Protein 5FHY (pdb70)

Solvent-accessible surface area: 24947 Å² total; per-residue (Å²): 124,142,40,10,51,56,62,86,128,101,39,103,61,29,92,36,80,0,52,2,63,42,59,5,53,32,1,78,1,0,1,66,11,3,74,86,48,93,99,4,91,0,15,33,6,37,1,57,3,17,5,37,117,66,171,12,70,63,12,90,2,65,103,101,27,6,41,8,40,12,0,82,78,22,0,39,118,14,0,126,126,29,24,3,61,10,68,55,87,100,53,160,33,12,6,9,2,7,0,34,5,110,104,33,3,94,52,48,21,0,73,3,90,35,61,51,91,58,71,46,39,98,36,41,0,56,43,2,46,9,54,25,87,49,16,14,126,58,50,131,19,14,19,18,0,53,53,53,80,6,32,41,1,50,0,16,15,84,63,135,153,94,64,0,57,44,42,70,14,62,79,38,19,111,3,2,35,2,66,5,119,30,78,10,67,98,49,138,46,45,80,16,99,15,82,76,86,127,100,38,74,69,110,59,59,53,130,55,62,53,46,62,63,55,116,54,51,153,84,93,75,109,69,137,124,125,174,131,126,114,137,41,8,47,59,59,86,134,107,44,109,71,29,90,41,74,0,64,1,68,45,60,5,51,31,2,80,2,1,2,61,9,2,75,87,48,91,104,5,85,1,14,40,6,40,1,48,2,17,8,44,142,57,152,10,76,66,12,88,1,64,98,102,28,8,49,9,37,12,0,80,72,26,1,52,134,13,0,128,94,22,22,4,60,13,64,51,84,107,48,162,34,11,8,10,1,6,0,33,5,106,110,29,0,81,51,51,27,0,73,4,87,33,73,49,94,55,72,53,38,99,25,42,0,58,42,1,48,9,58,22,88,54,17,15,124,57,45,128,17,13,17,22,0,46,50,55,85,6,31,39,2,50,0,12,16,84,62,137,148,94,63,0,42,37,39,70,14,64,80,44,21,121,7,3,32,3,71,6,119,29,76,8,57,96,62,134,53,45,81,19,96,19,89,85,86,90,67,53,85,69,70,78,53,67,52,167,62,54,53,169,54,60,128,59,50,76,45,94,70,114,78,133,126,120,98,151,128

B-factor: mean 92.05, std 31.65, range [38.58, 222.91]

Sequence (458 aa):
DILKASATQSAVAGTYQIQVNSLATSSKIALQAIADPANAKFNSGTLNISVGDTKLPAITVDSSNNTLAGMRDAINQAGKEAGVSATIITDNSGSRLVLSSTKTGDGKDIKVEVSDDGSGGNTSLSQLAFDPATAPKLSDGAAAGYVTKAANGEITVDGLKRSIASNSVSDVIDGVSFDVKAVTEAGKPITLTVSRDDAGVKDNVKKFVEAYNTLTKFINEQTVVTKVGDILKASATQSAVAGTYQIQVNSLATSSKIALQAIADPANAKFNSGTLNISVGDTKLPAITVDSSNNTLAGMRDAINQAGKEAGVSATIITDNSGSRLVLSSTKTGDGKDIKVEVSDDGSGGNTSLSQLAFDPATAPKLSDGAAAGYVTKAANGEITVDGLKRSIASNSVSDVIDGVSFDVKAVTEAGKPITLTVSRDDAGVKDNVKKFVEAYNTLTKFINEQTVVTKVG

Organism: Pseudomonas aeruginosa (strain ATCC 15692 / DSM 22644 / CIP 104116 / JCM 14847 / LMG 12228 / 1C / PRS 101 / PAO1) (NCBI:txid208964)

InterPro domains:
  IPR003481 Flagellar hook-associated protein 2, N-terminal [PF02465] (11-105)
  IPR010809 Flagellar hook-associated protein 2, C-terminal [PF07195] (229-453)
  IPR010810 Flagellin hook, IN motif [PF07196] (125-182)
  IPR040026 Flagellar hook-associated protein 2 [PTHR30288] (1-465)

Structure (mmCIF, N/CA/C/O backbone):
data_5FHY
#
_entry.id   5FHY
#
_cell.length_a   124.741
_cell.length_b   124.741
_cell.length_c   107.010
_cell.angle_alpha   90.00
_cell.angle_beta   90.00
_cell.angle_gamma   120.00
#
_symmetry.space_group_name_H-M   'P 6'
#
loop_
_entity.id
_entity.type
_entity.pdbx_description
1 polymer 'B-type flagellar hook-associated protein 2'
2 non-polymer 'SODIUM ION'
3 water water
#
loop_
_atom_site.group_PDB
_atom_site.id
_atom_site.type_symbol
_atom_site.label_atom_id
_atom_site.label_alt_id
_atom_site.label_comp_id
_atom_site.label_asym_id
_atom_site.label_entity_id
_atom_site.label_seq_id
_atom_site.pdbx_PDB_ins_code
_atom_site.Cartn_x
_atom_site.Cartn_y
_atom_site.Cartn_z
_atom_site.occupancy
_atom_site.B_iso_or_equiv
_atom_site.auth_seq_id
_atom_site.auth_comp_id
_atom_site.auth_asym_id
_atom_site.auth_atom_id
_atom_site.pdbx_PDB_model_num
ATOM 1 N N . ASP A 1 21 ? 42.940 125.629 80.141 1.00 138.04 80 ASP A N 1
ATOM 2 C CA . ASP A 1 21 ? 44.321 125.163 80.129 1.00 139.17 80 ASP A CA 1
ATOM 3 C C . ASP A 1 21 ? 45.252 126.160 79.429 1.00 132.27 80 ASP A C 1
ATOM 4 O O . ASP A 1 21 ? 45.523 127.234 79.963 1.00 141.31 80 ASP A O 1
ATOM 9 N N . ILE A 1 22 ? 45.743 125.807 78.244 1.00 116.17 81 ILE A N 1
ATOM 10 C CA . ILE A 1 22 ? 46.743 126.622 77.562 1.00 104.56 81 ILE A CA 1
ATOM 11 C C . ILE A 1 22 ? 46.115 127.497 76.484 1.00 90.97 81 ILE A C 1
ATOM 12 O O . ILE A 1 22 ? 46.736 128.440 75.992 1.00 93.65 81 ILE A O 1
ATOM 17 N N . LEU A 1 23 ? 44.873 127.193 76.125 1.00 80.07 82 LEU A N 1
ATOM 18 C CA . LEU A 1 23 ? 44.210 127.923 75.054 1.00 80.87 82 LEU A CA 1
ATOM 19 C C . LEU A 1 23 ? 43.077 128.802 75.576 1.00 71.22 82 LEU A C 1
ATOM 20 O O . LEU A 1 23 ? 42.804 129.866 75.018 1.00 65.74 82 LEU A O 1
ATOM 25 N N . LYS A 1 24 ? 42.423 128.355 76.644 1.00 71.50 83 LYS A N 1
ATOM 26 C CA . LYS A 1 24 ? 41.239 129.039 77.149 1.00 67.47 83 LYS A CA 1
ATOM 27 C C . LYS A 1 24 ? 40.871 128.600 78.563 1.00 71.38 83 LYS A C 1
ATOM 28 O O . LYS A 1 24 ? 40.808 127.405 78.850 1.00 78.36 83 LYS A O 1
ATOM 34 N N . ALA A 1 25 ? 40.625 129.567 79.441 1.00 68.68 84 ALA A N 1
ATOM 35 C CA . ALA A 1 25 ? 40.158 129.266 80.788 1.00 74.15 84 ALA A CA 1
ATOM 36 C C . ALA A 1 25 ? 38.771 129.873 80.943 1.00 84.34 84 ALA A C 1
ATOM 37 O O . ALA A 1 25 ? 38.551 131.022 80.571 1.00 92.92 84 ALA A O 1
ATOM 39 N N . SER A 1 26 ? 37.832 129.100 81.476 1.00 79.10 85 SER A N 1
ATOM 40 C CA . SER A 1 26 ? 36.439 129.524 81.480 1.00 71.07 85 SER A CA 1
ATOM 41 C C . SER A 1 26 ? 35.779 129.448 82.848 1.00 72.05 85 SER A C 1
ATOM 42 O O . SER A 1 26 ? 36.304 128.831 83.770 1.00 77.38 85 SER A O 1
ATOM 45 N N . ALA A 1 27 ? 34.622 130.094 82.963 1.00 79.06 86 ALA A N 1
ATOM 46 C CA . ALA A 1 27 ? 33.882 130.188 84.221 1.00 81.58 86 ALA A CA 1
ATOM 47 C C . ALA A 1 27 ? 32.380 130.280 83.942 1.00 88.70 86 ALA A C 1
ATOM 48 O O . ALA A 1 27 ? 31.976 130.516 82.806 1.00 85.48 86 ALA A O 1
ATOM 50 N N . THR A 1 28 ? 31.549 130.102 84.967 1.00 99.00 87 THR A N 1
ATOM 51 C CA . THR A 1 28 ? 30.100 130.100 84.753 1.00 109.90 87 THR A CA 1
ATOM 52 C C . THR A 1 28 ? 29.294 130.897 85.784 1.00 111.20 87 THR A C 1
ATOM 53 O O . THR A 1 28 ? 29.676 131.021 86.946 1.00 117.74 87 THR A O 1
ATOM 57 N N . GLN A 1 29 ? 28.170 131.436 85.318 1.00 110.58 88 GLN A N 1
ATOM 58 C CA . GLN A 1 29 ? 27.195 132.147 86.145 1.00 114.83 88 GLN A CA 1
ATOM 59 C C . GLN A 1 29 ? 26.053 131.230 86.561 1.00 122.00 88 GLN A C 1
ATOM 60 O O . GLN A 1 29 ? 26.175 130.417 87.478 1.00 130.80 88 GLN A O 1
ATOM 66 N N . SER A 1 30 ? 24.933 131.395 85.867 1.00 120.59 89 SER A N 1
ATOM 67 C CA . SER A 1 30 ? 23.843 130.438 85.909 1.00 126.62 89 SER A CA 1
ATOM 68 C C . SER A 1 30 ? 23.356 130.264 84.483 1.00 124.64 89 SER A C 1
ATOM 69 O O . SER A 1 30 ? 22.738 131.154 83.894 1.00 127.20 89 SER A O 1
ATOM 72 N N . ALA A 1 31 ? 23.662 129.091 83.947 1.00 113.52 90 ALA A N 1
ATOM 73 C CA . ALA A 1 31 ? 23.548 128.799 82.533 1.00 99.25 90 ALA A CA 1
ATOM 74 C C . ALA A 1 31 ? 22.891 127.439 82.392 1.00 103.70 90 ALA A C 1
ATOM 75 O O . ALA A 1 31 ? 22.053 127.065 83.209 1.00 121.16 90 ALA A O 1
ATOM 77 N N . VAL A 1 32 ? 23.266 126.690 81.364 1.00 94.60 91 VAL A N 1
ATOM 78 C CA . VAL A 1 32 ? 22.747 125.340 81.223 1.00 91.61 91 VAL A CA 1
ATOM 79 C C . VAL A 1 32 ? 23.898 124.384 80.991 1.00 88.19 91 VAL A C 1
ATOM 80 O O . VAL A 1 32 ? 24.995 124.797 80.620 1.00 88.30 91 VAL A O 1
ATOM 84 N N . ALA A 1 33 ? 23.644 123.098 81.197 1.00 86.67 92 ALA A N 1
ATOM 85 C CA . ALA A 1 33 ? 24.664 122.094 80.955 1.00 80.07 92 ALA A CA 1
ATOM 86 C C . ALA A 1 33 ? 24.828 121.953 79.452 1.00 78.34 92 ALA A C 1
ATOM 87 O O . ALA A 1 33 ? 23.921 122.287 78.698 1.00 78.49 92 ALA A O 1
ATOM 89 N N . GLY A 1 34 ? 25.982 121.475 79.009 1.00 75.49 93 GLY A N 1
ATOM 90 C CA . GLY A 1 34 ? 26.207 121.319 77.585 1.00 69.90 93 GLY A CA 1
ATOM 91 C C . GLY A 1 34 ? 27.659 121.165 77.185 1.00 68.51 93 GLY A C 1
ATOM 92 O O . GLY A 1 34 ? 28.574 121.400 77.974 1.00 74.21 93 GLY A O 1
ATOM 93 N N . THR A 1 35 ? 27.864 120.774 75.934 1.00 66.96 94 THR A N 1
ATOM 94 C CA . THR A 1 35 ? 29.196 120.591 75.387 1.00 67.45 94 THR A CA 1
ATOM 95 C C . THR A 1 35 ? 29.320 121.392 74.101 1.00 62.20 94 THR A C 1
ATOM 96 O O . THR A 1 35 ? 28.364 121.497 73.333 1.00 60.69 94 THR A O 1
ATOM 100 N N . TYR A 1 36 ? 30.494 121.966 73.869 1.00 53.55 95 TYR A N 1
ATOM 101 C CA . TYR A 1 36 ? 30.682 122.866 72.739 1.00 49.61 95 TYR A CA 1
ATOM 102 C C . TYR A 1 36 ? 32.028 122.645 72.078 1.00 51.98 95 TYR A C 1
ATOM 103 O O . TYR A 1 36 ? 33.038 122.466 72.752 1.00 58.66 95 TYR A O 1
ATOM 112 N N . GLN A 1 37 ? 32.037 122.649 70.752 1.00 47.19 96 GLN A N 1
ATOM 113 C CA . GLN A 1 37 ? 33.290 122.602 70.025 1.00 45.36 96 GLN A CA 1
ATOM 114 C C . GLN A 1 37 ? 33.720 124.025 69.724 1.00 53.65 96 GLN A C 1
ATOM 115 O O . GLN A 1 37 ? 32.998 124.784 69.076 1.00 57.36 96 GLN A O 1
ATOM 121 N N . ILE A 1 38 ? 34.909 124.380 70.189 1.00 50.34 97 ILE A N 1
ATOM 122 C CA . ILE A 1 38 ? 35.357 125.759 70.125 1.00 46.37 97 ILE A CA 1
ATOM 123 C C . ILE A 1 38 ? 36.694 125.885 69.409 1.00 56.59 97 ILE A C 1
ATOM 124 O O . ILE A 1 38 ? 37.637 125.149 69.694 1.00 59.94 97 ILE A O 1
ATOM 129 N N . GLN A 1 39 ? 36.773 126.824 68.476 1.00 52.98 98 GLN A N 1
ATOM 130 C CA . GLN A 1 39 ? 38.044 127.161 67.851 1.00 60.81 98 GLN A CA 1
ATOM 131 C C . GLN A 1 39 ? 38.430 128.592 68.190 1.00 60.87 98 GLN A C 1
ATOM 132 O O . GLN A 1 39 ? 37.571 129.444 68.389 1.00 59.80 98 GLN A O 1
ATOM 138 N N . VAL A 1 40 ? 39.730 128.846 68.259 1.00 59.58 99 VAL A N 1
ATOM 139 C CA . VAL A 1 40 ? 40.241 130.202 68.374 1.00 51.21 99 VAL A CA 1
ATOM 140 C C . VAL A 1 40 ? 41.062 130.484 67.124 1.00 53.28 99 VAL A C 1
ATOM 141 O O . VAL A 1 40 ? 42.140 129.925 66.946 1.00 65.23 99 VAL A O 1
ATOM 145 N N . ASN A 1 41 ? 40.541 131.330 66.246 1.00 53.43 100 ASN A N 1
ATOM 146 C CA . ASN A 1 41 ? 41.210 131.605 64.981 1.00 55.03 100 ASN A CA 1
ATOM 147 C C . ASN A 1 41 ? 42.199 132.757 65.097 1.00 57.72 100 ASN A C 1
ATOM 148 O O . ASN A 1 41 ? 43.192 132.797 64.378 1.00 64.02 100 ASN A O 1
ATOM 153 N N . SER A 1 42 ? 41.920 133.694 66.000 1.00 54.44 101 SER A N 1
ATOM 154 C CA . SER A 1 42 ? 42.836 134.797 66.263 1.00 60.16 101 SER A CA 1
ATOM 155 C C . SER A 1 42 ? 42.548 135.442 67.609 1.00 63.34 101 SER A C 1
ATOM 156 O O . SER A 1 42 ? 41.460 135.282 68.157 1.00 68.80 101 SER A O 1
ATOM 159 N N . LEU A 1 43 ? 43.517 136.197 68.117 1.00 56.14 102 LEU A N 1
ATOM 160 C CA . LEU A 1 43 ? 43.369 136.891 69.390 1.00 51.96 102 LEU A CA 1
ATOM 161 C C . LEU A 1 43 ? 43.069 138.362 69.150 1.00 55.41 102 LEU A C 1
ATOM 162 O O . LEU A 1 43 ? 43.463 138.918 68.126 1.00 59.33 102 LEU A O 1
ATOM 167 N N . ALA A 1 44 ? 42.394 139.006 70.096 1.00 54.59 103 ALA A N 1
ATOM 168 C CA . ALA A 1 44 ? 42.217 140.448 69.998 1.00 54.44 103 ALA A CA 1
ATOM 169 C C . ALA A 1 44 ? 43.550 141.102 70.312 1.00 56.04 103 ALA A C 1
ATOM 170 O O . ALA A 1 44 ? 44.249 140.679 71.227 1.00 53.08 103 ALA A O 1
ATOM 172 N N . THR A 1 45 ? 43.920 142.108 69.531 1.00 52.31 104 THR A N 1
ATOM 173 C CA . THR A 1 45 ? 45.193 142.781 69.736 1.00 51.42 104 THR A CA 1
ATOM 174 C C . THR A 1 45 ? 45.001 144.266 70.010 1.00 58.75 104 THR A C 1
ATOM 175 O O . THR A 1 45 ? 43.975 144.847 69.658 1.00 59.53 104 THR A O 1
ATOM 179 N N . SER A 1 46 ? 46.001 144.873 70.641 1.00 60.66 105 SER A N 1
ATOM 180 C CA . SER A 1 46 ? 45.977 146.301 70.938 1.00 59.94 105 SER A CA 1
ATOM 181 C C . SER A 1 46 ? 47.002 147.033 70.080 1.00 67.46 105 SER A C 1
ATOM 182 O O . SER A 1 46 ? 47.761 146.404 69.349 1.00 71.09 105 SER A O 1
ATOM 185 N N . SER A 1 47 ? 47.024 148.358 70.158 1.00 64.09 106 SER A N 1
ATOM 186 C CA . SER A 1 47 ? 47.910 149.128 69.297 1.00 53.05 106 SER A CA 1
ATOM 187 C C . SER A 1 47 ? 49.270 149.400 69.942 1.00 57.94 106 SER A C 1
ATOM 188 O O . SER A 1 47 ? 49.366 149.673 71.139 1.00 60.44 106 SER A O 1
ATOM 191 N N . LYS A 1 48 ? 50.314 149.350 69.121 1.00 51.61 107 LYS A N 1
ATOM 192 C CA . LYS A 1 48 ? 51.671 149.674 69.546 1.00 48.99 107 LYS A CA 1
ATOM 193 C C . LYS A 1 48 ? 52.433 150.215 68.346 1.00 54.10 107 LYS A C 1
ATOM 194 O O . LYS A 1 48 ? 52.620 149.512 67.355 1.00 67.95 107 LYS A O 1
ATOM 200 N N . ILE A 1 49 ? 52.866 151.467 68.425 1.00 60.09 108 ILE A N 1
ATOM 201 C CA . ILE A 1 49 ? 53.504 152.089 67.276 1.00 47.78 108 ILE A CA 1
ATOM 202 C C . ILE A 1 49 ? 54.882 152.645 67.592 1.00 58.07 108 ILE A C 1
ATOM 203 O O . ILE A 1 49 ? 55.248 152.831 68.752 1.00 65.63 108 ILE A O 1
ATOM 208 N N . ALA A 1 50 ? 55.630 152.936 66.535 1.00 59.08 109 ALA A N 1
ATOM 209 C CA . ALA A 1 50 ? 56.965 153.503 66.653 1.00 58.87 109 ALA A CA 1
ATOM 210 C C . ALA A 1 50 ? 57.089 154.695 65.718 1.00 64.25 109 ALA A C 1
ATOM 211 O O . ALA A 1 50 ? 56.814 154.590 64.524 1.00 62.97 109 ALA A O 1
ATOM 213 N N . LEU A 1 51 ? 57.495 155.835 66.263 1.00 59.31 110 LEU A N 1
ATOM 214 C CA . LEU A 1 51 ? 57.591 157.053 65.466 1.00 65.42 110 LEU A CA 1
ATOM 215 C C . LEU A 1 51 ? 58.924 157.111 64.721 1.00 64.68 110 LEU A C 1
ATOM 216 O O . LEU A 1 51 ? 59.753 156.214 64.861 1.00 62.05 110 LEU A O 1
ATOM 221 N N . GLN A 1 52 ? 59.122 158.156 63.921 1.00 65.06 111 GLN A N 1
ATOM 222 C CA . GLN A 1 52 ? 60.361 158.321 63.161 1.00 65.73 111 GLN A CA 1
ATOM 223 C C . GLN A 1 52 ? 61.557 158.434 64.104 1.00 58.21 111 GLN A C 1
ATOM 224 O O . GLN A 1 52 ? 61.433 158.959 65.210 1.00 57.49 111 GLN A O 1
ATOM 230 N N . ALA A 1 53 ? 62.712 157.939 63.671 1.00 53.94 112 ALA A N 1
ATOM 231 C CA . ALA A 1 53 ? 63.909 158.003 64.499 1.00 61.23 112 ALA A CA 1
ATOM 232 C C . ALA A 1 53 ? 64.540 159.386 64.451 1.00 63.74 112 ALA A C 1
ATOM 233 O O . ALA A 1 53 ? 64.624 160.017 63.399 1.00 60.76 112 ALA A O 1
ATOM 235 N N . ILE A 1 54 ? 64.975 159.854 65.611 1.00 67.95 113 ILE A N 1
ATOM 236 C CA . ILE A 1 54 ? 65.604 161.154 65.717 1.00 71.64 113 ILE A CA 1
ATOM 237 C C . ILE A 1 54 ? 67.120 160.994 65.784 1.00 76.30 113 ILE A C 1
ATOM 238 O O . ILE A 1 54 ? 67.640 160.359 66.700 1.00 71.47 113 ILE A O 1
ATOM 243 N N . ALA A 1 55 ? 67.823 161.540 64.797 1.00 79.16 114 ALA A N 1
ATOM 244 C CA . ALA A 1 55 ? 69.282 161.494 64.787 1.00 82.58 114 ALA A CA 1
ATOM 245 C C . ALA A 1 55 ? 69.849 162.427 65.854 1.00 90.22 114 ALA A C 1
ATOM 246 O O . ALA A 1 55 ? 69.349 163.535 66.045 1.00 90.58 114 ALA A O 1
ATOM 248 N N . ASP A 1 56 ? 70.894 161.963 66.540 1.00 92.75 115 ASP A N 1
ATOM 249 C CA . ASP A 1 56 ? 71.527 162.710 67.629 1.00 93.75 115 ASP A CA 1
ATOM 250 C C . ASP A 1 56 ? 70.511 163.185 68.671 1.00 86.48 115 ASP A C 1
ATOM 251 O O . ASP A 1 56 ? 70.303 164.388 68.829 1.00 93.51 115 ASP A O 1
ATOM 256 N N . PRO A 1 57 ? 69.884 162.249 69.390 1.00 77.40 116 PRO A N 1
ATOM 257 C CA . PRO A 1 57 ? 68.820 162.562 70.348 1.00 79.16 116 PRO A CA 1
ATOM 258 C C . PRO A 1 57 ? 69.298 163.353 71.559 1.00 83.07 116 PRO A C 1
ATOM 259 O O . PRO A 1 57 ? 68.477 163.896 72.293 1.00 90.83 116 PRO A O 1
ATOM 263 N N . ALA A 1 58 ? 70.607 163.387 71.785 1.00 82.96 117 ALA A N 1
ATOM 264 C CA . ALA A 1 58 ? 71.149 164.039 72.973 1.00 87.91 117 ALA A CA 1
ATOM 265 C C . ALA A 1 58 ? 71.210 165.547 72.790 1.00 90.75 117 ALA A C 1
ATOM 266 O O . ALA A 1 58 ? 71.356 166.296 73.756 1.00 96.52 117 ALA A O 1
ATOM 268 N N . ASN A 1 59 ? 71.118 165.984 71.539 1.00 91.00 118 ASN A N 1
ATOM 269 C CA . ASN A 1 59 ? 71.163 167.404 71.224 1.00 99.06 118 ASN A CA 1
ATOM 270 C C . ASN A 1 59 ? 70.001 167.857 70.358 1.00 93.16 118 ASN A C 1
ATOM 271 O O . ASN A 1 59 ? 69.987 168.987 69.869 1.00 96.54 118 ASN A O 1
ATOM 276 N N . ALA A 1 60 ? 69.022 166.979 70.173 1.00 83.80 119 ALA A N 1
ATOM 277 C CA . ALA A 1 60 ? 67.894 167.296 69.310 1.00 81.82 119 ALA A CA 1
ATOM 278 C C . ALA A 1 60 ? 66.826 168.035 70.102 1.00 77.53 119 ALA A C 1
ATOM 279 O O . ALA A 1 60 ? 66.473 167.634 71.209 1.00 73.70 119 ALA A O 1
ATOM 281 N N . LYS A 1 61 ? 66.311 169.117 69.535 1.00 80.68 120 LYS A N 1
ATOM 282 C CA . LYS A 1 61 ? 65.271 169.881 70.205 1.00 87.82 120 LYS A CA 1
ATOM 283 C C . LYS A 1 61 ? 64.117 170.086 69.235 1.00 82.27 120 LYS A C 1
ATOM 284 O O . LYS A 1 61 ? 64.316 170.530 68.105 1.00 85.64 120 LYS A O 1
ATOM 290 N N . PHE A 1 62 ? 62.905 169.791 69.687 1.00 75.92 121 PHE A N 1
ATOM 291 C CA . PHE A 1 62 ? 61.750 169.838 68.802 1.00 71.81 121 PHE A CA 1
ATOM 292 C C . PHE A 1 62 ? 61.251 171.264 68.704 1.00 72.16 121 PHE A C 1
ATOM 293 O O . PHE A 1 62 ? 61.335 172.014 69.674 1.00 78.07 121 PHE A O 1
ATOM 301 N N . ASN A 1 63 ? 60.753 171.648 67.533 1.00 75.58 122 ASN A N 1
ATOM 302 C CA . ASN A 1 63 ? 60.063 172.923 67.405 1.00 84.43 122 ASN A CA 1
ATOM 303 C C . ASN A 1 63 ? 58.899 172.976 68.383 1.00 86.77 122 ASN A C 1
ATOM 304 O O . ASN A 1 63 ? 58.400 171.939 68.825 1.00 86.35 122 ASN A O 1
ATOM 309 N N . SER A 1 64 ? 58.443 174.179 68.704 1.00 84.54 123 SER A N 1
ATOM 310 C CA . SER A 1 64 ? 57.295 174.316 69.588 1.00 85.98 123 SER A CA 1
ATOM 311 C C . SER A 1 64 ? 56.047 173.941 68.798 1.00 78.13 123 SER A C 1
ATOM 312 O O . SER A 1 64 ? 56.063 173.947 67.570 1.00 77.47 123 SER A O 1
ATOM 315 N N . GLY A 1 65 ? 54.981 173.567 69.496 1.00 78.61 124 GLY A N 1
ATOM 316 C CA . GLY A 1 65 ? 53.740 173.236 68.823 1.00 71.90 124 GLY A CA 1
ATOM 317 C C . GLY A 1 65 ? 52.791 172.435 69.684 1.00 69.42 124 GLY A C 1
ATOM 318 O O . GLY A 1 65 ? 52.770 172.586 70.903 1.00 69.13 124 GLY A O 1
ATOM 319 N N . THR A 1 66 ? 51.980 171.599 69.042 1.00 72.36 125 THR A N 1
ATOM 320 C CA . THR A 1 66 ? 50.998 170.797 69.756 1.00 66.56 125 THR A CA 1
ATOM 321 C C . THR A 1 66 ? 50.956 169.360 69.234 1.00 77.51 125 THR A C 1
ATOM 322 O O . THR A 1 66 ? 51.007 169.120 68.029 1.00 77.98 125 THR A O 1
ATOM 326 N N . LEU A 1 67 ? 50.862 168.407 70.154 1.00 70.86 126 LEU A N 1
ATOM 327 C CA . LEU A 1 67 ? 50.692 167.005 69.795 1.00 73.54 126 LEU A CA 1
ATOM 328 C C . LEU A 1 67 ? 49.289 166.548 70.160 1.00 70.65 126 LEU A C 1
ATOM 329 O O . LEU A 1 67 ? 48.892 166.606 71.323 1.00 62.48 126 LEU A O 1
ATOM 334 N N . ASN A 1 68 ? 48.537 166.101 69.164 1.00 67.19 127 ASN A N 1
ATOM 335 C CA . ASN A 1 68 ? 47.219 165.546 69.420 1.00 72.01 127 ASN A CA 1
ATOM 336 C C . ASN A 1 68 ? 47.215 164.061 69.119 1.00 75.79 127 ASN A C 1
ATOM 337 O O . ASN A 1 68 ? 47.274 163.639 67.964 1.00 79.15 127 ASN A O 1
ATOM 342 N N . ILE A 1 69 ? 47.141 163.276 70.186 1.00 77.85 128 ILE A N 1
ATOM 343 C CA . ILE A 1 69 ? 47.230 161.830 70.098 1.00 82.32 128 ILE A CA 1
ATOM 344 C C . ILE A 1 69 ? 45.868 161.227 70.420 1.00 90.73 128 ILE A C 1
ATOM 345 O O . ILE A 1 69 ? 45.223 161.618 71.392 1.00 98.10 128 ILE A O 1
ATOM 350 N N . SER A 1 70 ? 45.414 160.297 69.592 1.00 84.86 129 SER A N 1
ATOM 351 C CA . SER A 1 70 ? 44.130 159.658 69.832 1.00 88.01 129 SER A CA 1
ATOM 352 C C . SER A 1 70 ? 44.217 158.161 69.582 1.00 88.90 129 SER A C 1
ATOM 353 O O . SER A 1 70 ? 45.119 157.685 68.891 1.00 81.55 129 SER A O 1
ATOM 356 N N . VAL A 1 71 ? 43.288 157.422 70.178 1.00 90.14 130 VAL A N 1
ATOM 357 C CA . VAL A 1 71 ? 43.152 155.994 69.932 1.00 76.46 130 VAL A CA 1
ATOM 358 C C . VAL A 1 71 ? 41.683 155.720 69.611 1.00 88.89 130 VAL A C 1
ATOM 359 O O . VAL A 1 71 ? 40.838 155.581 70.498 1.00 90.06 130 VAL A O 1
ATOM 363 N N . GLY A 1 72 ? 41.386 155.689 68.316 1.00 97.45 131 GLY A N 1
ATOM 364 C CA . GLY A 1 72 ? 40.027 155.538 67.831 1.00 105.93 131 GLY A CA 1
ATOM 365 C C . GLY A 1 72 ? 39.201 156.778 68.113 1.00 108.08 131 GLY A C 1
ATOM 366 O O . GLY A 1 72 ? 39.630 157.894 67.833 1.00 103.88 131 GLY A O 1
ATOM 367 N N . ASP A 1 73 ? 38.006 156.575 68.660 1.00 122.74 132 ASP A N 1
ATOM 368 C CA . ASP A 1 73 ? 37.184 157.665 69.181 1.00 125.99 132 ASP A CA 1
ATOM 369 C C . ASP A 1 73 ? 37.948 158.524 70.186 1.00 108.12 132 ASP A C 1
ATOM 370 O O . ASP A 1 73 ? 38.054 159.738 70.028 1.00 111.12 132 ASP A O 1
ATOM 375 N N . THR A 1 74 ? 38.458 157.876 71.229 1.00 93.27 133 THR A N 1
ATOM 376 C CA . THR A 1 74 ? 39.004 158.560 72.392 1.00 84.84 133 THR A CA 1
ATOM 377 C C . THR A 1 74 ? 40.184 159.462 72.042 1.00 93.75 133 THR A C 1
ATOM 378 O O . THR A 1 74 ? 41.084 159.071 71.300 1.00 97.49 133 THR A O 1
ATOM 382 N N . LYS A 1 75 ? 40.174 160.670 72.594 1.00 93.26 134 LYS A N 1
ATOM 383 C CA . LYS A 1 75 ? 41.271 161.611 72.411 1.00 87.69 134 LYS A CA 1
ATOM 384 C C . LYS A 1 75 ? 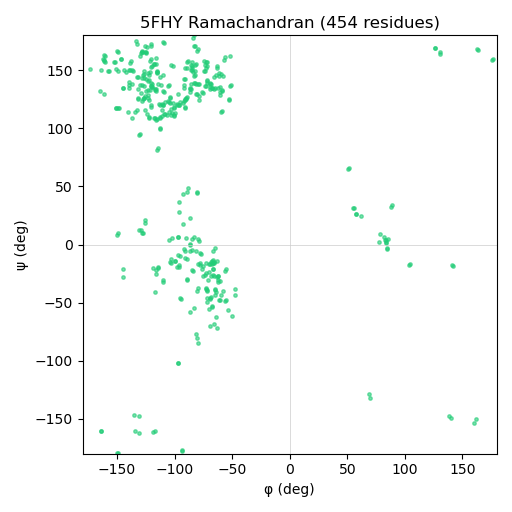42.046 161.802 73.706 1.00 92.17 134 LYS A C 1
ATOM 385 O O . LYS A 1 75 ? 41.476 161.769 74.797 1.00 93.65 134 LYS A O 1
ATOM 391 N N . LEU A 1 76 ? 43.349 162.012 73.578 1.00 83.17 135 LEU A N 1
ATOM 392 C CA . LEU A 1 76 ? 44.176 162.359 74.723 1.00 74.12 135 LEU A CA 1
ATOM 393 C C . LEU A 1 76 ? 44.146 163.871 74.869 1.00 75.15 135 LEU A C 1
ATOM 394 O O . LEU A 1 76 ? 43.808 164.567 73.911 1.00 71.22 135 LEU A O 1
ATOM 399 N N . PRO A 1 77 ? 44.440 164.389 76.070 1.00 80.93 136 PRO A N 1
ATOM 400 C CA . PRO A 1 77 ? 44.674 165.828 76.220 1.00 78.87 136 PRO A CA 1
ATOM 401 C C . PRO A 1 77 ? 45.713 166.315 75.212 1.00 77.40 136 PRO A C 1
ATOM 402 O O . PRO A 1 77 ? 46.712 165.626 75.001 1.00 74.38 136 PRO A O 1
ATOM 406 N N . ALA A 1 78 ? 45.472 167.458 74.582 1.00 78.23 137 ALA A N 1
ATOM 407 C CA . ALA A 1 78 ? 46.453 168.029 73.671 1.00 72.61 137 ALA A CA 1
ATOM 408 C C . ALA A 1 78 ? 47.744 168.330 74.422 1.00 77.81 137 ALA A C 1
ATOM 409 O O . ALA A 1 78 ? 47.722 168.953 75.483 1.00 84.10 137 ALA A O 1
ATOM 411 N N . ILE A 1 79 ? 48.867 167.891 73.868 1.00 74.95 138 ILE A N 1
ATOM 412 C CA . ILE A 1 79 ? 50.155 168.152 74.491 1.00 62.22 138 ILE A CA 1
ATOM 413 C C . ILE A 1 79 ? 50.776 169.386 73.849 1.00 63.44 138 ILE A C 1
ATOM 414 O O . ILE A 1 79 ? 51.014 169.418 72.645 1.00 63.27 138 ILE A O 1
ATOM 419 N N . THR A 1 80 ? 51.036 170.403 74.664 1.00 65.25 139 THR A N 1
ATOM 420 C CA . THR A 1 80 ? 51.676 171.619 74.182 1.00 67.10 139 THR A CA 1
ATOM 421 C C . THR A 1 80 ? 53.187 171.499 74.337 1.00 81.62 139 THR A C 1
ATOM 422 O O . THR A 1 80 ? 53.690 171.262 75.434 1.00 81.08 139 THR A O 1
ATOM 426 N N . VAL A 1 81 ? 53.907 171.663 73.233 1.00 82.68 140 VAL A N 1
ATOM 427 C CA . VAL A 1 81 ? 55.359 171.522 73.236 1.00 81.23 140 VAL A CA 1
ATOM 428 C C . VAL A 1 81 ? 56.079 172.869 73.331 1.00 84.79 140 VAL A C 1
ATOM 429 O O . VAL A 1 81 ? 55.918 173.735 72.476 1.00 82.16 140 VAL A O 1
ATOM 433 N N . ASP A 1 82 ? 56.865 173.038 74.386 1.00 82.35 141 ASP A N 1
ATOM 434 C CA . ASP A 1 82 ? 57.675 174.233 74.571 1.00 84.12 141 ASP A CA 1
ATOM 435 C C . ASP A 1 82 ? 59.089 173.837 74.988 1.00 86.12 141 ASP A C 1
ATOM 436 O O . ASP A 1 82 ? 59.497 172.693 74.795 1.00 80.62 141 ASP A O 1
ATOM 441 N N . SER A 1 83 ? 59.834 174.772 75.568 1.00 98.28 142 SER A N 1
ATOM 442 C CA . SER A 1 83 ? 61.223 174.501 75.931 1.00 98.89 142 SER A CA 1
ATOM 443 C C . SER A 1 83 ? 61.346 173.787 77.271 1.00 97.60 142 SER A C 1
ATOM 444 O O . SER A 1 83 ? 62.451 173.593 77.774 1.00 104.75 142 SER A O 1
ATOM 447 N N . SER A 1 84 ? 60.216 173.398 77.849 1.00 95.95 143 SER A N 1
ATOM 448 C CA . SER A 1 84 ? 60.243 172.603 79.068 1.00 90.53 143 SER A CA 1
ATOM 449 C C . SER A 1 84 ? 60.140 171.117 78.746 1.00 86.78 143 SER A C 1
ATOM 450 O O . SER A 1 84 ? 60.322 170.276 79.625 1.00 88.02 143 SER A O 1
ATOM 453 N N . ASN A 1 85 ? 59.842 170.790 77.491 1.00 72.70 144 ASN A N 1
ATOM 454 C CA . ASN A 1 85 ? 59.611 169.393 77.134 1.00 74.66 144 ASN A CA 1
ATOM 455 C C . ASN A 1 85 ? 59.972 169.003 75.697 1.00 71.83 144 ASN A C 1
ATOM 456 O O . ASN A 1 85 ? 59.685 167.886 75.275 1.00 64.41 144 ASN A O 1
ATOM 461 N N . ASN A 1 86 ? 60.608 169.893 74.945 1.00 75.29 145 ASN A N 1
ATOM 462 C CA . ASN A 1 86 ? 60.863 169.587 73.538 1.00 75.66 145 ASN A CA 1
ATOM 463 C C . ASN A 1 86 ? 62.087 168.687 73.321 1.00 81.45 145 ASN A C 1
ATOM 464 O O . ASN A 1 86 ? 62.912 168.936 72.442 1.00 68.75 145 ASN A O 1
ATOM 469 N N . THR A 1 87 ? 62.191 167.641 74.133 1.00 81.73 146 THR A N 1
ATOM 470 C CA . THR A 1 87 ? 63.139 166.556 73.906 1.00 74.45 146 THR A CA 1
ATOM 471 C C . THR A 1 87 ? 62.387 165.227 73.884 1.00 68.60 146 THR A C 1
ATOM 472 O O . THR A 1 87 ? 61.198 165.181 74.214 1.00 60.46 146 THR A O 1
ATOM 476 N N . LEU A 1 88 ? 63.074 164.152 73.495 1.00 60.75 147 LEU A N 1
ATOM 477 C CA . LEU A 1 88 ? 62.468 162.818 73.472 1.00 61.05 147 LEU A CA 1
ATOM 478 C C . LEU A 1 88 ? 62.017 162.385 74.863 1.00 57.78 147 LEU A C 1
ATOM 479 O O . LEU A 1 88 ? 60.905 161.895 75.033 1.00 66.39 147 LEU A O 1
ATOM 484 N N . ALA A 1 89 ? 62.888 162.548 75.853 1.00 60.29 148 ALA A N 1
ATOM 485 C CA . ALA A 1 89 ? 62.539 162.195 77.226 1.00 66.64 148 ALA A CA 1
ATOM 486 C C . ALA A 1 89 ? 61.435 163.108 77.743 1.00 81.03 148 ALA A C 1
ATOM 487 O O . ALA A 1 89 ? 60.658 162.725 78.617 1.00 93.33 148 ALA A O 1
ATOM 489 N N . GLY A 1 90 ? 61.374 164.315 77.184 1.00 72.01 149 GLY A N 1
ATOM 490 C CA . GLY A 1 90 ? 60.361 165.288 77.548 1.00 67.67 149 GLY A CA 1
ATOM 491 C C . GLY A 1 90 ? 58.993 164.904 77.013 1.00 69.67 149 GLY A C 1
ATOM 492 O O . GLY A 1 90 ? 57.975 165.067 77.687 1.00 76.50 149 GLY A O 1
ATOM 493 N N . MET A 1 91 ? 58.964 164.398 75.786 1.00 61.12 150 MET A N 1
ATOM 494 C CA . MET A 1 91 ? 57.718 163.924 75.206 1.00 65.57 150 MET A CA 1
ATOM 495 C C . MET A 1 91 ? 57.291 162.615 75.854 1.00 65.59 150 MET A C 1
ATOM 496 O O . MET A 1 91 ? 56.103 162.388 76.064 1.00 71.82 150 MET A O 1
ATOM 501 N N . ARG A 1 92 ? 58.264 161.755 76.152 1.00 63.86 151 ARG A N 1
ATOM 502 C CA . ARG A 1 92 ? 58.000 160.500 76.853 1.00 68.33 151 ARG A CA 1
ATOM 503 C C . ARG A 1 92 ? 57.275 160.792 78.163 1.00 72.75 151 ARG A C 1
ATOM 504 O O . ARG A 1 92 ? 56.270 160.159 78.483 1.00 73.91 151 ARG A O 1
ATOM 512 N N . ASP A 1 93 ? 57.792 161.764 78.913 1.00 72.48 152 ASP A N 1
ATOM 513 C CA . ASP A 1 93 ? 57.198 162.136 80.190 1.00 76.44 152 ASP A CA 1
ATOM 514 C C . ASP A 1 93 ? 55.806 162.715 79.969 1.00 78.21 152 ASP A C 1
ATOM 515 O O . ASP A 1 93 ? 54.884 162.458 80.744 1.00 70.29 152 ASP A O 1
ATOM 520 N N . ALA A 1 94 ? 55.663 163.497 78.902 1.00 74.29 153 ALA A N 1
ATOM 521 C CA . ALA A 1 94 ? 54.402 164.165 78.596 1.00 73.47 153 ALA A CA 1
ATOM 522 C C . ALA A 1 94 ? 53.331 163.150 78.208 1.00 73.37 153 ALA A C 1
ATOM 523 O O . ALA A 1 94 ? 52.227 163.151 78.754 1.00 78.62 153 AL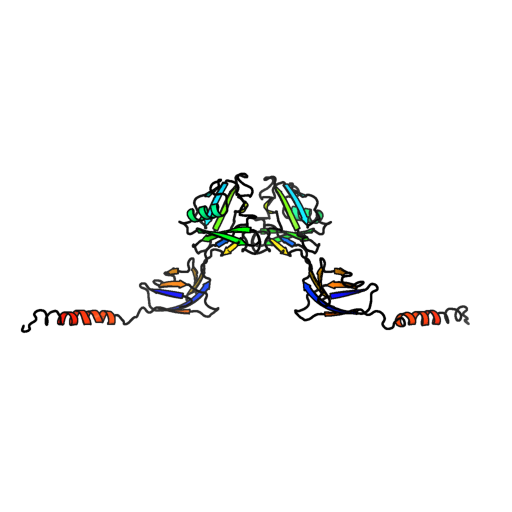A A O 1
ATOM 525 N N . ILE A 1 95 ? 53.664 162.311 77.231 1.00 69.48 154 ILE A N 1
ATOM 526 C CA . ILE A 1 95 ? 52.755 161.291 76.724 1.00 64.65 154 ILE A CA 1
ATOM 527 C C . ILE A 1 95 ? 52.316 160.307 77.813 1.00 62.20 154 ILE A C 1
ATOM 528 O O . ILE A 1 95 ? 51.139 159.957 77.905 1.00 65.53 154 ILE A O 1
ATOM 533 N N . ASN A 1 96 ? 53.256 159.871 78.647 1.00 58.28 155 ASN A N 1
ATOM 534 C CA . ASN A 1 96 ? 52.935 158.937 79.727 1.00 68.29 155 ASN A CA 1
ATOM 535 C C . ASN A 1 96 ? 51.948 159.506 80.737 1.00 81.84 155 ASN A C 1
ATOM 536 O O . ASN A 1 96 ? 51.204 158.761 81.369 1.00 88.54 155 ASN A O 1
ATOM 541 N N . GLN A 1 97 ? 51.937 160.827 80.881 1.00 85.77 156 GLN A N 1
ATOM 542 C CA . GLN A 1 97 ? 51.068 161.475 81.858 1.00 93.76 156 GLN A CA 1
ATOM 543 C C . GLN A 1 97 ? 49.784 161.989 81.214 1.00 85.05 156 GLN A C 1
ATOM 544 O O . GLN A 1 97 ? 48.786 162.229 81.897 1.00 86.00 156 GLN A O 1
ATOM 550 N N . ALA A 1 98 ? 49.812 162.145 79.895 1.00 74.06 157 ALA A N 1
ATOM 551 C CA . ALA A 1 98 ? 48.631 162.553 79.143 1.00 71.23 157 ALA A CA 1
ATOM 552 C C . ALA A 1 98 ? 47.758 161.366 78.754 1.00 79.46 157 ALA A C 1
ATOM 553 O O . ALA A 1 98 ? 46.671 161.539 78.203 1.00 87.65 157 ALA A O 1
ATOM 555 N N . GLY A 1 99 ? 48.230 160.161 79.043 1.00 75.55 158 GLY A N 1
ATOM 556 C CA . GLY A 1 99 ? 47.536 158.972 78.588 1.00 74.96 158 GLY A CA 1
ATOM 557 C C . GLY A 1 99 ? 47.258 157.940 79.661 1.00 81.87 158 GLY A C 1
ATOM 558 O O . GLY A 1 99 ? 46.908 156.804 79.349 1.00 88.92 158 GLY A O 1
ATOM 559 N N . LYS A 1 100 ? 47.431 158.318 80.924 1.00 83.76 159 LYS A N 1
ATOM 560 C CA . LYS A 1 100 ? 47.195 157.387 82.022 1.00 86.01 159 LYS A CA 1
ATOM 561 C C . LYS A 1 100 ? 45.732 156.963 82.069 1.00 82.76 159 LYS A C 1
ATOM 562 O O . LYS A 1 100 ? 45.411 155.870 82.531 1.00 84.16 159 LYS A O 1
ATOM 568 N N . GLU A 1 101 ? 44.849 157.839 81.598 1.00 83.30 160 GLU A N 1
ATOM 569 C CA . GLU A 1 101 ? 43.417 157.566 81.615 1.00 97.14 160 GLU A CA 1
ATOM 570 C C . GLU A 1 101 ? 43.065 156.506 80.572 1.00 97.59 160 GLU A C 1
ATOM 571 O O . GLU A 1 101 ? 42.327 155.561 80.854 1.00 92.39 160 GLU A O 1
ATOM 577 N N . ALA A 1 102 ? 43.599 156.668 79.364 1.00 99.54 161 ALA A N 1
ATOM 578 C CA . ALA A 1 102 ? 43.212 155.821 78.239 1.00 95.31 161 ALA A CA 1
ATOM 579 C C . ALA A 1 102 ? 44.064 154.558 78.131 1.00 90.58 161 ALA A C 1
ATOM 580 O O . ALA A 1 102 ? 43.727 153.635 77.392 1.00 94.75 161 ALA A O 1
ATOM 582 N N . GLY A 1 103 ? 45.166 154.513 78.869 1.00 82.43 162 GLY A N 1
ATOM 583 C CA . GLY A 1 103 ? 46.032 153.349 78.854 1.00 75.68 162 GLY A CA 1
ATOM 584 C C . GLY A 1 103 ? 47.065 153.437 77.752 1.00 71.19 162 GLY A C 1
ATOM 585 O O . GLY A 1 103 ? 47.464 152.425 77.174 1.00 71.66 162 GLY A O 1
ATOM 586 N N . VAL A 1 104 ? 47.492 154.659 77.455 1.00 64.26 163 VAL A N 1
ATOM 587 C CA . VAL A 1 104 ? 48.555 154.883 76.490 1.00 61.68 163 VAL A CA 1
ATOM 588 C C . VAL A 1 104 ? 49.841 155.219 77.217 1.00 62.29 163 VAL A C 1
ATOM 589 O O . VAL A 1 104 ? 49.898 156.186 77.974 1.00 62.81 163 VAL A O 1
ATOM 593 N N . SER A 1 105 ? 50.875 154.421 76.983 1.00 68.66 164 SER A N 1
ATOM 594 C CA . SER A 1 105 ? 52.164 154.653 77.613 1.00 64.43 164 SER A CA 1
ATOM 595 C C . SER A 1 105 ? 53.223 154.865 76.542 1.00 68.23 164 SER A C 1
ATOM 596 O O . SER A 1 105 ? 52.958 154.691 75.352 1.00 66.67 164 SER A O 1
ATOM 599 N N . ALA A 1 106 ? 54.423 155.247 76.964 1.00 54.79 165 ALA A N 1
ATOM 600 C CA . ALA A 1 106 ? 55.483 155.555 76.015 1.00 54.73 165 ALA A CA 1
ATOM 601 C C . ALA A 1 106 ? 56.861 155.243 76.580 1.00 62.53 165 ALA A C 1
ATOM 602 O O . ALA A 1 106 ? 57.095 155.344 77.780 1.00 63.12 165 ALA A O 1
ATOM 604 N N . THR A 1 107 ? 57.778 154.886 75.692 1.00 57.04 166 THR A N 1
ATOM 605 C CA . THR A 1 107 ? 59.160 154.657 76.074 1.00 55.99 166 THR A CA 1
ATOM 606 C C . THR A 1 107 ? 60.064 155.010 74.906 1.00 60.79 166 THR A C 1
ATOM 607 O O . THR A 1 107 ? 59.588 155.422 73.846 1.00 62.72 166 THR A O 1
ATOM 611 N N . ILE A 1 108 ? 61.367 154.847 75.097 1.00 63.20 167 ILE A N 1
ATOM 612 C CA . ILE A 1 108 ? 62.321 155.203 74.061 1.00 66.97 167 ILE A CA 1
ATOM 613 C C . ILE A 1 108 ? 63.116 153.976 73.648 1.00 63.03 167 ILE A C 1
ATOM 614 O O . ILE A 1 108 ? 63.518 153.169 74.485 1.00 54.95 167 ILE A O 1
ATOM 619 N N . ILE A 1 109 ? 63.326 153.836 72.346 1.00 59.29 168 ILE A N 1
ATOM 620 C CA . ILE A 1 109 ? 64.113 152.738 71.823 1.00 57.88 168 ILE A CA 1
ATOM 621 C C . ILE A 1 109 ? 65.192 153.336 70.931 1.00 59.87 168 ILE A C 1
ATOM 622 O O . ILE A 1 109 ? 64.902 154.111 70.018 1.00 58.47 168 ILE A O 1
ATOM 627 N N . THR A 1 110 ? 66.440 152.979 71.213 1.00 57.49 169 THR A N 1
ATOM 628 C CA . THR A 1 110 ? 67.584 153.531 70.504 1.00 62.27 169 THR A CA 1
ATOM 629 C C . THR A 1 110 ? 68.189 152.483 69.582 1.00 58.11 169 THR A C 1
ATOM 630 O O . THR A 1 110 ? 68.761 151.502 70.040 1.00 55.77 169 THR A O 1
ATOM 634 N N . ASP A 1 111 ? 68.076 152.709 68.279 1.00 56.27 170 ASP A N 1
ATOM 635 C CA . ASP A 1 111 ? 68.589 151.773 67.287 1.00 56.51 170 ASP A CA 1
ATOM 636 C C . ASP A 1 111 ? 69.686 152.441 66.453 1.00 54.40 170 ASP A C 1
ATOM 637 O O . ASP A 1 111 ? 70.270 153.432 66.880 1.00 56.12 170 ASP A O 1
ATOM 642 N N . ASN A 1 112 ? 69.974 151.900 65.273 1.00 54.68 171 ASN A N 1
ATOM 643 C CA . ASN A 1 112 ? 71.052 152.435 64.438 1.00 57.66 171 ASN A CA 1
ATOM 644 C C . ASN A 1 112 ? 70.681 153.711 63.693 1.00 66.19 171 ASN A C 1
ATOM 645 O O . ASN A 1 112 ? 71.540 154.357 63.087 1.00 78.89 171 ASN A O 1
ATOM 650 N N . SER A 1 113 ? 69.405 154.077 63.754 1.00 61.47 172 SER A N 1
ATOM 651 C CA . SER A 1 113 ? 68.915 155.279 63.085 1.00 66.64 172 SER A CA 1
ATOM 652 C C . SER A 1 113 ? 68.858 156.461 64.047 1.00 68.87 172 SER A C 1
ATOM 653 O O . SER A 1 113 ? 68.751 157.617 63.631 1.00 67.95 172 SER A O 1
ATOM 656 N N . GLY A 1 114 ? 68.896 156.151 65.337 1.00 66.33 173 GLY A N 1
ATOM 657 C CA . GLY A 1 114 ? 68.798 157.155 66.377 1.00 67.28 173 GLY A CA 1
ATOM 658 C C . GLY A 1 114 ? 67.933 156.659 67.517 1.00 61.53 173 GLY A C 1
ATOM 659 O O . GLY A 1 114 ? 67.883 155.460 67.798 1.00 62.13 173 GLY A O 1
ATOM 660 N N . SER A 1 115 ? 67.244 157.582 68.178 1.00 60.44 174 SER A N 1
ATOM 661 C CA . SER A 1 115 ? 66.323 157.215 69.244 1.00 53.56 174 SER A CA 1
ATOM 662 C C . SER A 1 115 ? 64.907 157.588 68.832 1.00 61.68 174 SER A C 1
ATOM 663 O O . SER A 1 115 ? 64.704 158.560 68.112 1.00 67.84 174 SER A O 1
ATOM 666 N N . ARG A 1 116 ? 63.922 156.823 69.286 1.00 61.31 175 ARG A N 1
ATOM 667 C CA . ARG A 1 116 ? 62.542 157.094 68.906 1.00 58.40 175 ARG A CA 1
ATOM 668 C C . ARG A 1 116 ? 61.567 156.756 70.018 1.00 59.32 175 ARG A C 1
ATOM 669 O O . ARG A 1 116 ? 61.874 155.987 70.931 1.00 63.09 175 ARG A O 1
ATOM 677 N N . LEU A 1 117 ? 60.384 157.349 69.927 1.00 62.16 176 LEU A N 1
ATOM 678 C CA . LEU A 1 117 ? 59.324 157.115 70.891 1.00 60.34 176 LEU A CA 1
ATOM 679 C C . LEU A 1 117 ? 58.502 155.901 70.488 1.00 52.86 176 LEU A C 1
ATOM 680 O O . LEU A 1 117 ? 58.144 155.752 69.322 1.00 64.40 176 LEU A O 1
ATOM 685 N N . VAL A 1 118 ? 58.207 155.035 71.453 1.00 60.41 177 VAL A N 1
ATOM 686 C CA . VAL A 1 118 ? 57.383 153.855 71.205 1.00 51.72 177 VAL A CA 1
ATOM 687 C C . VAL A 1 118 ? 56.158 153.935 72.093 1.00 53.13 177 VAL A C 1
ATOM 688 O O . VAL A 1 118 ? 56.272 153.995 73.319 1.00 62.85 177 VAL A O 1
ATOM 692 N N . LEU A 1 119 ? 54.987 153.947 71.469 1.00 49.41 178 LEU A N 1
ATOM 693 C CA . LEU A 1 119 ? 53.745 154.133 72.199 1.00 50.78 178 LEU A CA 1
ATOM 694 C C . LEU A 1 119 ? 52.940 152.853 72.156 1.00 57.66 178 LEU A C 1
ATOM 695 O O . LEU A 1 119 ? 52.857 152.195 71.120 1.00 57.75 178 LEU A O 1
ATOM 700 N N . SER A 1 120 ? 52.362 152.494 73.294 1.00 53.74 179 SER A N 1
ATOM 701 C CA . SER A 1 120 ? 51.573 151.280 73.390 1.00 58.81 179 SER A CA 1
ATOM 702 C C . SER A 1 120 ? 50.214 151.617 73.964 1.00 64.93 179 SER A C 1
ATOM 703 O O . SER A 1 120 ? 50.091 152.513 74.796 1.00 66.20 179 SER A O 1
ATOM 706 N N . SER A 1 121 ? 49.191 150.907 73.514 1.00 60.27 180 SER A N 1
ATOM 707 C CA . SER A 1 121 ? 47.869 151.067 74.091 1.00 63.22 180 SER A CA 1
ATOM 708 C C . SER A 1 121 ? 47.423 149.724 74.649 1.00 66.34 180 SER A C 1
ATOM 709 O O . SER A 1 121 ? 47.822 148.676 74.153 1.00 74.27 180 SER A O 1
ATOM 712 N N . THR A 1 122 ? 46.564 149.749 75.657 1.00 50.89 181 THR A N 1
ATOM 713 C CA . THR A 1 122 ? 46.097 148.510 76.255 1.00 56.60 181 THR A CA 1
ATOM 714 C C . THR A 1 122 ? 44.699 148.183 75.756 1.00 68.57 181 THR A C 1
ATOM 715 O O . THR A 1 122 ? 44.073 147.229 76.217 1.00 70.81 181 THR A O 1
ATOM 719 N N . LYS A 1 123 ? 44.215 148.978 74.807 1.00 62.23 182 LYS A N 1
ATOM 720 C CA . LYS A 1 123 ? 42.874 148.790 74.288 1.00 63.32 182 LYS A CA 1
ATOM 721 C C . LYS A 1 123 ? 42.896 147.853 73.085 1.00 57.94 182 LYS A C 1
ATOM 722 O O . LYS A 1 123 ? 43.504 148.154 72.060 1.00 58.21 182 LYS A O 1
ATOM 728 N N . THR A 1 124 ? 42.229 146.714 73.219 1.00 57.22 183 THR A N 1
ATOM 729 C CA . THR A 1 124 ? 42.108 145.762 72.125 1.00 53.03 183 THR A CA 1
ATOM 730 C C . THR A 1 124 ? 40.855 146.056 71.309 1.00 58.37 183 THR A C 1
ATOM 731 O O . THR A 1 124 ? 39.886 146.607 71.834 1.00 62.15 183 THR A O 1
ATOM 735 N N . GLY A 1 125 ? 40.880 145.702 70.028 1.00 60.26 184 GLY A N 1
ATOM 736 C CA . GLY A 1 125 ? 39.702 145.829 69.187 1.00 62.25 184 GLY A CA 1
ATOM 737 C C . GLY A 1 125 ? 39.940 146.522 67.862 1.00 62.35 184 GLY A C 1
ATOM 738 O O . GLY A 1 125 ? 40.954 147.184 67.678 1.00 66.25 184 GLY A O 1
ATOM 739 N N . ASP A 1 126 ? 38.996 146.373 66.939 1.00 67.43 185 ASP A N 1
ATOM 740 C CA . ASP A 1 126 ? 39.088 147.032 65.644 1.00 70.68 185 ASP A CA 1
ATOM 741 C C . ASP A 1 126 ? 39.017 148.548 65.802 1.00 77.31 185 ASP A C 1
ATOM 742 O O . ASP A 1 126 ? 38.185 149.062 66.543 1.00 80.33 185 ASP A O 1
ATOM 747 N N . GLY A 1 127 ? 39.899 149.256 65.104 1.00 76.48 186 GLY A N 1
ATOM 748 C CA . GLY A 1 127 ? 39.855 150.706 65.050 1.00 76.70 186 GLY A CA 1
ATOM 749 C C . GLY A 1 127 ? 40.533 151.439 66.194 1.00 81.92 186 GLY A C 1
ATOM 750 O O . GLY A 1 127 ? 40.599 152.669 66.190 1.00 93.72 186 GLY A O 1
ATOM 751 N N . LYS A 1 128 ? 41.039 150.699 67.176 1.00 69.37 187 LYS A N 1
ATOM 752 C CA . LYS A 1 128 ? 41.686 151.330 68.322 1.00 62.22 187 LYS A CA 1
ATOM 753 C C . LYS A 1 128 ? 43.181 151.543 68.086 1.00 59.11 187 LYS A C 1
ATOM 754 O O . LYS A 1 128 ? 44.004 151.277 68.961 1.00 51.19 187 LYS A O 1
ATOM 760 N N . ASP A 1 129 ? 43.530 152.041 66.907 1.00 58.07 188 ASP A N 1
ATOM 761 C CA . ASP A 1 129 ? 44.923 152.332 66.598 1.00 60.20 188 ASP A CA 1
ATOM 762 C C . ASP A 1 129 ? 45.323 153.707 67.124 1.00 60.72 188 ASP A C 1
ATOM 763 O O . ASP A 1 129 ? 44.506 154.628 67.167 1.00 61.64 188 ASP A O 1
ATOM 768 N N . ILE A 1 130 ? 46.591 153.844 67.495 1.00 66.46 189 ILE A N 1
ATOM 769 C CA . ILE A 1 130 ? 47.111 155.115 67.976 1.00 66.79 189 ILE A CA 1
ATOM 770 C C . ILE A 1 130 ? 47.444 156.036 66.808 1.00 71.64 189 ILE A C 1
ATOM 771 O O . ILE A 1 130 ? 48.147 155.643 65.877 1.00 76.74 189 ILE A O 1
ATOM 776 N N . LYS A 1 131 ? 46.944 157.266 66.869 1.00 70.77 190 LYS A N 1
ATOM 777 C CA . LYS A 1 131 ? 47.187 158.258 65.826 1.00 65.11 190 LYS A CA 1
ATOM 778 C C . LYS A 1 131 ? 47.854 159.491 66.427 1.00 65.70 190 LYS A C 1
ATOM 779 O O . LYS A 1 131 ? 47.528 159.902 67.541 1.00 61.77 190 LYS A O 1
ATOM 785 N N . VAL A 1 132 ? 48.798 160.070 65.693 1.00 58.18 191 VAL A N 1
ATOM 786 C CA . VAL A 1 132 ? 49.476 161.266 66.158 1.00 62.85 191 VAL A CA 1
ATOM 787 C C . VAL A 1 132 ? 49.337 162.381 65.131 1.00 76.15 191 VAL A C 1
ATOM 788 O O . VAL A 1 132 ? 49.891 162.309 64.034 1.00 81.96 191 VAL A O 1
ATOM 792 N N . GLU A 1 133 ? 48.597 163.418 65.508 1.00 72.44 192 GLU A N 1
ATOM 793 C CA . GLU A 1 133 ? 48.436 164.603 64.679 1.00 72.16 192 GLU A CA 1
ATOM 794 C C . GLU A 1 133 ? 49.291 165.712 65.283 1.00 75.33 192 GLU A C 1
ATOM 795 O O . GLU A 1 133 ? 49.333 165.879 66.502 1.00 78.51 192 GLU A O 1
ATOM 801 N N . VAL A 1 134 ? 49.985 166.459 64.432 1.00 82.95 193 VAL A N 1
ATOM 802 C CA . VAL A 1 134 ? 50.986 167.406 64.907 1.00 78.02 193 VAL A CA 1
ATOM 803 C C . VAL A 1 134 ? 50.784 168.814 64.372 1.00 84.93 193 VAL A C 1
ATOM 804 O O . VAL A 1 134 ? 50.690 169.020 63.165 1.00 91.64 193 VAL A O 1
ATOM 808 N N . SER A 1 135 ? 50.720 169.780 65.281 1.00 96.28 194 SER A N 1
ATOM 809 C CA . SER A 1 135 ? 50.759 171.185 64.898 1.00 95.84 194 SER A CA 1
ATOM 810 C C . SER A 1 135 ? 52.155 171.727 65.167 1.00 93.73 194 SER A C 1
ATOM 811 O O . SER A 1 135 ? 52.590 171.800 66.311 1.00 94.14 194 SER A O 1
ATOM 814 N N . ASP A 1 136 ? 52.865 172.078 64.101 1.00 96.87 195 ASP A N 1
ATOM 815 C CA . ASP A 1 136 ? 54.260 172.492 64.208 1.00 98.89 195 ASP A CA 1
ATOM 816 C C . ASP A 1 136 ? 54.402 173.993 63.970 1.00 101.19 195 ASP A C 1
ATOM 817 O O . ASP A 1 136 ? 54.009 174.501 62.922 1.00 106.55 195 ASP A O 1
ATOM 822 N N . ASP A 1 137 ? 54.965 174.699 64.945 1.00 97.94 196 ASP A N 1
ATOM 823 C CA . ASP A 1 137 ? 55.111 176.148 64.846 1.00 108.91 196 ASP A CA 1
ATOM 824 C C . ASP A 1 137 ? 56.140 176.570 63.801 1.00 113.42 196 ASP A C 1
ATOM 825 O O . ASP A 1 137 ? 56.161 177.723 63.374 1.00 120.55 196 ASP A O 1
ATOM 830 N N . GLY A 1 138 ? 56.993 175.635 63.392 1.00 111.50 197 GLY A N 1
ATOM 831 C CA . GLY A 1 138 ? 58.004 175.910 62.385 1.00 114.87 197 GLY A CA 1
ATOM 832 C C . GLY A 1 138 ? 59.240 176.549 62.988 1.00 114.08 197 GLY A C 1
ATOM 833 O O . GLY A 1 138 ? 60.176 176.923 62.283 1.00 118.38 197 GLY A O 1
ATOM 834 N N . SER A 1 139 ? 59.231 176.676 64.310 1.00 110.57 198 SER A N 1
ATOM 835 C CA . SER A 1 139 ? 60.341 177.264 65.047 1.00 120.12 198 SER A CA 1
ATOM 836 C C . SER A 1 139 ? 60.291 176.794 66.494 1.00 121.39 198 SER A C 1
ATOM 837 O O . SER A 1 139 ? 59.215 176.522 67.025 1.00 124.01 198 SER A O 1
ATOM 840 N N . GLY A 1 140 ? 61.456 176.683 67.124 1.00 99.06 199 GLY A N 1
ATOM 841 C CA . GLY A 1 140 ? 61.527 176.262 68.510 1.00 95.77 199 GLY A CA 1
ATOM 842 C C . GLY A 1 140 ? 62.700 175.344 68.790 1.00 96.27 199 GLY A C 1
ATOM 843 O O . GLY A 1 140 ? 63.083 175.154 69.943 1.00 90.24 199 GLY A O 1
ATOM 844 N N . GLY A 1 141 ? 63.269 174.770 67.734 1.00 100.05 200 GLY A N 1
ATOM 845 C CA . GLY A 1 141 ? 64.374 173.838 67.878 1.00 103.29 200 GLY A CA 1
ATOM 846 C C . GLY A 1 141 ? 65.131 173.576 66.589 1.00 104.93 200 GLY A C 1
ATOM 847 O O . GLY A 1 141 ? 65.060 174.357 65.642 1.00 106.50 200 GLY A O 1
ATOM 848 N N . ASN A 1 142 ? 65.865 172.468 66.555 1.00 105.15 201 ASN A N 1
ATOM 849 C CA . ASN A 1 142 ? 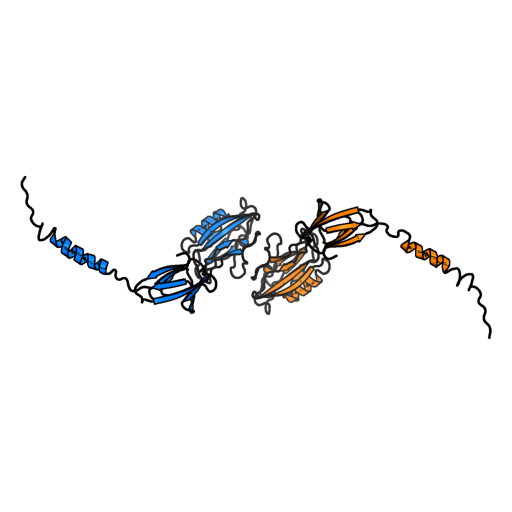66.691 172.136 65.400 1.00 104.55 201 ASN A CA 1
ATOM 850 C C . ASN A 1 142 ? 66.079 171.054 64.517 1.00 101.05 201 ASN A C 1
ATOM 851 O O . ASN A 1 142 ? 66.495 170.864 63.375 1.00 103.60 201 ASN A O 1
ATOM 856 N N . THR A 1 143 ? 65.089 170.347 65.049 1.00 81.13 202 THR A N 1
ATOM 857 C CA . THR A 1 143 ? 64.385 169.330 64.278 1.00 87.95 202 THR A CA 1
ATOM 858 C C . THR A 1 143 ? 62.878 169.560 64.297 1.00 85.90 202 THR A C 1
ATOM 859 O O . THR A 1 143 ? 62.333 170.073 65.270 1.00 77.73 202 THR A O 1
ATOM 863 N N . SER A 1 144 ? 62.214 169.165 63.218 1.00 86.71 203 SER A N 1
ATOM 864 C CA . SER A 1 144 ? 60.777 169.360 63.063 1.00 90.88 203 SER A CA 1
ATOM 865 C C . SER A 1 144 ? 59.942 168.589 64.083 1.00 90.20 203 SER A C 1
ATOM 866 O O . SER A 1 144 ? 60.323 167.500 64.502 1.00 88.03 203 SER A O 1
ATOM 869 N N . LEU A 1 145 ? 58.817 169.165 64.498 1.00 88.87 204 LEU A N 1
ATOM 870 C CA . LEU A 1 145 ? 57.880 168.460 65.372 1.00 82.57 204 LEU A CA 1
ATOM 871 C C . LEU A 1 145 ? 56.965 167.601 64.517 1.00 79.33 204 LEU A C 1
ATOM 872 O O . LEU A 1 145 ? 56.390 166.620 64.991 1.00 72.67 204 LEU A O 1
ATOM 877 N N . SER A 1 146 ? 56.846 167.979 63.247 1.00 79.75 205 SER A N 1
ATOM 878 C CA . SER A 1 146 ? 55.942 167.307 62.320 1.00 79.63 205 SER A CA 1
ATOM 879 C C . SER A 1 146 ? 56.368 165.867 62.026 1.00 78.33 205 SER A C 1
ATOM 880 O O . SER A 1 146 ? 55.550 165.055 61.600 1.00 77.97 205 SER A O 1
ATOM 883 N N . GLN A 1 147 ? 57.640 165.547 62.260 1.00 76.78 206 GLN A N 1
ATOM 884 C CA . GLN A 1 147 ? 58.150 164.214 61.944 1.00 73.69 206 GLN A CA 1
ATOM 885 C C . GLN A 1 147 ? 57.744 163.214 63.017 1.00 70.71 206 GLN A C 1
ATOM 886 O O . GLN A 1 147 ? 58.108 162.043 62.954 1.00 76.09 206 GLN A O 1
ATOM 892 N N . LEU A 1 148 ? 56.970 163.685 63.989 1.00 71.39 207 LEU A N 1
ATOM 893 C CA . LEU A 1 148 ? 56.402 162.820 65.013 1.00 63.52 207 LEU A CA 1
ATOM 894 C C . LEU A 1 148 ? 54.975 162.439 64.642 1.00 70.27 207 LEU A C 1
ATOM 895 O O . LEU A 1 148 ? 54.271 161.800 65.424 1.00 69.17 207 LEU A O 1
ATOM 900 N N . ALA A 1 149 ? 54.553 162.817 63.441 1.00 71.37 208 ALA A N 1
ATOM 901 C CA . ALA A 1 149 ? 53.190 162.532 63.023 1.00 72.57 208 ALA A CA 1
ATOM 902 C C . ALA A 1 149 ? 53.069 161.053 62.707 1.00 72.86 208 ALA A C 1
ATOM 903 O O . ALA A 1 149 ? 54.039 160.410 62.306 1.00 73.08 208 ALA A O 1
ATOM 905 N N . PHE A 1 150 ? 51.878 160.511 62.923 1.00 66.27 209 PHE A N 1
ATOM 906 C CA . PHE A 1 150 ? 51.632 159.099 62.680 1.00 61.49 209 PHE A CA 1
ATOM 907 C C . PHE A 1 150 ? 50.185 158.902 62.257 1.00 62.68 209 PHE A C 1
ATOM 908 O O . PHE A 1 150 ? 49.253 159.178 63.016 1.00 61.64 209 PHE A O 1
ATOM 916 N N . ASP A 1 151 ? 50.005 158.408 61.040 1.00 70.16 210 ASP A N 1
ATOM 917 C CA . ASP A 1 151 ? 48.673 158.135 60.520 1.00 71.80 210 ASP A CA 1
ATOM 918 C C . ASP A 1 151 ? 48.473 156.643 60.270 1.00 74.12 210 ASP A C 1
ATOM 919 O O . ASP A 1 151 ? 49.050 156.083 59.340 1.00 69.83 210 ASP A O 1
ATOM 924 N N . PRO A 1 152 ? 47.651 155.996 61.116 1.00 79.49 211 PRO A N 1
ATOM 925 C CA . PRO A 1 152 ? 47.341 154.561 61.060 1.00 73.59 211 PRO A CA 1
ATOM 926 C C . PRO A 1 152 ? 46.777 154.108 59.711 1.00 72.31 211 PRO A C 1
ATOM 927 O O . PRO A 1 152 ? 46.854 152.925 59.384 1.00 73.97 211 PRO A O 1
ATOM 931 N N . ALA A 1 153 ? 46.210 155.033 58.945 1.00 81.27 212 ALA A N 1
ATOM 932 C CA . ALA A 1 153 ? 45.650 154.691 57.639 1.00 87.87 212 ALA A CA 1
ATOM 933 C C . ALA A 1 153 ? 46.732 154.481 56.582 1.00 97.63 212 ALA A C 1
ATOM 934 O O . ALA A 1 153 ? 46.533 153.735 55.623 1.00 100.01 212 ALA A O 1
ATOM 936 N N . THR A 1 154 ? 47.875 155.134 56.759 1.00 91.31 213 THR A N 1
ATOM 937 C CA . THR A 1 154 ? 48.944 155.055 55.771 1.00 88.93 213 THR A CA 1
ATOM 938 C C . THR A 1 154 ? 50.191 154.355 56.298 1.00 83.38 213 THR A C 1
ATOM 939 O O . THR A 1 154 ? 51.016 153.889 55.517 1.00 84.99 213 THR A O 1
ATOM 943 N N . ALA A 1 155 ? 50.321 154.269 57.618 1.00 76.92 214 ALA A N 1
ATOM 944 C CA . ALA A 1 155 ? 51.557 153.784 58.217 1.00 72.37 214 ALA A CA 1
ATOM 945 C C . ALA A 1 155 ? 51.775 152.310 57.908 1.00 78.51 214 ALA A C 1
ATOM 946 O O . ALA A 1 155 ? 50.856 151.500 58.023 1.00 87.82 214 ALA A O 1
ATOM 948 N N . PRO A 1 156 ? 53.001 151.957 57.519 1.00 73.01 215 PRO A N 1
ATOM 949 C CA . PRO A 1 156 ? 53.356 150.581 57.181 1.00 68.63 215 PRO A CA 1
ATOM 950 C C . PRO A 1 156 ? 53.670 149.799 58.439 1.00 70.70 215 PRO A C 1
ATOM 951 O O . PRO A 1 156 ? 53.757 150.405 59.501 1.00 71.58 215 PRO A O 1
ATOM 955 N N . LYS A 1 157 ? 53.836 148.486 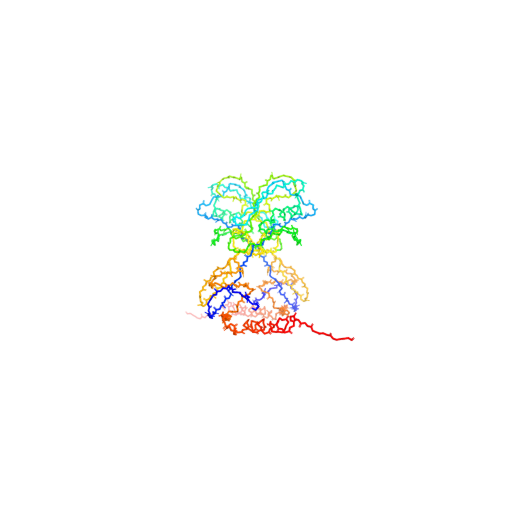58.337 1.00 71.26 216 LYS A N 1
ATOM 956 C CA . LYS A 1 157 ? 54.366 147.748 59.469 1.00 61.20 216 LYS A CA 1
ATOM 957 C C . LYS A 1 157 ? 55.817 148.152 59.653 1.00 59.83 216 LYS A C 1
ATOM 958 O O . LYS A 1 157 ? 56.553 148.295 58.677 1.00 64.46 216 LYS A O 1
ATOM 964 N N . LEU A 1 158 ? 56.220 148.350 60.903 1.00 62.92 217 LEU A N 1
ATOM 965 C CA . LEU A 1 158 ? 57.568 148.806 61.211 1.00 58.97 217 LEU A CA 1
ATOM 966 C C . LEU A 1 158 ? 58.608 147.830 60.679 1.00 62.33 217 LEU A C 1
ATOM 967 O O . LEU A 1 158 ? 58.492 146.621 60.861 1.00 63.47 217 LEU A O 1
ATOM 972 N N . SER A 1 159 ? 59.610 148.371 60.000 1.00 53.70 218 SER A N 1
ATOM 973 C CA . SER A 1 159 ? 60.777 147.614 59.577 1.00 60.62 218 SER A CA 1
ATOM 974 C C . SER A 1 159 ? 62.015 148.432 59.913 1.00 62.62 218 SER A C 1
ATOM 975 O O . SER A 1 159 ? 61.899 149.570 60.372 1.00 70.23 218 SER A O 1
ATOM 978 N N . ASP A 1 160 ? 63.195 147.858 59.698 1.00 60.49 219 ASP A N 1
ATOM 979 C CA . ASP A 1 160 ? 64.442 148.546 60.027 1.00 63.71 219 ASP A CA 1
ATOM 980 C C . ASP A 1 160 ? 64.534 149.870 59.270 1.00 69.41 219 ASP A C 1
ATOM 981 O O . ASP A 1 160 ? 64.057 149.974 58.146 1.00 68.86 219 ASP A O 1
ATOM 986 N N . GLY A 1 161 ? 65.122 150.883 59.898 1.00 74.71 220 GLY A N 1
ATOM 987 C CA . GLY A 1 161 ? 65.196 152.206 59.301 1.00 69.09 220 GLY A CA 1
ATOM 988 C C . GLY A 1 161 ? 64.632 153.280 60.212 1.00 64.88 220 GLY A C 1
ATOM 989 O O . GLY A 1 161 ? 63.986 152.986 61.219 1.00 65.54 220 GLY A O 1
ATOM 990 N N . ALA A 1 162 ? 64.865 154.535 59.850 1.00 68.35 221 ALA A N 1
ATOM 991 C CA . ALA A 1 162 ? 64.442 155.651 60.685 1.00 70.17 221 ALA A CA 1
ATOM 992 C C . ALA A 1 162 ? 62.943 155.899 60.586 1.00 72.70 221 ALA A C 1
ATOM 993 O O . ALA A 1 162 ? 62.353 156.496 61.485 1.00 71.20 221 ALA A O 1
ATOM 995 N N . ALA A 1 163 ? 62.333 155.412 59.510 1.00 75.11 222 ALA A N 1
ATOM 996 C CA . ALA A 1 163 ? 60.914 155.640 59.255 1.00 71.41 222 ALA A CA 1
ATOM 997 C C . ALA A 1 163 ? 60.013 155.028 60.323 1.00 72.43 222 ALA A C 1
ATOM 998 O O . ALA A 1 163 ? 60.371 154.054 60.990 1.00 57.81 222 ALA A O 1
ATOM 1000 N N . ALA A 1 164 ? 58.836 155.622 60.475 1.00 71.58 223 ALA A N 1
ATOM 1001 C CA . ALA A 1 164 ? 57.859 155.168 61.453 1.00 67.84 223 ALA A CA 1
ATOM 1002 C C . ALA A 1 164 ? 57.096 153.959 60.940 1.00 60.69 223 ALA A C 1
ATOM 1003 O O . ALA A 1 164 ? 57.196 153.597 59.769 1.00 59.51 223 ALA A O 1
ATOM 1005 N N . GLY A 1 165 ? 56.357 153.319 61.839 1.00 53.70 224 GLY A N 1
ATOM 1006 C CA . GLY A 1 165 ? 55.583 152.144 61.496 1.00 72.91 224 GLY A CA 1
ATOM 1007 C C . GLY A 1 165 ? 54.907 151.555 62.714 1.00 71.67 224 GLY A C 1
ATOM 1008 O O . GLY A 1 165 ? 55.318 151.824 63.839 1.00 63.74 224 GLY A O 1
ATOM 1009 N N . TYR A 1 166 ? 53.863 150.763 62.502 1.00 73.51 225 TYR A N 1
ATOM 1010 C CA . TYR A 1 166 ? 53.171 150.146 63.624 1.00 67.90 225 TYR A CA 1
ATOM 1011 C C . TYR A 1 166 ? 53.871 148.846 64.011 1.00 56.50 225 TYR A C 1
ATOM 1012 O O . TYR A 1 166 ? 54.479 148.184 63.174 1.00 55.27 225 TYR A O 1
ATOM 1021 N N . VAL A 1 167 ? 53.795 148.485 65.285 1.00 56.43 226 VAL A N 1
ATOM 1022 C CA . VAL A 1 167 ? 54.320 147.203 65.727 1.00 51.68 226 VAL A CA 1
ATOM 1023 C C . VAL A 1 167 ? 53.175 146.195 65.734 1.00 55.17 226 VAL A C 1
ATOM 1024 O O . VAL A 1 167 ? 53.304 145.087 65.223 1.00 62.07 226 VAL A O 1
ATOM 1028 N N . THR A 1 168 ? 52.048 146.592 66.307 1.00 55.46 227 THR A N 1
ATOM 1029 C CA . THR A 1 168 ? 50.839 145.786 66.241 1.00 53.41 227 THR A CA 1
ATOM 1030 C C . THR A 1 168 ? 49.651 146.652 65.853 1.00 54.98 227 THR A C 1
ATOM 1031 O O . THR A 1 168 ? 49.571 147.814 66.247 1.00 59.25 227 THR A O 1
ATOM 1035 N N . LYS A 1 169 ? 48.733 146.089 65.075 1.00 58.37 228 LYS A N 1
ATOM 1036 C CA . LYS A 1 169 ? 47.480 146.770 64.769 1.00 60.10 228 LYS A CA 1
ATOM 1037 C C . LYS A 1 169 ? 46.430 146.366 65.773 1.00 59.54 228 LYS A C 1
ATOM 1038 O O . LYS A 1 169 ? 46.324 145.196 66.125 1.00 58.29 228 LYS A O 1
ATOM 1044 N N . ALA A 1 170 ? 45.652 147.332 66.237 1.00 56.03 229 ALA A N 1
ATOM 1045 C CA . ALA A 1 170 ? 44.518 146.997 67.074 1.00 53.75 229 ALA A CA 1
ATOM 1046 C C . ALA A 1 170 ? 43.509 146.258 66.214 1.00 54.96 229 ALA A C 1
ATOM 1047 O O . ALA A 1 170 ? 43.219 146.670 65.093 1.00 62.65 229 ALA A O 1
ATOM 1049 N N . ALA A 1 171 ? 42.976 145.162 66.735 1.00 53.24 230 ALA A N 1
ATOM 1050 C CA . ALA A 1 171 ? 42.074 144.338 65.945 1.00 66.68 230 ALA A CA 1
ATOM 1051 C C . ALA A 1 171 ? 41.245 143.418 66.819 1.00 62.11 230 ALA A C 1
ATOM 1052 O O . ALA A 1 171 ? 41.612 143.114 67.953 1.00 61.52 230 ALA A O 1
ATOM 1054 N N . ASN A 1 172 ? 40.126 142.961 66.275 1.00 55.44 231 ASN A N 1
ATOM 1055 C CA . ASN A 1 172 ? 39.318 141.978 66.970 1.00 51.43 231 ASN A CA 1
ATOM 1056 C C . ASN A 1 172 ? 39.883 140.596 66.733 1.00 50.96 231 ASN A C 1
ATOM 1057 O O . ASN A 1 172 ? 40.527 140.346 65.717 1.00 59.25 231 ASN A O 1
ATOM 1062 N N . GLY A 1 173 ? 39.613 139.689 67.658 1.00 54.68 232 GLY A N 1
ATOM 1063 C CA . GLY A 1 173 ? 39.969 138.302 67.462 1.00 56.77 232 GLY A CA 1
ATOM 1064 C C . GLY A 1 173 ? 38.767 137.603 66.868 1.00 56.16 232 GLY A C 1
ATOM 1065 O O . GLY A 1 173 ? 37.749 138.238 66.577 1.00 55.31 232 GLY A O 1
ATOM 1066 N N . GLU A 1 174 ? 38.881 136.298 66.671 1.00 54.02 233 GLU A N 1
ATOM 1067 C CA . GLU A 1 174 ? 37.764 135.526 66.155 1.00 55.71 233 GLU A CA 1
ATOM 1068 C C . GLU A 1 174 ? 37.754 134.148 66.793 1.00 57.29 233 GLU A C 1
ATOM 1069 O O . GLU A 1 174 ? 38.787 133.493 66.903 1.00 57.36 233 GLU A O 1
ATOM 1075 N N . ILE A 1 175 ? 36.578 133.718 67.224 1.00 59.95 234 ILE A N 1
ATOM 1076 C CA . ILE A 1 175 ? 36.399 132.360 67.703 1.00 54.95 234 ILE A CA 1
ATOM 1077 C C . ILE A 1 175 ? 35.218 131.745 66.978 1.00 59.25 234 ILE A C 1
ATOM 1078 O O . ILE A 1 175 ? 34.444 132.445 66.326 1.00 59.77 234 ILE A O 1
ATOM 1083 N N . THR A 1 176 ? 35.084 130.430 67.084 1.00 61.23 235 THR A N 1
ATOM 1084 C CA . THR A 1 176 ? 33.904 129.753 66.576 1.00 52.68 235 THR A CA 1
ATOM 1085 C C . THR A 1 176 ? 33.336 128.864 67.675 1.00 51.77 235 THR A C 1
ATOM 1086 O O . THR A 1 176 ? 34.080 128.211 68.404 1.00 52.03 235 THR A O 1
ATOM 1090 N N . VAL A 1 177 ? 32.014 128.871 67.814 1.00 48.81 236 VAL A N 1
ATOM 1091 C CA . VAL A 1 177 ? 31.344 128.016 68.781 1.00 50.11 236 VAL A CA 1
ATOM 1092 C C . VAL A 1 177 ? 30.347 127.137 68.040 1.00 54.22 236 VAL A C 1
ATOM 1093 O O . VAL A 1 177 ? 29.321 127.617 67.566 1.00 56.14 236 VAL A O 1
ATOM 1097 N N . ASP A 1 178 ? 30.662 125.849 67.945 1.00 51.56 237 ASP A N 1
ATOM 1098 C CA . ASP A 1 178 ? 29.856 124.882 67.202 1.00 49.11 237 ASP A CA 1
ATOM 1099 C C . ASP A 1 178 ? 29.632 125.317 65.757 1.00 48.52 237 ASP A C 1
ATOM 1100 O O . ASP A 1 178 ? 28.597 125.024 65.165 1.00 58.48 237 ASP A O 1
ATOM 1105 N N . GLY A 1 179 ? 30.606 126.021 65.196 1.00 56.77 238 GLY A N 1
ATOM 1106 C CA . GLY A 1 179 ? 30.529 126.453 63.812 1.00 58.00 238 GLY A CA 1
ATOM 1107 C C . GLY A 1 179 ? 30.213 127.926 63.631 1.00 55.62 238 GLY A C 1
ATOM 1108 O O . GLY A 1 179 ? 30.416 128.475 62.550 1.00 59.90 238 GLY A O 1
ATOM 1109 N N . LEU A 1 180 ? 29.713 128.569 64.684 1.00 51.58 239 LEU A N 1
ATOM 1110 C CA . LEU A 1 180 ? 29.288 129.965 64.599 1.00 55.04 239 LEU A CA 1
ATOM 1111 C C . LEU A 1 180 ? 30.435 130.914 64.915 1.00 61.79 239 LEU A C 1
ATOM 1112 O O . LEU A 1 180 ? 31.068 130.803 65.959 1.00 60.29 239 LEU A O 1
ATOM 1117 N N . LYS A 1 181 ? 30.684 131.860 64.014 1.00 60.79 240 LYS A N 1
ATOM 1118 C CA . LYS A 1 181 ? 31.775 132.813 64.183 1.00 49.23 240 LYS A CA 1
ATOM 1119 C C . LYS A 1 181 ? 31.398 133.963 65.103 1.00 50.51 240 LYS A C 1
ATOM 1120 O O . LYS A 1 181 ? 30.301 134.514 65.020 1.00 57.02 240 LYS A O 1
ATOM 1126 N N . ARG A 1 182 ? 32.331 134.330 65.972 1.00 49.40 241 ARG A N 1
ATOM 1127 C CA . ARG A 1 182 ? 32.166 135.482 66.840 1.00 46.45 241 ARG A CA 1
ATOM 1128 C C . ARG A 1 182 ? 33.439 136.316 66.841 1.00 52.70 241 ARG A C 1
ATOM 1129 O O . ARG A 1 182 ? 34.488 135.870 67.305 1.00 46.51 241 ARG A O 1
ATOM 1137 N N . SER A 1 183 ? 33.339 137.530 66.316 1.00 53.48 242 SER A N 1
ATOM 1138 C CA . SER A 1 183 ? 34.443 138.474 66.376 1.00 58.86 242 SER A CA 1
ATOM 1139 C C . SER A 1 183 ? 34.491 139.028 67.793 1.00 57.37 242 SER A C 1
ATOM 1140 O O . SER A 1 183 ? 33.457 139.416 68.333 1.00 59.97 242 SER A O 1
ATOM 1143 N N . ILE A 1 184 ? 35.670 139.042 68.409 1.00 51.42 243 ILE A N 1
ATOM 1144 C CA . ILE A 1 184 ? 35.769 139.477 69.798 1.00 51.20 243 ILE A CA 1
ATOM 1145 C C . ILE A 1 184 ? 36.683 140.690 69.951 1.00 52.87 243 ILE A C 1
ATOM 1146 O O . ILE A 1 184 ? 37.783 140.733 69.407 1.00 55.59 243 ILE A O 1
ATOM 1151 N N . ALA A 1 185 ? 36.230 141.665 70.730 1.00 54.66 244 ALA A N 1
ATOM 1152 C CA . ALA A 1 185 ? 36.952 142.925 70.864 1.00 55.10 244 ALA A CA 1
ATOM 1153 C C . ALA A 1 185 ? 37.930 142.873 72.029 1.00 51.40 244 ALA A C 1
ATOM 1154 O O . ALA A 1 185 ? 38.703 143.802 72.256 1.00 57.81 244 ALA A O 1
ATOM 1156 N N . SER A 1 186 ? 37.877 141.772 72.764 1.00 54.68 245 SER A N 1
ATOM 1157 C CA . SER A 1 186 ? 38.754 141.535 73.896 1.00 52.55 245 SER A CA 1
ATOM 1158 C C . SER A 1 186 ? 38.935 140.033 74.083 1.00 53.94 245 SER A C 1
ATOM 1159 O O . SER A 1 186 ? 38.094 139.246 73.657 1.00 62.16 245 SER A O 1
ATOM 1162 N N . ASN A 1 187 ? 40.021 139.630 74.729 1.00 50.95 246 ASN A N 1
ATOM 1163 C CA . ASN A 1 187 ? 40.285 138.211 74.923 1.00 52.02 246 ASN A CA 1
ATOM 1164 C C . ASN A 1 187 ? 39.602 137.694 76.175 1.00 55.23 246 ASN A C 1
ATOM 1165 O O . ASN A 1 187 ? 39.685 136.511 76.500 1.00 53.96 246 ASN A O 1
ATOM 1170 N N . SER A 1 188 ? 38.910 138.595 76.863 1.00 55.88 247 SER A N 1
ATOM 1171 C CA . SER A 1 188 ? 38.040 138.222 77.968 1.00 58.42 247 SER A CA 1
ATOM 1172 C C . SER A 1 188 ? 36.605 138.487 77.564 1.00 67.23 247 SER A C 1
ATOM 1173 O O . SER A 1 188 ? 36.152 139.627 77.608 1.00 80.18 247 SER A O 1
ATOM 1176 N N . VAL A 1 189 ? 35.886 137.443 77.168 1.00 65.50 248 VAL A N 1
ATOM 1177 C CA . VAL A 1 189 ? 34.527 137.630 76.684 1.00 73.91 248 VAL A CA 1
ATOM 1178 C C . VAL A 1 189 ? 33.523 136.914 77.570 1.00 74.59 248 VAL A C 1
ATOM 1179 O O . VAL A 1 189 ? 33.851 135.935 78.238 1.00 78.10 248 VAL A O 1
ATOM 1183 N N . SER A 1 190 ? 32.291 137.404 77.553 1.00 72.22 249 SER A N 1
ATOM 1184 C CA . SER A 1 190 ? 31.232 136.851 78.378 1.00 69.07 249 SER A CA 1
ATOM 1185 C C . S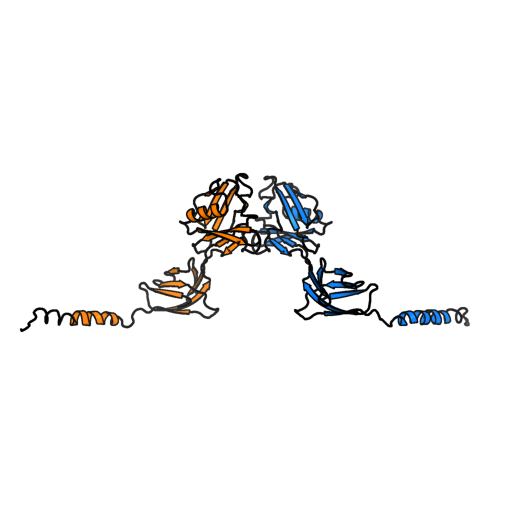ER A 1 190 ? 29.953 136.791 77.568 1.00 68.71 249 SER A C 1
ATOM 1186 O O . SER A 1 190 ? 29.747 137.596 76.662 1.00 61.72 249 SER A O 1
ATOM 1189 N N . ASP A 1 191 ? 29.109 135.820 77.894 1.00 83.44 250 ASP A N 1
ATOM 1190 C CA . ASP A 1 191 ? 27.817 135.633 77.240 1.00 96.19 250 ASP A CA 1
ATOM 1191 C C . ASP A 1 191 ? 27.886 135.433 75.716 1.00 98.97 250 ASP A C 1
ATOM 1192 O O . ASP A 1 191 ? 26.930 135.752 75.009 1.00 123.89 250 ASP A O 1
ATOM 1197 N N . VAL A 1 192 ? 29.007 134.928 75.204 1.00 77.82 251 VAL A N 1
ATOM 1198 C CA . VAL A 1 192 ? 29.023 134.419 73.836 1.00 63.31 251 VAL A CA 1
ATOM 1199 C C . VAL A 1 192 ? 28.177 133.163 73.893 1.00 58.26 251 VAL A C 1
ATOM 1200 O O . VAL A 1 192 ? 27.310 132.923 73.050 1.00 55.89 251 VAL A O 1
ATOM 1204 N N . ILE A 1 193 ? 28.453 132.369 74.920 1.00 54.70 252 ILE A N 1
ATOM 1205 C CA . ILE A 1 193 ? 27.518 131.375 75.412 1.00 62.47 252 ILE A CA 1
ATOM 1206 C C . ILE A 1 193 ? 26.928 131.964 76.691 1.00 61.73 252 ILE A C 1
ATOM 1207 O O . ILE A 1 193 ? 27.675 132.352 77.586 1.00 61.79 252 ILE A O 1
ATOM 1212 N N . ASP A 1 194 ? 25.601 132.035 76.773 1.00 64.08 253 ASP A N 1
ATOM 1213 C CA . ASP A 1 194 ? 24.919 132.676 77.904 1.00 67.75 253 ASP A CA 1
ATOM 1214 C C . ASP A 1 194 ? 25.375 132.131 79.259 1.00 69.56 253 ASP A C 1
ATOM 1215 O O . ASP A 1 194 ? 25.337 130.930 79.493 1.00 66.58 253 ASP A O 1
ATOM 1220 N N . GLY A 1 195 ? 25.824 133.024 80.137 1.00 72.51 254 GLY A N 1
ATOM 1221 C CA . GLY A 1 195 ? 26.224 132.654 81.485 1.00 73.96 254 GLY A CA 1
ATOM 1222 C C . GLY A 1 195 ? 27.648 132.143 81.594 1.00 70.02 254 GLY A C 1
ATOM 1223 O O . GLY A 1 195 ? 28.100 131.754 82.674 1.00 69.97 254 GLY A O 1
ATOM 1224 N N . VAL A 1 196 ? 28.359 132.143 80.472 1.00 62.69 255 VAL A N 1
ATOM 1225 C CA . VAL A 1 196 ? 29.718 131.623 80.435 1.00 58.81 255 VAL A CA 1
ATOM 1226 C C . VAL A 1 196 ? 30.713 132.723 80.085 1.00 62.92 255 VAL A C 1
ATOM 1227 O O . VAL A 1 196 ? 30.496 133.509 79.161 1.00 61.67 255 VAL A O 1
ATOM 1231 N N . SER A 1 197 ? 31.805 132.769 80.836 1.00 58.74 256 SER A N 1
ATOM 1232 C CA . SER A 1 197 ? 32.895 133.683 80.549 1.00 64.87 256 SER A CA 1
ATOM 1233 C C . SER A 1 197 ? 34.151 132.872 80.305 1.00 63.98 256 SER A C 1
ATOM 1234 O O . SER A 1 197 ? 34.426 131.926 81.033 1.00 71.68 256 SER A O 1
ATOM 1237 N N . PHE A 1 198 ? 34.922 133.230 79.289 1.00 62.61 257 PHE A N 1
ATOM 1238 C CA . PHE A 1 198 ? 36.239 132.628 79.165 1.00 78.01 257 PHE A CA 1
ATOM 1239 C C . PHE A 1 198 ? 37.294 133.583 78.634 1.00 75.23 257 PHE A C 1
ATOM 1240 O O . PHE A 1 198 ? 37.003 134.498 77.869 1.00 77.81 257 PHE A O 1
ATOM 1248 N N . ASP A 1 199 ? 38.532 133.346 79.052 1.00 76.98 258 ASP A N 1
ATOM 1249 C CA . ASP A 1 199 ? 39.661 134.141 78.604 1.00 77.26 258 ASP A CA 1
ATOM 1250 C C . ASP A 1 199 ? 40.391 133.387 77.508 1.00 68.71 258 ASP A C 1
ATOM 1251 O O . ASP A 1 199 ? 40.980 132.335 77.745 1.00 69.43 258 ASP A O 1
ATOM 1256 N N . VAL A 1 200 ? 40.340 133.928 76.299 1.00 59.65 259 VAL A N 1
ATOM 1257 C CA . VAL A 1 200 ? 40.999 133.300 75.172 1.00 57.29 259 VAL A CA 1
ATOM 1258 C C . VAL A 1 200 ? 42.480 133.640 75.255 1.00 62.16 259 VAL A C 1
ATOM 1259 O O . VAL A 1 200 ? 42.849 134.811 75.314 1.00 70.35 259 VA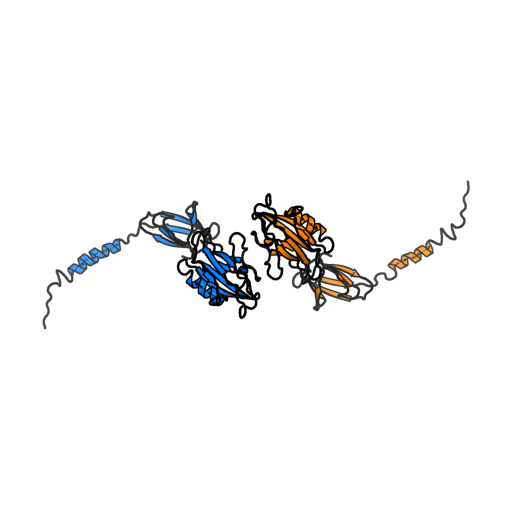L A O 1
ATOM 1263 N N . LYS A 1 201 ? 43.333 132.620 75.261 1.00 56.22 260 LYS A N 1
ATOM 1264 C CA . LYS A 1 201 ? 44.751 132.852 75.511 1.00 64.19 260 LYS A CA 1
ATOM 1265 C C . LYS A 1 201 ? 45.663 132.442 74.363 1.00 61.88 260 LYS A C 1
ATOM 1266 O O . LYS A 1 201 ? 46.802 132.896 74.292 1.00 68.30 260 LYS A O 1
ATOM 1272 N N . ALA A 1 202 ? 45.176 131.582 73.475 1.00 62.30 261 ALA A N 1
ATOM 1273 C CA . ALA A 1 202 ? 45.981 131.141 72.344 1.00 60.26 261 ALA A CA 1
ATOM 1274 C C . ALA A 1 202 ? 45.133 130.556 71.215 1.00 62.28 261 ALA A C 1
ATOM 1275 O O . ALA A 1 202 ? 44.018 130.090 71.431 1.00 64.20 261 ALA A O 1
ATOM 1277 N N . VAL A 1 203 ? 45.691 130.577 70.011 1.00 58.62 262 VAL A N 1
ATOM 1278 C CA . VAL A 1 203 ? 45.026 130.078 68.816 1.00 57.57 262 VAL A CA 1
ATOM 1279 C C . VAL A 1 203 ? 44.967 128.550 68.849 1.00 68.49 262 VAL A C 1
ATOM 1280 O O . VAL A 1 203 ? 45.914 127.907 69.292 1.00 78.47 262 VAL A O 1
ATOM 1284 N N . THR A 1 204 ? 43.861 127.962 68.404 1.00 64.90 263 THR A N 1
ATOM 1285 C CA . THR A 1 204 ? 43.798 126.510 68.277 1.00 61.55 263 THR A CA 1
ATOM 1286 C C . THR A 1 204 ? 44.377 126.078 66.930 1.00 68.30 263 THR A C 1
ATOM 1287 O O . THR A 1 204 ? 44.367 126.841 65.967 1.00 71.50 263 THR A O 1
ATOM 1291 N N . GLU A 1 205 ? 44.885 124.854 66.858 1.00 74.20 264 GLU A N 1
ATOM 1292 C CA . GLU A 1 205 ? 45.482 124.375 65.619 1.00 89.47 264 GLU A CA 1
ATOM 1293 C C . GLU A 1 205 ? 44.374 124.126 64.606 1.00 92.36 264 GLU A C 1
ATOM 1294 O O . GLU A 1 205 ? 43.231 123.869 64.985 1.00 92.63 264 GLU A O 1
ATOM 1296 N N . ALA A 1 206 ? 44.707 124.219 63.321 1.00 93.95 265 ALA A N 1
ATOM 1297 C CA . ALA A 1 206 ? 43.695 124.186 62.271 1.00 93.17 265 ALA A CA 1
ATOM 1298 C C . ALA A 1 206 ? 42.867 122.909 62.298 1.00 96.84 265 ALA A C 1
ATOM 1299 O O . ALA A 1 206 ? 43.377 121.816 62.063 1.00 95.21 265 ALA A O 1
ATOM 1301 N N . GLY A 1 207 ? 41.580 123.060 62.590 1.00 99.67 266 GLY A N 1
ATOM 1302 C CA . GLY A 1 207 ? 40.668 121.934 62.567 1.00 104.37 266 GLY A CA 1
ATOM 1303 C C . GLY A 1 207 ? 40.697 121.102 63.832 1.00 104.01 266 GLY A C 1
ATOM 1304 O O . GLY A 1 207 ? 40.085 120.035 63.894 1.00 110.64 266 GLY A O 1
ATOM 1305 N N . LYS A 1 208 ? 41.442 121.569 64.830 1.00 95.61 267 LYS A N 1
ATOM 1306 C CA . LYS A 1 208 ? 41.582 120.834 66.080 1.00 83.90 267 LYS A CA 1
ATOM 1307 C C . LYS A 1 208 ? 40.953 121.641 67.216 1.00 75.74 267 LYS A C 1
ATOM 1308 O O . LYS A 1 208 ? 41.656 122.319 67.962 1.00 77.04 267 LYS A O 1
ATOM 1314 N N . PRO A 1 209 ? 39.623 121.565 67.361 1.00 65.37 268 PRO A N 1
ATOM 1315 C CA . PRO A 1 209 ? 38.930 122.457 68.290 1.00 57.93 268 PRO A CA 1
ATOM 1316 C C . PRO A 1 209 ? 38.918 121.936 69.718 1.00 67.19 268 PRO A C 1
ATOM 1317 O O . PRO A 1 209 ? 39.056 120.737 69.943 1.00 79.32 268 PRO A O 1
ATOM 1321 N N . ILE A 1 210 ? 38.756 122.843 70.672 1.00 72.13 269 ILE A N 1
ATOM 1322 C CA . ILE A 1 210 ? 38.666 122.470 72.074 1.00 66.02 269 ILE A CA 1
ATOM 1323 C C . ILE A 1 210 ? 37.239 122.052 72.388 1.00 61.28 269 ILE A C 1
ATOM 1324 O O . ILE A 1 210 ? 36.286 122.668 71.917 1.00 61.18 269 ILE A O 1
ATOM 1329 N N . THR A 1 211 ? 37.093 120.995 73.174 1.00 65.22 270 THR A N 1
ATOM 1330 C CA . THR A 1 211 ? 35.787 120.638 73.691 1.00 69.15 270 THR A CA 1
ATOM 1331 C C . THR A 1 211 ? 35.600 121.360 75.014 1.00 67.60 270 THR A C 1
ATOM 1332 O O . THR A 1 211 ? 36.431 121.251 75.914 1.00 71.98 270 THR A O 1
ATOM 1336 N N . LEU A 1 212 ? 34.506 122.102 75.128 1.00 63.77 271 LEU A N 1
ATOM 1337 C CA . LEU A 1 212 ? 34.207 122.819 76.357 1.00 61.05 271 LEU A CA 1
ATOM 1338 C C . LEU A 1 212 ? 33.005 122.188 77.024 1.00 71.00 271 LEU A C 1
ATOM 1339 O O . LEU A 1 212 ? 31.919 122.123 76.448 1.00 85.18 271 LEU A O 1
ATOM 1344 N N . THR A 1 213 ? 33.200 121.733 78.252 1.00 71.91 272 THR A N 1
ATOM 1345 C CA . THR A 1 213 ? 32.158 121.004 78.939 1.00 77.34 272 THR A CA 1
ATOM 1346 C C . THR A 1 213 ? 31.634 121.848 80.085 1.00 80.90 272 THR A C 1
ATOM 1347 O O . THR A 1 213 ? 32.352 122.145 81.035 1.00 87.03 272 THR A O 1
ATOM 1351 N N . VAL A 1 214 ? 30.368 122.230 79.984 1.00 80.81 273 VAL A N 1
ATOM 1352 C CA . VAL A 1 214 ? 29.713 122.989 81.031 1.00 78.56 273 VAL A CA 1
ATOM 1353 C C . VAL A 1 214 ? 28.820 122.045 81.809 1.00 90.28 273 VAL A C 1
ATOM 1354 O O . VAL A 1 214 ? 27.824 121.547 81.281 1.00 94.01 273 VAL A O 1
ATOM 1358 N N . SER A 1 215 ? 29.176 121.772 83.055 1.00 93.11 274 SER A N 1
ATOM 1359 C CA . SER A 1 215 ? 28.348 120.883 83.843 1.00 96.11 274 SER A CA 1
ATOM 1360 C C . SER A 1 215 ? 27.531 121.716 84.807 1.00 101.54 274 SER A C 1
ATOM 1361 O O . SER A 1 215 ? 28.073 122.388 85.682 1.00 98.91 274 SER A O 1
ATOM 1364 N N . ARG A 1 216 ? 26.215 121.659 84.643 1.00 111.74 275 ARG A N 1
ATOM 1365 C CA . ARG A 1 216 ? 25.304 122.331 85.554 1.00 122.48 275 ARG A CA 1
ATOM 1366 C C . ARG A 1 216 ? 25.147 121.424 86.750 1.00 145.58 275 ARG A C 1
ATOM 1367 O O . ARG A 1 216 ? 24.509 121.766 87.746 1.00 138.01 275 ARG A O 1
ATOM 1369 N N . ASP A 1 217 ? 25.745 120.246 86.624 1.00 181.30 276 ASP A N 1
ATOM 1370 C CA . ASP A 1 217 ? 25.604 119.212 87.618 1.00 188.47 276 ASP A CA 1
ATOM 1371 C C . ASP A 1 217 ? 26.909 118.983 88.357 1.00 184.80 276 ASP A C 1
ATOM 1372 O O . ASP A 1 217 ? 27.892 118.492 87.799 1.00 188.86 276 ASP A O 1
ATOM 1374 N N . ASP A 1 218 ? 26.904 119.366 89.622 1.00 170.11 277 ASP A N 1
ATOM 1375 C CA . ASP A 1 218 ? 27.882 118.879 90.563 1.00 153.15 277 ASP A CA 1
ATOM 1376 C C . ASP A 1 218 ? 27.003 118.262 91.629 1.00 148.42 277 ASP A C 1
ATOM 1377 O O . ASP A 1 218 ? 26.091 118.918 92.131 1.00 150.90 277 ASP A O 1
ATOM 1382 N N . ALA A 1 219 ? 27.269 117.013 91.992 1.00 147.82 278 ALA A N 1
ATOM 1383 C CA . ALA A 1 219 ? 26.430 116.343 92.976 1.00 136.76 278 ALA A CA 1
ATOM 1384 C C . ALA A 1 219 ? 26.971 116.702 94.343 1.00 141.16 278 ALA A C 1
ATOM 1385 O O . ALA A 1 219 ? 26.751 116.003 95.331 1.00 143.62 278 ALA A O 1
ATOM 1387 N N . GLY A 1 220 ? 27.675 117.828 94.371 1.00 153.23 279 GLY A N 1
ATOM 1388 C CA . GLY A 1 220 ? 28.356 118.307 95.549 1.00 154.05 279 GLY A CA 1
ATOM 1389 C C . GLY A 1 220 ? 27.484 119.309 96.266 1.00 155.31 279 GLY A C 1
ATOM 1390 O O . GLY A 1 220 ? 27.971 120.302 96.804 1.00 154.59 279 GLY A O 1
ATOM 1391 N N . VAL A 1 221 ? 26.178 119.057 96.258 1.00 151.25 280 VAL A N 1
ATOM 1392 C CA . VAL A 1 221 ? 25.316 119.694 97.233 1.00 151.71 280 VAL A CA 1
ATOM 1393 C C . VAL A 1 221 ? 25.298 118.731 98.411 1.00 162.27 280 VAL A C 1
ATOM 1394 O O . VAL A 1 221 ? 24.568 118.915 99.387 1.00 161.44 280 VAL A O 1
ATOM 1396 N N . LYS A 1 222 ? 26.120 117.687 98.284 1.00 168.83 281 LYS A N 1
ATOM 1397 C CA . LYS A 1 222 ? 26.367 116.727 99.348 1.00 174.82 281 LYS A CA 1
ATOM 1398 C C . LYS A 1 222 ? 27.340 117.424 100.290 1.00 175.99 281 LYS A C 1
ATOM 1399 O O . LYS A 1 222 ? 27.563 117.005 101.425 1.00 183.08 281 LYS A O 1
ATOM 1401 N N . ASP A 1 223 ? 27.943 118.484 99.759 1.00 179.90 282 ASP A N 1
ATOM 1402 C CA . ASP A 1 223 ? 28.749 119.426 100.518 1.00 179.34 282 ASP A CA 1
ATOM 1403 C C . ASP A 1 223 ? 27.800 120.195 101.414 1.00 187.63 282 ASP A C 1
ATOM 1404 O O . ASP A 1 223 ? 28.063 120.397 102.594 1.00 189.85 282 ASP A O 1
ATOM 1409 N N . ASN A 1 224 ? 26.706 120.661 100.819 1.00 193.15 283 ASN A N 1
ATOM 1410 C CA . ASN A 1 224 ? 25.653 121.318 101.577 1.00 190.46 283 ASN A CA 1
ATOM 1411 C C . ASN A 1 224 ? 24.954 120.336 102.508 1.00 184.80 283 ASN A C 1
ATOM 1412 O O . ASN A 1 224 ? 24.249 120.740 103.433 1.00 189.42 283 ASN A O 1
ATOM 1414 N N . VAL A 1 225 ? 25.140 119.043 102.256 1.00 172.74 284 VAL A N 1
ATOM 1415 C CA . VAL A 1 225 ? 24.630 118.019 103.158 1.00 161.71 284 VAL A CA 1
ATOM 1416 C C . VAL A 1 225 ? 25.482 118.016 104.421 1.00 154.32 284 VAL A C 1
ATOM 1417 O O . VAL A 1 225 ? 25.040 117.570 105.480 1.00 152.88 284 VAL A O 1
ATOM 1419 N N . LYS A 1 226 ? 26.722 118.485 104.290 1.00 144.19 285 LYS A N 1
ATOM 1420 C CA . LYS A 1 226 ? 27.630 118.588 105.431 1.00 143.24 285 LYS A CA 1
ATOM 1421 C C . LYS A 1 226 ? 27.147 119.653 106.412 1.00 139.49 285 LYS A C 1
ATOM 1422 O O . LYS A 1 226 ? 27.634 119.728 107.541 1.00 141.72 285 LYS A O 1
ATOM 1424 N N . LYS A 1 227 ? 26.207 120.487 105.970 1.00 137.14 286 LYS A N 1
ATOM 1425 C CA . LYS A 1 227 ? 25.604 121.475 106.853 1.00 134.42 286 LYS A CA 1
ATOM 1426 C C . LYS A 1 227 ? 24.879 120.707 107.939 1.00 139.21 286 LYS A C 1
ATOM 1427 O O . LYS A 1 227 ? 25.337 120.654 109.074 1.00 142.01 286 LYS A O 1
ATOM 1433 N N . PHE A 1 228 ? 23.766 120.077 107.571 1.00 141.33 287 PHE A N 1
ATOM 1434 C CA . PHE A 1 228 ? 22.963 119.314 108.522 1.00 145.27 287 PHE A CA 1
ATOM 1435 C C . PHE A 1 228 ? 23.715 118.082 109.025 1.00 154.87 287 PHE A C 1
ATOM 1436 O O . PHE A 1 228 ? 23.229 117.365 109.895 1.00 161.27 287 PHE A O 1
ATOM 1438 N N . VAL A 1 229 ? 24.894 117.826 108.466 1.00 159.13 288 VAL A N 1
ATOM 1439 C CA . VAL A 1 229 ? 25.794 116.836 109.040 1.00 164.36 288 VAL A CA 1
ATOM 1440 C C . VAL A 1 229 ? 26.506 117.504 110.200 1.00 164.15 288 VAL A C 1
ATOM 1441 O O . VAL A 1 229 ? 26.746 116.890 111.234 1.00 169.19 288 VAL A O 1
ATOM 1443 N N . GLU A 1 230 ? 26.877 118.765 110.003 1.00 156.10 289 GLU A N 1
ATOM 1444 C CA . GLU A 1 230 ? 27.484 119.536 111.073 1.00 153.23 289 GLU A CA 1
ATOM 1445 C C . GLU A 1 230 ? 26.386 120.185 111.912 1.00 150.60 289 GLU A C 1
ATOM 1446 O O . GLU A 1 230 ? 26.276 119.920 113.102 1.00 158.80 289 GLU A O 1
ATOM 1448 N N . ALA A 1 231 ? 25.545 120.990 111.262 1.00 145.58 290 ALA A N 1
ATOM 1449 C CA . ALA A 1 231 ? 24.491 121.756 111.935 1.00 140.18 290 ALA A CA 1
ATOM 1450 C C . ALA A 1 231 ? 23.670 120.928 112.916 1.00 140.48 290 ALA A C 1
ATOM 1451 O O . ALA A 1 231 ? 23.351 121.392 114.009 1.00 145.61 290 ALA A O 1
ATOM 1453 N N . TYR A 1 232 ? 23.302 119.715 112.520 1.00 136.55 291 TYR A N 1
ATOM 1454 C CA . TYR A 1 232 ? 22.702 118.776 113.461 1.00 138.21 291 TYR A CA 1
ATOM 1455 C C . TYR A 1 232 ? 23.726 118.294 114.486 1.00 156.45 291 TYR A C 1
ATOM 1456 O O . TYR A 1 232 ? 23.645 118.627 115.668 1.00 154.38 291 TYR A O 1
ATOM 1458 N N . ASN A 1 233 ? 24.682 117.493 114.018 1.00 170.17 292 ASN A N 1
ATOM 1459 C CA . ASN A 1 233 ? 25.638 116.824 114.899 1.00 185.59 292 ASN A CA 1
ATOM 1460 C C . ASN A 1 233 ? 26.539 117.759 115.705 1.00 185.52 292 ASN A C 1
ATOM 1461 O O . ASN A 1 233 ? 26.931 117.419 116.820 1.00 196.17 292 ASN A O 1
ATOM 1463 N N . THR A 1 234 ? 26.893 118.917 115.152 1.00 172.23 293 THR A N 1
ATOM 1464 C CA . THR A 1 234 ? 27.684 119.874 115.925 1.00 167.03 293 THR A CA 1
ATOM 1465 C C . THR A 1 234 ? 26.824 120.480 117.026 1.00 165.57 293 THR A C 1
ATOM 1466 O O . THR A 1 234 ? 27.331 120.864 118.080 1.00 172.68 293 THR A O 1
ATOM 1468 N N . LEU A 1 235 ? 25.524 120.587 116.767 1.00 165.45 294 LEU A N 1
ATOM 1469 C CA . LEU A 1 235 ? 24.591 121.092 117.768 1.00 164.15 294 LEU A CA 1
ATOM 1470 C C . LEU A 1 235 ? 23.923 119.948 118.529 1.00 171.62 294 LEU A C 1
ATOM 1471 O O . LEU A 1 235 ? 22.793 120.077 119.002 1.00 168.21 294 LEU A O 1
ATOM 1476 N N . THR A 1 236 ? 24.625 118.825 118.630 1.00 182.06 295 THR A N 1
ATOM 1477 C CA . THR A 1 236 ? 24.185 117.712 119.461 1.00 193.15 295 THR A CA 1
ATOM 1478 C C . THR A 1 236 ? 25.215 117.542 120.560 1.00 200.94 295 THR A C 1
ATOM 1479 O O . THR A 1 236 ? 24.926 117.020 121.636 1.00 204.96 295 THR A O 1
ATOM 1481 N N . LYS A 1 237 ? 26.429 117.985 120.260 1.00 202.89 296 LYS A N 1
ATOM 1482 C CA . LYS A 1 237 ? 27.528 117.932 121.207 1.00 208.78 296 LYS A CA 1
ATOM 1483 C C . LYS A 1 237 ? 27.431 119.103 122.177 1.00 203.96 296 LYS A C 1
ATOM 1484 O O . LYS A 1 237 ? 26.973 118.950 123.308 1.00 212.70 296 LYS A O 1
ATOM 1486 N N . PHE A 1 238 ? 27.884 120.268 121.727 1.00 192.42 297 PHE A N 1
ATOM 1487 C CA . PHE A 1 238 ? 27.998 121.443 122.584 1.00 180.00 297 PHE A CA 1
ATOM 1488 C C . PHE A 1 238 ? 26.629 121.957 123.059 1.00 176.39 297 PHE A C 1
ATOM 1489 O O . PHE A 1 238 ? 26.544 122.746 123.999 1.00 177.59 297 PHE A O 1
ATOM 1497 N N . ILE A 1 239 ? 25.562 121.495 122.411 1.00 173.96 298 ILE A N 1
ATOM 1498 C CA . ILE A 1 239 ? 24.198 121.755 122.868 1.00 172.16 298 ILE A CA 1
ATOM 1499 C C . ILE A 1 239 ? 23.422 120.443 123.006 1.00 168.37 298 ILE A C 1
ATOM 1500 O O . ILE A 1 239 ? 23.532 119.567 122.147 1.00 169.78 298 ILE A O 1
ATOM 1505 N N . ASN A 1 240 ? 22.679 120.317 124.109 1.00 160.51 299 ASN A N 1
ATOM 1506 C CA . ASN A 1 240 ? 21.801 119.176 124.411 1.00 152.26 299 ASN A CA 1
ATOM 1507 C C . ASN A 1 240 ? 22.537 117.927 124.902 1.00 158.26 299 ASN A C 1
ATOM 1508 O O . ASN A 1 240 ? 21.914 116.894 125.155 1.00 155.56 299 ASN A O 1
ATOM 1510 N N . GLU A 1 241 ? 23.856 118.018 125.038 1.00 172.20 300 GLU A N 1
ATOM 1511 C CA . GLU A 1 241 ? 24.633 116.951 125.664 1.00 167.95 300 GLU A CA 1
ATOM 1512 C C . GLU A 1 241 ? 25.806 117.512 126.462 1.00 164.68 300 GLU A C 1
ATOM 1513 O O . GLU A 1 241 ? 26.253 116.907 127.435 1.00 163.98 300 GLU A O 1
ATOM 1515 N N . GLN A 1 242 ? 26.302 118.672 126.045 1.00 163.00 301 GLN A N 1
ATOM 1516 C CA . GLN A 1 242 ? 27.397 119.330 126.752 1.00 154.17 301 GLN A CA 1
ATOM 1517 C C . GLN A 1 242 ? 27.036 120.761 127.134 1.00 149.97 301 GLN A C 1
ATOM 1518 O O . GLN A 1 242 ? 27.917 121.591 127.357 1.00 146.58 301 GLN A O 1
ATOM 1524 N N . THR A 1 243 ? 25.739 121.050 127.184 1.00 145.20 302 THR A N 1
ATOM 1525 C CA . THR A 1 243 ? 25.264 122.357 127.626 1.00 147.30 302 THR A CA 1
ATOM 1526 C C . THR A 1 243 ? 25.634 122.570 129.091 1.00 141.17 302 THR A C 1
ATOM 1527 O O . THR A 1 243 ? 25.998 123.673 129.493 1.00 148.12 302 THR A O 1
ATOM 1529 N N . VAL A 1 244 ? 25.493 121.516 129.889 1.00 130.93 303 VAL A N 1
ATOM 1530 C CA . VAL A 1 244 ? 25.901 121.538 131.289 1.00 125.46 303 VAL A CA 1
ATOM 1531 C C . VAL A 1 244 ? 26.914 120.411 131.516 1.00 128.50 303 VAL A C 1
ATOM 1532 O O . VAL A 1 244 ? 26.622 119.251 131.229 1.00 131.38 303 VAL A O 1
ATOM 1536 N N . VAL A 1 245 ? 28.101 120.744 132.021 1.00 125.49 304 VAL A N 1
ATOM 1537 C CA . VAL A 1 245 ? 29.178 119.758 132.132 1.00 121.93 304 VAL A CA 1
ATOM 1538 C C . VAL A 1 245 ? 29.715 119.631 133.558 1.00 124.26 304 VAL A C 1
ATOM 1539 O O . VAL A 1 245 ? 29.809 120.618 134.289 1.00 130.08 304 VAL A O 1
ATOM 1543 N N . THR A 1 246 ? 30.045 118.403 133.954 1.00 120.75 305 THR A N 1
ATOM 1544 C CA . THR A 1 246 ? 30.519 118.134 135.304 1.00 109.04 305 THR A CA 1
ATOM 1545 C C . THR A 1 246 ? 31.899 117.508 135.267 1.00 120.76 305 THR A C 1
ATOM 1546 O O . THR A 1 246 ? 32.228 116.823 134.300 1.00 129.56 305 THR A O 1
ATOM 1550 N N . LYS A 1 247 ? 32.715 117.774 136.285 1.00 124.19 306 LYS A N 1
ATOM 1551 C CA . LYS A 1 247 ? 33.649 116.768 136.796 1.00 134.59 306 LYS A CA 1
ATOM 1552 C C . LYS A 1 247 ? 34.332 117.299 138.057 1.00 139.56 306 LYS A C 1
ATOM 1553 O O . LYS A 1 247 ? 34.495 118.508 138.219 1.00 143.53 306 LYS A O 1
ATOM 1559 N N . VAL A 1 248 ? 34.717 116.386 138.944 1.00 134.62 307 VAL A N 1
ATOM 1560 C CA . VAL A 1 248 ? 35.363 116.709 140.213 1.00 134.66 307 VAL A CA 1
ATOM 1561 C C . VAL A 1 248 ? 36.583 117.627 140.088 1.00 142.03 307 VAL A C 1
ATOM 1562 O O . VAL A 1 248 ? 37.145 117.799 139.006 1.00 149.39 307 VAL A O 1
ATOM 1566 N N . GLY A 1 249 ? 36.975 118.227 141.207 1.00 141.40 308 GLY A N 1
ATOM 1567 C CA . GLY A 1 249 ? 38.128 119.109 141.238 1.00 143.29 308 GLY A CA 1
ATOM 1568 C C . GLY A 1 249 ? 38.876 119.041 142.557 1.00 145.55 308 GLY A C 1
ATOM 1569 O O . GLY A 1 249 ? 39.401 120.045 143.040 1.00 147.88 308 GLY A O 1
ATOM 1570 N N . ASP B 1 21 ? 78.024 129.542 31.712 1.00 140.50 80 ASP B N 1
ATOM 1571 C CA . ASP B 1 21 ? 76.783 128.790 31.561 1.00 142.40 80 ASP B CA 1
ATOM 1572 C C . ASP B 1 21 ? 75.571 129.542 32.119 1.00 142.57 80 ASP B C 1
ATOM 1573 O O . ASP B 1 21 ? 75.110 130.517 31.527 1.00 142.04 80 ASP B O 1
ATOM 1578 N N . ILE B 1 22 ? 75.050 129.070 33.248 1.00 144.54 81 ILE B N 1
ATOM 1579 C CA . ILE B 1 22 ? 73.809 129.584 33.813 1.00 142.96 81 ILE B CA 1
ATOM 1580 C C . ILE B 1 22 ? 74.059 130.578 34.948 1.00 133.06 81 ILE B C 1
ATOM 1581 O O . ILE B 1 22 ? 73.155 131.306 35.361 1.00 130.12 81 ILE B O 1
ATOM 1586 N N . LEU B 1 23 ? 75.292 130.611 35.441 1.00 125.18 82 LEU B N 1
ATOM 1587 C CA . LEU B 1 23 ? 75.648 131.473 36.564 1.00 119.79 82 LEU B CA 1
ATOM 1588 C C . LEU B 1 23 ? 76.563 132.609 36.122 1.00 112.85 82 LEU B C 1
ATOM 1589 O O . LEU B 1 23 ? 76.548 133.700 36.696 1.00 107.42 82 LEU B O 1
ATOM 1594 N N . LYS B 1 24 ? 77.362 132.336 35.097 1.00 114.30 83 LYS B N 1
ATOM 1595 C CA . LYS B 1 24 ? 78.408 133.244 34.663 1.00 112.14 83 LYS B CA 1
ATOM 1596 C C . LYS B 1 24 ? 78.831 132.900 33.244 1.00 113.26 83 LYS B C 1
ATOM 1597 O O . LYS B 1 24 ? 79.137 131.748 32.938 1.00 116.82 83 LYS B O 1
ATOM 1603 N N . ALA B 1 25 ? 78.858 133.908 32.382 1.00 111.51 84 ALA B N 1
ATOM 1604 C CA . ALA B 1 25 ? 79.320 133.733 31.015 1.00 114.68 84 ALA B CA 1
ATOM 1605 C C . ALA B 1 25 ? 80.553 134.596 30.878 1.00 115.32 84 ALA B C 1
ATOM 1606 O O . ALA B 1 25 ? 80.547 135.750 31.293 1.00 121.18 84 ALA B O 1
ATOM 1608 N N . SER B 1 26 ? 81.609 134.054 30.290 1.00 108.68 85 SER B N 1
ATOM 1609 C CA . SER B 1 26 ? 82.888 134.742 30.335 1.00 98.47 85 SER B CA 1
ATOM 1610 C C . SER B 1 26 ? 83.473 134.961 28.959 1.00 91.08 85 SER B C 1
ATOM 1611 O O . SER B 1 26 ? 83.024 134.378 27.976 1.00 94.44 85 SER B O 1
ATOM 1614 N N . ALA B 1 27 ? 84.474 135.830 28.905 1.00 92.46 86 ALA B N 1
ATOM 1615 C CA . ALA B 1 27 ? 85.112 136.202 27.654 1.00 97.17 86 ALA B CA 1
ATOM 1616 C C . ALA B 1 27 ? 86.573 136.546 27.903 1.00 100.63 86 ALA B C 1
ATOM 1617 O O . ALA B 1 27 ? 86.993 136.730 29.044 1.00 100.07 86 ALA B O 1
ATOM 1619 N N . THR B 1 28 ? 87.346 136.619 26.828 1.00 110.31 87 THR B N 1
ATOM 1620 C CA . THR B 1 28 ? 88.772 136.894 26.932 1.00 121.92 87 THR B CA 1
ATOM 1621 C C . THR B 1 28 ? 89.289 137.881 25.906 1.00 132.47 87 THR B C 1
ATOM 1622 O O . THR B 1 28 ? 88.766 137.999 24.800 1.00 144.03 87 THR B O 1
ATOM 1626 N N . GLN B 1 29 ? 90.321 138.605 26.314 1.00 133.53 88 GLN B N 1
ATOM 1627 C CA . GLN B 1 29 ? 91.079 139.454 25.419 1.00 140.30 88 GLN B CA 1
ATOM 1628 C C . GLN B 1 29 ? 92.283 138.620 25.013 1.00 153.60 88 GLN B C 1
ATOM 1629 O O . GLN B 1 29 ? 92.181 137.722 24.177 1.00 162.42 88 GLN B O 1
ATOM 1635 N N . SER B 1 30 ? 93.423 138.914 25.623 1.00 157.82 89 SER B N 1
ATOM 1636 C CA . SER B 1 30 ? 94.568 138.021 25.562 1.00 162.54 89 SER B CA 1
ATOM 1637 C C . SER B 1 30 ? 95.249 137.988 26.923 1.00 161.77 89 SER B C 1
ATOM 1638 O O . SER B 1 30 ? 95.808 138.989 27.373 1.00 167.72 89 SER B O 1
ATOM 1641 N N . ALA B 1 31 ? 95.196 136.830 27.571 1.00 149.98 90 ALA B N 1
ATOM 1642 C CA . ALA B 1 31 ? 95.557 136.702 28.976 1.00 128.90 90 ALA B CA 1
ATOM 1643 C C . ALA B 1 31 ? 96.521 135.533 29.123 1.00 124.98 90 ALA B C 1
ATOM 1644 O O . ALA B 1 31 ? 97.307 135.260 28.220 1.00 125.38 90 ALA B O 1
ATOM 1646 N N . VAL B 1 32 ? 96.463 134.834 30.246 1.00 115.70 91 VAL B N 1
ATOM 1647 C CA . VAL B 1 32 ? 97.328 133.680 30.431 1.00 111.40 91 VAL B CA 1
ATOM 1648 C C . VAL B 1 32 ? 96.495 132.491 30.858 1.00 103.08 91 VAL B C 1
ATOM 1649 O O . VAL B 1 32 ? 95.340 132.645 31.248 1.00 95.45 91 VAL B O 1
ATOM 1653 N N . ALA B 1 33 ? 97.071 131.300 30.767 1.00 112.67 92 ALA B N 1
ATOM 1654 C CA . ALA B 1 33 ? 96.349 130.104 31.166 1.00 117.67 92 ALA B CA 1
ATOM 1655 C C . ALA B 1 33 ? 96.222 130.074 32.681 1.00 120.80 92 ALA B C 1
ATOM 1656 O O . ALA B 1 33 ? 96.993 130.718 33.388 1.00 120.93 92 ALA B O 1
ATOM 1658 N N . GLY B 1 34 ? 95.231 129.343 33.175 1.00 125.86 93 GLY B N 1
ATOM 1659 C CA . GLY B 1 34 ? 95.012 129.238 34.604 1.00 125.44 93 GLY B CA 1
ATOM 1660 C C . GLY B 1 34 ? 93.633 128.713 34.950 1.00 123.21 93 GLY B C 1
ATOM 1661 O O . GLY B 1 34 ? 92.749 128.633 34.098 1.00 122.54 93 GLY B O 1
ATOM 1662 N N . THR B 1 35 ? 93.455 128.350 36.213 1.00 114.56 94 THR B N 1
ATOM 1663 C CA . THR B 1 35 ? 92.184 127.840 36.702 1.00 104.69 94 THR B CA 1
ATOM 1664 C C . THR B 1 35 ? 91.766 128.614 37.943 1.00 91.28 94 THR B C 1
ATOM 1665 O O . THR B 1 35 ? 92.607 129.003 38.748 1.00 83.07 94 THR B O 1
ATOM 1669 N N . TYR B 1 36 ? 90.470 128.855 38.096 1.00 89.22 95 TYR B N 1
ATOM 1670 C CA . TYR B 1 36 ? 90.000 129.698 39.186 1.00 84.59 95 TYR B CA 1
ATOM 1671 C C . TYR B 1 36 ? 88.729 129.147 39.809 1.00 81.39 95 TYR B C 1
ATOM 1672 O O . TYR B 1 36 ? 87.803 128.740 39.109 1.00 79.49 95 TYR B O 1
ATOM 1681 N N . GLN B 1 37 ? 88.691 129.136 41.135 1.00 72.95 96 GLN B N 1
ATOM 1682 C CA . GLN B 1 37 ? 87.489 128.745 41.846 1.00 69.10 96 GLN B CA 1
ATOM 1683 C C . GLN B 1 37 ? 86.697 129.995 42.194 1.00 73.88 96 GLN B C 1
ATOM 1684 O O . GLN B 1 37 ? 87.196 130.895 42.874 1.00 69.29 96 GLN B O 1
ATOM 1690 N N . ILE B 1 38 ? 85.452 130.038 41.741 1.00 69.11 97 ILE B N 1
ATOM 1691 C CA . ILE B 1 38 ? 84.666 131.255 41.831 1.00 73.91 97 ILE B CA 1
ATOM 1692 C C . ILE B 1 38 ? 83.363 131.036 42.581 1.00 73.85 97 ILE B C 1
ATOM 1693 O O . ILE B 1 38 ? 82.642 130.074 42.329 1.00 77.21 97 ILE B O 1
ATOM 1698 N N . GLN B 1 39 ? 83.077 131.934 43.515 1.00 64.24 98 GLN B N 1
ATOM 1699 C CA . GLN B 1 39 ? 81.790 131.957 44.186 1.00 79.66 98 GLN B CA 1
ATOM 1700 C C . GLN B 1 39 ? 81.088 133.254 43.817 1.00 76.42 98 GLN B C 1
ATOM 1701 O O . GLN B 1 39 ? 81.734 134.278 43.612 1.00 73.38 98 GLN B O 1
ATOM 1707 N N . VAL B 1 40 ? 79.765 133.212 43.735 1.00 81.20 99 VAL B N 1
ATOM 1708 C CA . VAL B 1 40 ? 78.978 134.425 43.577 1.00 85.73 99 VAL B CA 1
ATOM 1709 C C . VAL B 1 40 ? 78.075 134.550 44.796 1.00 94.15 99 VAL B C 1
ATOM 1710 O O . VAL B 1 40 ? 77.131 133.781 44.951 1.00 104.95 99 VAL B O 1
ATOM 1714 N N . ASN B 1 41 ? 78.373 135.504 45.670 1.00 77.44 100 ASN B N 1
ATOM 1715 C CA . ASN B 1 41 ? 77.618 135.642 46.909 1.00 69.95 100 ASN B CA 1
ATOM 1716 C C . ASN B 1 41 ? 76.409 136.564 46.759 1.00 80.67 100 ASN B C 1
ATOM 1717 O O . ASN B 1 41 ? 75.395 136.377 47.430 1.00 81.32 100 ASN B O 1
ATOM 1722 N N . SER B 1 42 ? 76.519 137.554 45.875 1.00 83.57 101 SER B N 1
ATOM 1723 C CA . SER B 1 42 ? 75.408 138.458 45.601 1.00 81.67 101 SER B CA 1
ATOM 1724 C C . SER B 1 42 ? 75.583 139.189 44.277 1.00 79.79 101 SER B C 1
ATOM 1725 O O . SER B 1 42 ? 76.680 139.240 43.723 1.00 73.84 101 SER B O 1
ATOM 1728 N N . LEU B 1 43 ? 74.487 139.753 43.780 1.00 82.97 102 LEU B N 1
ATOM 1729 C CA . LEU B 1 43 ? 74.496 140.526 42.543 1.00 78.25 102 LEU B CA 1
ATOM 1730 C C . LEU B 1 43 ? 74.443 142.025 42.820 1.00 81.10 102 LEU B C 1
ATOM 1731 O O . LEU B 1 43 ? 73.955 142.453 43.867 1.00 79.51 102 LEU B O 1
ATOM 1736 N N . ALA B 1 44 ? 74.952 142.821 41.884 1.00 79.22 103 ALA B N 1
ATOM 1737 C CA . ALA B 1 44 ? 74.798 144.267 41.965 1.00 70.83 103 ALA B CA 1
ATOM 1738 C C . ALA B 1 44 ? 73.356 144.614 41.624 1.00 78.98 103 ALA B C 1
ATOM 1739 O O . ALA B 1 44 ? 72.788 144.069 40.678 1.00 78.82 103 ALA B O 1
ATOM 1741 N N . THR B 1 45 ? 72.761 145.516 42.394 1.00 83.66 104 THR B N 1
ATOM 1742 C CA . THR B 1 45 ? 71.365 145.877 42.179 1.00 86.32 104 THR B CA 1
ATOM 1743 C C . THR B 1 45 ? 71.193 147.359 41.879 1.00 84.47 104 THR B C 1
ATOM 1744 O O . THR B 1 45 ? 72.064 148.175 42.184 1.00 67.16 104 THR B O 1
ATOM 1748 N N . SER B 1 46 ? 70.062 147.698 41.268 1.00 87.41 105 SER B N 1
ATOM 1749 C CA . SER B 1 46 ? 69.742 149.087 40.974 1.00 81.86 105 SER B CA 1
ATOM 1750 C C . SER B 1 46 ? 68.607 149.539 41.878 1.00 78.14 105 SER B C 1
ATOM 1751 O O . SER B 1 46 ? 68.042 148.736 42.614 1.00 79.14 105 SER B O 1
ATOM 1754 N N . SER B 1 47 ? 68.276 150.822 41.833 1.00 78.24 106 SER B N 1
ATOM 1755 C CA . SER B 1 47 ? 67.256 151.350 42.725 1.00 80.91 106 SER B CA 1
ATOM 1756 C C . SER B 1 47 ? 65.871 151.277 42.098 1.00 77.89 106 SER B C 1
ATOM 1757 O O . SER B 1 47 ? 65.706 151.491 40.895 1.00 76.50 106 SER B O 1
ATOM 1760 N N . LYS B 1 48 ? 64.880 150.981 42.932 1.00 72.27 107 LYS B N 1
ATOM 1761 C CA . LYS B 1 48 ? 63.483 150.971 42.518 1.00 73.64 107 LYS B CA 1
ATOM 1762 C C . LYS B 1 48 ? 62.630 151.311 43.731 1.00 81.18 107 LYS B C 1
ATOM 1763 O O . LYS B 1 48 ? 62.637 150.592 44.735 1.00 77.19 107 LYS B O 1
ATOM 1769 N N . ILE B 1 49 ? 61.910 152.424 43.644 1.00 71.75 108 ILE B N 1
ATOM 1770 C CA . ILE B 1 49 ? 61.143 152.905 44.780 1.00 77.06 108 ILE B CA 1
ATOM 1771 C C . ILE B 1 49 ? 59.680 153.099 44.428 1.00 74.38 108 ILE B C 1
ATOM 1772 O O . ILE B 1 49 ? 59.304 153.123 43.255 1.00 82.08 108 ILE B O 1
ATOM 1777 N N . ALA B 1 50 ? 58.859 153.248 45.460 1.00 75.58 109 ALA B N 1
ATOM 1778 C CA . ALA B 1 50 ? 57.438 153.515 45.282 1.00 77.37 109 ALA B CA 1
ATOM 1779 C C . ALA B 1 50 ? 57.048 154.673 46.185 1.00 78.90 109 ALA B C 1
ATOM 1780 O O . ALA B 1 50 ? 57.287 154.636 47.390 1.00 79.22 109 ALA B O 1
ATOM 1782 N N . LEU B 1 51 ? 56.451 155.705 45.603 1.00 68.03 110 LEU B N 1
ATOM 1783 C CA . LEU B 1 51 ? 56.084 156.891 46.372 1.00 70.91 110 LEU B CA 1
ATOM 1784 C C . LEU B 1 51 ? 54.744 156.671 47.061 1.00 67.13 110 LEU B C 1
ATOM 1785 O O . LEU B 1 51 ? 54.153 155.602 46.934 1.00 67.31 110 LEU B O 1
ATOM 1790 N N . GLN B 1 52 ? 54.279 157.672 47.804 1.00 65.59 111 GLN B N 1
ATOM 1791 C CA . GLN B 1 52 ? 53.012 157.558 48.520 1.00 72.63 111 GLN B CA 1
ATOM 1792 C C . GLN B 1 52 ? 51.858 157.300 47.563 1.00 76.08 111 GLN B C 1
ATOM 1793 O O . GLN B 1 52 ? 51.865 157.784 46.430 1.00 75.59 111 GLN B O 1
ATOM 1799 N N . ALA B 1 53 ? 50.874 156.532 48.021 1.00 77.51 112 ALA B N 1
ATOM 1800 C CA . ALA B 1 53 ? 49.690 156.260 47.218 1.00 75.07 112 ALA B CA 1
ATOM 1801 C C . ALA B 1 53 ? 48.764 157.457 47.315 1.00 85.84 112 ALA B C 1
ATOM 1802 O O . ALA B 1 53 ? 48.588 158.029 48.389 1.00 91.27 112 ALA B O 1
ATOM 1804 N N . ILE B 1 54 ? 48.180 157.842 46.190 1.00 82.35 113 ILE B N 1
ATOM 1805 C CA . ILE B 1 54 ? 47.289 158.987 46.165 1.00 78.66 113 ILE B CA 1
ATOM 1806 C C . ILE B 1 54 ? 45.838 158.525 46.174 1.00 73.21 113 ILE B C 1
ATOM 1807 O O . ILE B 1 54 ? 45.395 157.821 45.267 1.00 75.13 113 ILE B O 1
ATOM 1812 N N . ALA B 1 55 ? 45.106 158.914 47.215 1.00 75.09 114 ALA B N 1
ATOM 1813 C CA . ALA B 1 55 ? 43.697 158.558 47.334 1.00 81.58 114 ALA B CA 1
ATOM 1814 C C . ALA B 1 55 ? 42.875 159.294 46.287 1.00 91.26 114 ALA B C 1
ATOM 1815 O O . ALA B 1 55 ? 43.101 160.476 46.025 1.00 84.59 114 ALA B O 1
ATOM 1817 N N . ASP B 1 56 ? 41.921 158.576 45.699 1.00 105.53 115 ASP B N 1
ATOM 1818 C CA . ASP B 1 56 ? 41.088 159.089 44.610 1.00 117.07 115 ASP B CA 1
ATOM 1819 C C . ASP B 1 56 ? 41.955 159.699 43.509 1.00 122.98 115 ASP B C 1
ATOM 1820 O O . ASP B 1 56 ? 41.902 160.907 43.272 1.00 127.31 115 ASP B O 1
ATOM 1825 N N . PRO B 1 57 ? 42.767 158.868 42.840 1.00 119.12 116 PRO B N 1
ATOM 1826 C CA . PRO B 1 57 ? 43.698 159.357 41.819 1.00 113.69 116 PRO B CA 1
ATOM 1827 C C . PRO B 1 57 ? 42.979 159.872 40.574 1.00 112.25 116 PRO B C 1
ATOM 1828 O O . PRO B 1 57 ? 43.586 160.552 39.748 1.00 113.35 116 PRO B O 1
ATOM 1832 N N . ALA B 1 58 ? 41.698 159.541 40.445 1.00 106.66 117 ALA B N 1
ATOM 1833 C CA . ALA B 1 58 ? 40.940 159.874 39.244 1.00 108.03 117 ALA B CA 1
ATOM 1834 C C . ALA B 1 58 ? 40.517 161.338 39.235 1.00 106.27 117 ALA B C 1
ATOM 1835 O O . ALA B 1 58 ? 40.149 161.881 38.194 1.00 110.87 117 ALA B O 1
ATOM 1837 N N . ASN B 1 59 ? 40.563 161.972 40.401 1.00 98.50 118 ASN B N 1
ATOM 1838 C CA . ASN B 1 59 ? 40.207 163.379 40.514 1.00 100.36 118 ASN B CA 1
ATOM 1839 C C . ASN B 1 59 ? 41.300 164.176 41.207 1.00 97.81 118 ASN B C 1
ATOM 1840 O O . ASN B 1 59 ? 41.103 165.339 41.558 1.00 96.12 118 ASN B O 1
ATOM 1845 N N . ALA B 1 60 ? 42.455 163.550 41.401 1.00 100.40 119 ALA B N 1
ATOM 1846 C CA . ALA B 1 60 ? 43.531 164.194 42.140 1.00 99.40 119 ALA B CA 1
ATOM 1847 C C . ALA B 1 60 ? 44.409 165.055 41.242 1.00 102.90 119 ALA B C 1
ATOM 1848 O O . ALA B 1 60 ? 44.852 164.626 40.178 1.00 101.56 119 ALA B O 1
ATOM 1850 N N . LYS B 1 61 ? 44.655 166.279 41.691 1.00 104.92 120 LYS B N 1
ATOM 1851 C CA . LYS B 1 61 ? 45.520 167.209 40.982 1.00 101.72 120 LYS B CA 1
ATOM 1852 C C . LYS B 1 61 ? 46.507 167.801 41.973 1.00 93.68 120 LYS B C 1
ATOM 1853 O O . LYS B 1 61 ? 46.126 168.218 43.064 1.00 93.60 120 LYS B O 1
ATOM 1859 N N . PHE B 1 62 ? 47.776 167.843 41.593 1.00 92.45 121 PHE B N 1
ATOM 1860 C CA . PHE B 1 62 ? 48.827 168.252 42.517 1.00 93.79 121 PHE B CA 1
ATOM 1861 C C . PHE B 1 62 ? 48.985 169.766 42.648 1.00 102.96 121 PHE B C 1
ATOM 1862 O O . PHE B 1 62 ? 48.769 170.515 41.696 1.00 104.97 121 PHE B O 1
ATOM 1870 N N . ASN B 1 63 ? 49.343 170.201 43.852 1.00 104.90 122 ASN B N 1
ATOM 1871 C CA . ASN B 1 63 ? 49.739 171.582 44.106 1.00 105.30 122 ASN B CA 1
ATOM 1872 C C . ASN B 1 63 ? 50.899 172.005 43.211 1.00 107.81 122 ASN B C 1
ATOM 1873 O O . ASN B 1 63 ? 51.616 171.158 42.675 1.00 107.64 122 ASN B O 1
ATOM 1878 N N . SER B 1 64 ? 51.097 173.312 43.071 1.00 106.94 123 SER B N 1
ATOM 1879 C CA . SER B 1 64 ? 52.201 173.828 42.269 1.00 103.68 123 SER B CA 1
ATOM 1880 C C . SER B 1 64 ? 53.516 173.628 43.018 1.00 105.41 123 SER B C 1
ATOM 1881 O O . SER B 1 64 ? 53.526 173.531 44.244 1.00 111.75 123 SER B O 1
ATOM 1884 N N . GLY B 1 65 ? 54.621 173.541 42.282 1.00 102.84 124 GLY B N 1
ATOM 1885 C CA . GLY B 1 65 ? 55.929 173.403 42.899 1.00 96.32 124 GLY B CA 1
ATOM 1886 C C . GLY B 1 65 ? 56.999 172.857 41.972 1.00 92.81 124 GLY B C 1
ATOM 1887 O O . GLY B 1 65 ? 56.913 173.020 40.755 1.00 87.75 124 GLY B O 1
ATOM 1888 N N . THR B 1 66 ? 58.013 172.211 42.548 1.00 88.80 125 THR B N 1
ATOM 1889 C CA . THR B 1 66 ? 59.133 171.680 41.770 1.00 98.44 125 THR B CA 1
ATOM 1890 C C . THR B 1 66 ? 59.601 170.301 42.252 1.00 97.26 125 THR B C 1
ATOM 1891 O O . THR B 1 66 ? 59.673 170.044 43.455 1.00 92.67 125 THR B O 1
ATOM 1895 N N . LEU B 1 67 ? 59.923 169.420 41.308 1.00 98.57 126 LEU B N 1
ATOM 1896 C CA . LEU B 1 67 ? 60.484 168.111 41.635 1.00 95.83 126 LEU B CA 1
ATOM 1897 C C . LEU B 1 67 ? 61.950 168.012 41.225 1.00 94.72 126 LEU B C 1
ATOM 1898 O O . LEU B 1 67 ? 62.284 168.167 40.051 1.00 105.65 126 LEU B O 1
ATOM 1903 N N . ASN B 1 68 ? 62.825 167.760 42.192 1.00 86.30 127 ASN B N 1
ATOM 1904 C CA . ASN B 1 68 ? 64.230 167.524 41.886 1.00 85.50 127 ASN B CA 1
ATOM 1905 C C . ASN B 1 68 ? 64.587 166.081 42.191 1.00 87.98 127 ASN B C 1
ATOM 1906 O O . ASN B 1 68 ? 64.649 165.671 43.351 1.00 90.26 127 ASN B O 1
ATOM 1911 N N . ILE B 1 69 ? 64.831 165.318 41.133 1.00 90.10 128 ILE B N 1
ATOM 1912 C CA . ILE B 1 69 ? 65.079 163.891 41.251 1.00 85.17 128 ILE B CA 1
ATOM 1913 C C . ILE B 1 69 ? 66.544 163.609 40.960 1.00 81.58 128 ILE B C 1
ATOM 1914 O O . ILE B 1 69 ? 67.095 164.110 39.985 1.00 88.52 128 ILE B O 1
ATOM 1919 N N . SER B 1 70 ? 67.188 162.837 41.825 1.00 74.58 129 SER B N 1
ATOM 1920 C CA . SER B 1 70 ? 68.584 162.490 41.610 1.00 80.53 129 SER B CA 1
ATOM 1921 C C . SER B 1 70 ? 68.833 161.032 41.952 1.00 82.03 129 SER B C 1
ATOM 1922 O O . SER B 1 70 ? 68.089 160.428 42.720 1.00 83.48 129 SER B O 1
ATOM 1925 N N . VAL B 1 71 ? 69.882 160.468 41.368 1.00 85.00 130 VAL B N 1
ATOM 1926 C CA . VAL B 1 71 ? 70.325 159.127 41.714 1.00 84.00 130 VAL B CA 1
ATOM 1927 C C . VAL B 1 71 ? 71.833 159.178 41.969 1.00 79.80 130 VAL B C 1
ATOM 1928 O O . VAL B 1 71 ? 72.643 159.109 41.045 1.00 84.99 130 VAL B O 1
ATOM 1932 N N . GLY B 1 72 ? 72.206 159.337 43.234 1.00 82.64 131 GLY B N 1
ATOM 1933 C CA . GLY B 1 72 ? 73.605 159.475 43.590 1.00 97.73 131 GLY B CA 1
ATOM 1934 C C . GLY B 1 72 ? 74.197 160.790 43.118 1.00 113.14 131 GLY B C 1
ATOM 1935 O O . GLY B 1 72 ? 73.670 161.866 43.398 1.00 108.55 131 GLY B O 1
ATOM 1936 N N . ASP B 1 73 ? 75.322 160.684 42.418 1.00 140.17 132 ASP B N 1
ATOM 1937 C CA . ASP B 1 73 ? 75.951 161.795 41.706 1.00 152.01 132 ASP B CA 1
ATOM 1938 C C . ASP B 1 73 ? 74.938 162.514 40.817 1.00 151.29 132 ASP B C 1
ATOM 1939 O O . ASP B 1 73 ? 74.669 163.703 40.994 1.00 159.86 132 ASP B O 1
ATOM 1944 N N . THR B 1 74 ? 74.380 161.779 39.862 1.00 133.53 133 THR B N 1
ATOM 1945 C CA . THR B 1 74 ? 73.591 162.373 38.791 1.00 121.46 133 THR B CA 1
ATOM 1946 C C . THR B 1 74 ? 72.343 163.095 39.284 1.00 110.42 133 THR B C 1
ATOM 1947 O O . THR B 1 74 ? 71.616 162.585 40.134 1.00 101.84 133 THR B O 1
ATOM 1951 N N . LYS B 1 75 ? 72.105 164.289 38.753 1.00 110.18 134 LYS B N 1
ATOM 1952 C CA . LYS B 1 75 ? 70.883 165.018 39.051 1.00 107.70 134 LYS B CA 1
ATOM 1953 C C . LYS B 1 75 ? 70.042 165.086 37.784 1.00 103.35 134 LYS B C 1
ATOM 1954 O O . LYS B 1 75 ? 70.579 165.220 36.686 1.00 105.21 134 LYS B O 1
ATOM 1960 N N . LEU B 1 76 ? 68.726 165.007 37.933 1.00 99.35 135 LEU B N 1
ATOM 1961 C CA . LEU B 1 76 ? 67.828 165.175 36.795 1.00 95.66 135 LEU B CA 1
ATOM 1962 C C . LEU B 1 76 ? 67.473 166.650 36.653 1.00 100.73 135 LEU B C 1
ATOM 1963 O O . LEU B 1 76 ? 67.585 167.401 37.620 1.00 100.22 135 LEU B O 1
ATOM 1968 N N . PRO B 1 77 ? 67.061 167.074 35.448 1.00 103.37 136 PRO B N 1
ATOM 1969 C CA . PRO B 1 77 ? 66.508 168.418 35.254 1.00 103.74 136 PRO B CA 1
ATOM 1970 C C . PRO B 1 77 ? 65.409 168.713 36.267 1.00 96.32 136 PRO B C 1
ATOM 1971 O O . PRO B 1 77 ? 64.594 167.830 36.539 1.00 85.07 136 PRO B O 1
ATOM 1975 N N . ALA B 1 78 ? 65.404 169.915 36.834 1.00 100.85 137 ALA B N 1
ATOM 1976 C CA . ALA B 1 78 ? 64.346 170.297 37.758 1.00 98.38 137 ALA B CA 1
ATOM 1977 C C . ALA B 1 78 ? 63.005 170.248 37.039 1.00 104.46 137 ALA B C 1
ATOM 1978 O O . ALA B 1 78 ? 62.846 170.826 35.964 1.00 110.35 137 ALA B O 1
ATOM 1980 N N . ILE B 1 79 ? 62.040 169.560 37.638 1.00 101.33 138 ILE B N 1
ATOM 1981 C CA . ILE B 1 79 ? 60.717 169.453 37.043 1.00 101.32 138 ILE B CA 1
ATOM 1982 C C . ILE B 1 79 ? 59.764 170.463 37.659 1.00 101.11 138 ILE B C 1
ATOM 1983 O O . ILE B 1 79 ? 59.510 170.435 38.862 1.00 100.93 138 ILE B O 1
ATOM 1988 N N . THR B 1 80 ? 59.219 171.338 36.822 1.00 100.32 139 THR B N 1
ATOM 1989 C CA . THR B 1 80 ? 58.239 172.310 37.277 1.00 103.21 139 THR B CA 1
ATOM 1990 C C . THR B 1 80 ? 56.844 171.729 37.124 1.00 106.61 139 THR B C 1
ATOM 1991 O O . THR B 1 80 ? 56.456 171.292 36.041 1.00 109.62 139 THR B O 1
ATOM 1995 N N . VAL B 1 81 ? 56.096 171.712 38.220 1.00 101.82 140 VAL B N 1
ATOM 1996 C CA . VAL B 1 81 ? 54.750 171.172 38.199 1.00 94.78 140 VAL B CA 1
ATOM 1997 C C . VAL B 1 81 ? 53.807 172.346 38.006 1.00 101.71 140 VAL B C 1
ATOM 1998 O O . VAL B 1 81 ? 53.778 173.266 38.819 1.00 103.82 140 VAL B O 1
ATOM 2002 N N . ASP B 1 82 ? 53.042 172.313 36.923 1.00 110.58 141 ASP B N 1
ATOM 2003 C CA . ASP B 1 82 ? 52.082 173.369 36.628 1.00 112.69 141 ASP B CA 1
ATOM 2004 C C . ASP B 1 82 ? 50.730 172.763 36.283 1.00 109.66 141 ASP B C 1
ATOM 2005 O O . ASP B 1 82 ? 50.475 171.601 36.588 1.00 109.41 141 ASP B O 1
ATOM 2010 N N . SER B 1 83 ? 49.862 173.541 35.647 1.00 111.28 142 SER B N 1
ATOM 2011 C CA . SER B 1 83 ? 48.522 173.049 35.350 1.00 117.66 142 SER B CA 1
ATOM 2012 C C . SER B 1 83 ? 48.467 172.239 34.062 1.00 123.15 142 SER B C 1
ATOM 2013 O O . SER B 1 83 ? 47.392 171.827 33.631 1.00 122.55 142 SER B O 1
ATOM 2016 N N . SER B 1 84 ? 49.622 172.012 33.446 1.00 129.37 143 SER B N 1
ATOM 2017 C CA . SER B 1 84 ? 49.694 171.150 32.273 1.00 127.73 143 SER B CA 1
ATOM 2018 C C . SER B 1 84 ? 50.124 169.725 32.619 1.00 118.55 143 SER B C 1
ATOM 2019 O O . SER B 1 84 ? 50.069 168.837 31.769 1.00 127.39 143 SER B O 1
ATOM 2022 N N . ASN B 1 85 ? 50.553 169.503 33.859 1.00 103.79 144 ASN B N 1
ATOM 2023 C CA . ASN B 1 85 ? 51.112 168.203 34.226 1.00 98.09 144 ASN B CA 1
ATOM 2024 C C . ASN B 1 85 ? 50.893 167.786 35.682 1.00 95.76 144 ASN B C 1
ATOM 2025 O O . ASN B 1 85 ? 51.477 166.803 36.140 1.00 87.35 144 ASN B O 1
ATOM 2030 N N . ASN B 1 86 ? 50.063 168.522 36.413 1.00 102.35 145 ASN B N 1
ATOM 2031 C CA . ASN B 1 86 ? 49.886 168.231 37.834 1.00 102.53 145 ASN B CA 1
ATOM 2032 C C . ASN B 1 86 ? 48.927 167.069 38.098 1.00 104.56 145 ASN B C 1
ATOM 2033 O O . ASN B 1 86 ? 48.077 167.139 38.983 1.00 107.49 145 ASN B O 1
ATOM 2038 N N . THR B 1 87 ? 49.088 165.995 37.334 1.00 103.37 146 THR B N 1
ATOM 2039 C CA . THR B 1 87 ? 48.421 164.734 37.615 1.00 103.06 146 THR B CA 1
ATOM 2040 C C . THR B 1 87 ? 49.470 163.635 37.732 1.00 102.83 146 THR B C 1
ATOM 2041 O O . THR B 1 87 ? 50.638 163.857 37.418 1.00 104.58 146 THR B O 1
ATOM 2045 N N . LEU B 1 88 ? 49.053 162.456 38.185 1.00 101.27 147 LEU B N 1
ATOM 2046 C CA . LEU B 1 88 ? 49.963 161.319 38.322 1.00 94.85 147 LEU B CA 1
ATOM 2047 C C . LEU B 1 88 ? 50.554 160.941 36.967 1.00 94.93 147 LEU B C 1
ATOM 2048 O O . LEU B 1 88 ? 51.762 160.748 36.835 1.00 96.16 147 LEU B O 1
ATOM 2053 N N . ALA B 1 89 ? 49.686 160.827 35.968 1.00 93.95 148 ALA B N 1
ATOM 2054 C CA . ALA B 1 89 ? 50.098 160.500 34.606 1.00 100.93 148 ALA B CA 1
ATOM 2055 C C . ALA B 1 89 ? 50.928 161.631 34.013 1.00 105.76 148 ALA B C 1
ATOM 2056 O O . ALA B 1 89 ? 51.750 161.417 33.120 1.00 109.54 148 ALA B O 1
ATOM 2058 N N . GLY B 1 90 ? 50.694 162.837 34.520 1.00 104.03 149 GLY B N 1
ATOM 2059 C CA . GLY B 1 90 ? 51.424 164.016 34.095 1.00 101.19 149 GLY B CA 1
ATOM 2060 C C . GLY B 1 90 ? 52.846 163.969 34.620 1.00 102.92 149 GLY B C 1
ATOM 2061 O O . GLY B 1 90 ? 53.790 164.355 33.931 1.00 109.64 149 GLY B O 1
ATOM 2062 N N . MET B 1 91 ? 53.002 163.499 35.854 1.00 96.02 150 MET B N 1
ATOM 2063 C CA . MET B 1 91 ? 54.328 163.343 36.434 1.00 89.54 150 MET B CA 1
ATOM 2064 C C . MET B 1 91 ? 55.056 162.169 35.789 1.00 88.96 150 MET B C 1
ATOM 2065 O O . MET B 1 91 ? 56.264 162.224 35.581 1.00 91.09 150 MET B O 1
ATOM 2070 N N . ARG B 1 92 ? 54.317 161.102 35.495 1.00 92.42 151 ARG B N 1
ATOM 2071 C CA . ARG B 1 92 ? 54.870 159.938 34.804 1.00 95.87 151 ARG B CA 1
ATOM 2072 C C . ARG B 1 92 ? 55.515 160.322 33.472 1.00 102.37 151 ARG B C 1
ATOM 2073 O O . ARG B 1 92 ? 56.644 159.926 33.183 1.00 108.59 151 ARG B O 1
ATOM 2081 N N . ASP B 1 93 ? 54.795 161.105 32.671 1.00 98.69 152 ASP B N 1
ATOM 2082 C CA . ASP B 1 93 ? 55.285 161.514 31.359 1.00 96.17 152 ASP B CA 1
ATOM 2083 C C . ASP B 1 93 ? 56.521 162.396 31.480 1.00 89.63 152 ASP B C 1
ATOM 2084 O O . ASP B 1 93 ? 57.447 162.292 30.678 1.00 84.79 152 ASP B O 1
ATOM 2089 N N . ALA B 1 94 ? 56.529 163.266 32.487 1.00 88.28 153 ALA B N 1
ATOM 2090 C CA . ALA B 1 94 ? 57.631 164.202 32.676 1.00 89.23 153 ALA B CA 1
ATOM 2091 C C . ALA B 1 94 ? 58.895 163.450 33.054 1.00 90.12 153 ALA B C 1
ATOM 2092 O O . ALA B 1 94 ? 59.933 163.594 32.411 1.00 88.91 153 ALA B O 1
ATOM 2094 N N . ILE B 1 95 ? 58.782 162.644 34.105 1.00 90.39 154 ILE B N 1
ATOM 2095 C CA . ILE B 1 95 ? 59.899 161.868 34.629 1.00 83.11 154 ILE B CA 1
ATOM 2096 C C . ILE B 1 95 ? 60.482 160.948 33.559 1.00 81.39 154 ILE B C 1
ATOM 2097 O O . ILE B 1 95 ? 61.700 160.797 33.458 1.00 82.52 154 ILE B O 1
ATOM 2102 N N . ASN B 1 96 ? 59.610 160.342 32.756 1.00 86.57 155 ASN B N 1
ATOM 2103 C CA . ASN B 1 96 ? 60.051 159.434 31.702 1.00 92.32 155 ASN B CA 1
ATOM 2104 C C . ASN B 1 96 ? 60.944 160.148 30.696 1.00 96.29 155 ASN B C 1
ATOM 2105 O O . ASN B 1 96 ? 61.833 159.540 30.098 1.00 101.09 155 ASN B O 1
ATOM 2110 N N . GLN B 1 97 ? 60.687 161.438 30.500 1.00 105.80 156 GLN B N 1
ATOM 2111 C CA . GLN B 1 97 ? 61.482 162.245 29.579 1.00 110.01 156 GLN B CA 1
ATOM 2112 C C . GLN B 1 97 ? 62.460 163.157 30.322 1.00 99.14 156 GLN B C 1
ATOM 2113 O O . GLN B 1 97 ? 63.360 163.735 29.716 1.00 106.14 156 GLN B O 1
ATOM 2119 N N . ALA B 1 98 ? 62.253 163.326 31.624 1.00 84.34 157 ALA B N 1
ATOM 2120 C CA . ALA B 1 98 ? 63.208 164.066 32.447 1.00 83.97 157 ALA B CA 1
ATOM 2121 C C . ALA B 1 98 ? 64.326 163.140 32.911 1.00 87.05 157 ALA B C 1
ATOM 2122 O O . ALA B 1 98 ? 65.280 163.576 33.555 1.00 89.44 157 ALA B O 1
ATOM 2124 N N . GLY B 1 99 ? 64.192 161.855 32.594 1.00 85.70 158 GLY B N 1
ATOM 2125 C CA . GLY B 1 99 ? 65.116 160.853 33.090 1.00 82.32 158 GLY B CA 1
ATOM 2126 C C . GLY B 1 99 ? 65.693 159.899 32.058 1.00 83.23 158 GLY B C 1
ATOM 2127 O O . GLY B 1 99 ? 66.276 158.880 32.424 1.00 85.10 158 GLY B O 1
ATOM 2128 N N . LYS B 1 100 ? 65.525 160.205 30.775 1.00 86.98 159 LYS B N 1
ATOM 2129 C CA . LYS B 1 100 ? 66.033 159.334 29.713 1.00 98.23 159 LYS B CA 1
ATOM 2130 C C . LYS B 1 100 ? 67.546 159.213 29.784 1.00 107.38 159 LYS B C 1
ATOM 2131 O O . LYS B 1 100 ? 68.131 158.226 29.343 1.00 111.45 159 LYS B O 1
ATOM 2137 N N . GLU B 1 101 ? 68.165 160.252 30.328 1.00 108.76 160 GLU B N 1
ATOM 2138 C CA . GLU B 1 101 ? 69.611 160.375 30.385 1.00 110.49 160 GLU B CA 1
ATOM 2139 C C . GLU B 1 101 ? 70.248 159.415 31.385 1.00 93.16 160 GLU B C 1
ATOM 2140 O O . GLU B 1 101 ? 71.206 158.712 31.067 1.00 96.18 160 GLU B O 1
ATOM 2146 N N . ALA B 1 102 ? 69.706 159.404 32.599 1.00 83.90 161 ALA B N 1
ATOM 2147 C CA . ALA B 1 102 ? 70.293 158.670 33.713 1.00 81.71 161 ALA B CA 1
ATOM 2148 C C . ALA B 1 102 ? 69.740 157.254 33.818 1.00 83.99 161 ALA B C 1
ATOM 2149 O O . ALA B 1 102 ? 70.266 156.424 34.558 1.00 84.46 161 ALA B O 1
ATOM 2151 N N . GLY B 1 103 ? 68.675 156.979 33.074 1.00 84.46 162 GLY B N 1
ATOM 2152 C CA . GLY B 1 103 ? 68.065 155.665 33.103 1.00 87.69 162 GLY B CA 1
ATOM 2153 C C . GLY B 1 103 ? 67.011 155.599 34.185 1.00 87.05 162 GLY B C 1
ATOM 2154 O O . GLY B 1 103 ? 66.799 154.559 34.809 1.00 89.24 162 GLY B O 1
ATOM 2155 N N . VAL B 1 104 ? 66.338 156.721 34.403 1.00 87.87 163 VAL B N 1
ATOM 2156 C CA . VAL B 1 104 ? 65.239 156.760 35.351 1.00 85.37 163 VAL B CA 1
ATOM 2157 C C . VAL B 1 104 ? 63.928 156.714 34.593 1.00 79.54 163 VAL B C 1
ATOM 2158 O O . VAL B 1 104 ? 63.659 157.563 33.745 1.00 74.25 163 VAL B O 1
ATOM 2162 N N . SER B 1 105 ? 63.121 155.705 34.893 1.00 79.04 164 SER B N 1
ATOM 2163 C CA . SER B 1 105 ? 61.823 155.559 34.259 1.00 81.35 164 SER B CA 1
ATOM 2164 C C . SER B 1 105 ? 60.762 155.585 35.342 1.00 77.45 164 SER B C 1
ATOM 2165 O O . SER B 1 105 ? 61.080 155.549 36.529 1.00 73.98 164 SER B O 1
ATOM 2168 N N . ALA B 1 106 ? 59.501 155.645 34.936 1.00 86.34 165 ALA B N 1
ATOM 2169 C CA . ALA B 1 106 ? 58.412 155.779 35.892 1.00 94.04 165 ALA B CA 1
ATOM 2170 C C . ALA B 1 106 ? 57.126 155.139 35.385 1.00 84.22 165 ALA B C 1
ATOM 2171 O O . ALA B 1 106 ? 56.880 155.073 34.183 1.00 79.44 165 ALA B O 1
ATOM 2173 N N . THR B 1 107 ? 56.303 154.677 36.316 1.00 79.20 166 THR B N 1
ATOM 2174 C CA . THR B 1 107 ? 54.998 154.134 35.979 1.00 79.10 166 THR B CA 1
ATOM 2175 C C . THR B 1 107 ? 54.038 154.374 37.132 1.00 76.83 166 THR B C 1
ATOM 2176 O O . THR B 1 107 ? 54.411 154.964 38.145 1.00 70.46 166 THR B O 1
ATOM 2180 N N . ILE B 1 108 ? 52.799 153.923 36.968 1.00 80.46 167 ILE B N 1
ATOM 2181 C CA . ILE B 1 108 ? 51.780 154.089 37.991 1.00 76.78 167 ILE B CA 1
ATOM 2182 C C . ILE B 1 108 ? 51.300 152.705 38.408 1.00 84.50 167 ILE B C 1
ATOM 2183 O O . ILE B 1 108 ? 51.116 151.825 37.567 1.00 87.87 167 ILE B O 1
ATOM 2188 N N . ILE B 1 109 ? 51.101 152.512 39.706 1.00 89.18 168 ILE B N 1
ATOM 2189 C CA . ILE B 1 109 ? 50.607 151.241 40.213 1.00 83.70 168 ILE B CA 1
ATOM 2190 C C . ILE B 1 109 ? 49.372 151.501 41.056 1.00 81.32 168 ILE B C 1
ATOM 2191 O O . ILE B 1 109 ? 49.391 152.330 41.964 1.00 81.00 168 ILE B O 1
ATOM 2196 N N . THR B 1 110 ? 48.296 150.789 40.739 1.00 81.89 169 THR B N 1
ATOM 2197 C CA . THR B 1 110 ? 47.019 150.995 41.403 1.00 76.52 169 THR B CA 1
ATOM 2198 C C . THR B 1 110 ? 46.732 149.843 42.356 1.00 74.70 169 THR B C 1
ATOM 2199 O O . THR B 1 110 ? 46.493 148.715 41.936 1.00 71.48 169 THR B O 1
ATOM 2203 N N . ASP B 1 111 ? 46.757 150.140 43.649 1.00 73.38 170 ASP B N 1
ATOM 2204 C CA . ASP B 1 111 ? 46.504 149.132 44.668 1.00 80.99 170 ASP B CA 1
ATOM 2205 C C . ASP B 1 111 ? 45.273 149.514 45.485 1.00 79.28 170 ASP B C 1
ATOM 2206 O O . ASP B 1 111 ? 44.458 150.323 45.045 1.00 84.26 170 ASP B O 1
ATOM 2211 N N . ASN B 1 112 ? 45.129 148.932 46.669 1.00 74.28 171 ASN B N 1
ATOM 2212 C CA . ASN B 1 112 ? 43.953 149.205 47.491 1.00 79.51 171 ASN B CA 1
ATOM 2213 C C . ASN B 1 112 ? 44.056 150.550 48.194 1.00 80.61 171 ASN B C 1
ATOM 2214 O O . ASN B 1 112 ? 43.099 151.011 48.816 1.00 81.81 171 ASN B O 1
ATOM 2219 N N . SER B 1 113 ? 45.224 151.177 48.088 1.00 85.04 172 SER B N 1
ATOM 2220 C CA . SER B 1 113 ? 45.458 152.470 48.720 1.00 86.22 172 SER B CA 1
ATOM 2221 C C . SER B 1 113 ? 45.227 153.606 47.732 1.00 83.72 172 SER B C 1
ATOM 2222 O O . SER B 1 113 ? 45.035 154.758 48.123 1.00 82.85 172 SER B O 1
ATOM 2225 N N . GLY B 1 114 ? 45.263 153.272 46.447 1.00 81.32 173 GLY B N 1
ATOM 2226 C CA . GLY B 1 114 ? 45.114 154.259 45.396 1.00 79.21 173 GLY B CA 1
ATOM 2227 C C . GLY B 1 114 ? 46.094 154.006 44.268 1.00 75.30 173 GLY B C 1
ATOM 2228 O O . GLY B 1 114 ? 46.432 152.861 43.966 1.00 69.97 173 GLY B O 1
ATOM 2229 N N . SER B 1 115 ? 46.539 155.085 43.635 1.00 75.55 174 SER B N 1
ATOM 2230 C CA . SER B 1 115 ? 47.564 155.006 42.604 1.00 71.90 174 SER B CA 1
ATOM 2231 C C . SER B 1 115 ? 48.807 155.745 43.092 1.00 76.95 174 SER B C 1
ATOM 2232 O O . SER B 1 115 ? 48.704 156.703 43.851 1.00 91.10 174 SER B O 1
ATOM 2235 N N . ARG B 1 116 ? 49.980 155.295 42.667 1.00 68.75 175 ARG B N 1
ATOM 2236 C CA . ARG B 1 116 ? 51.229 155.895 43.123 1.00 68.78 175 ARG B CA 1
ATOM 2237 C C . ARG B 1 116 ? 52.275 155.856 42.024 1.00 70.77 175 ARG B C 1
ATOM 2238 O O . ARG B 1 116 ? 52.178 155.063 41.087 1.00 78.10 175 ARG B O 1
ATOM 2246 N N . LEU B 1 117 ? 53.286 156.707 42.142 1.00 63.52 176 LEU B N 1
ATOM 2247 C CA . LEU B 1 117 ? 54.360 156.715 41.160 1.00 68.64 176 LEU B CA 1
ATOM 2248 C C . LEU B 1 117 ? 55.413 155.687 41.542 1.00 65.46 176 LEU B C 1
ATOM 2249 O O . LEU B 1 117 ? 55.812 155.600 42.701 1.00 67.42 176 LEU B O 1
ATOM 2254 N N . VAL B 1 118 ? 55.852 154.902 40.563 1.00 63.82 177 VAL B N 1
ATOM 2255 C CA . VAL B 1 118 ? 56.882 153.897 40.791 1.00 65.14 177 VAL B CA 1
ATOM 2256 C C . VAL B 1 118 ? 58.061 154.219 39.882 1.00 71.17 177 VAL B C 1
ATOM 2257 O O . VAL B 1 118 ? 57.928 154.242 38.657 1.00 76.81 177 VAL B O 1
ATOM 2261 N N . LEU B 1 119 ? 59.212 154.485 40.488 1.00 68.31 178 LEU B N 1
ATOM 2262 C CA . LEU B 1 119 ? 60.371 154.945 39.738 1.00 71.37 178 LEU B CA 1
ATOM 2263 C C . LEU B 1 119 ? 61.501 153.921 39.771 1.00 69.99 178 LEU B C 1
ATOM 2264 O O . LEU B 1 119 ? 61.767 153.307 40.804 1.00 72.87 178 LEU B O 1
ATOM 2269 N N . SER B 1 120 ? 62.146 153.724 38.625 1.00 67.40 179 SER B N 1
ATOM 2270 C CA . SER B 1 120 ? 63.229 152.750 38.509 1.00 69.02 179 SER B CA 1
ATOM 2271 C C . SER B 1 120 ? 64.493 153.370 37.926 1.00 76.89 179 SER B C 1
ATOM 2272 O O . SER B 1 120 ? 64.429 154.259 37.080 1.00 80.93 179 SER B O 1
ATOM 2275 N N . SER B 1 121 ? 65.644 152.883 38.377 1.00 70.02 180 SER B N 1
ATOM 2276 C CA . SER B 1 121 ? 66.923 153.308 37.827 1.00 73.47 180 SER B CA 1
ATOM 2277 C C . SER B 1 121 ? 67.661 152.113 37.234 1.00 77.81 180 SER B C 1
ATOM 2278 O O . SER B 1 121 ? 67.448 150.980 37.652 1.00 84.89 180 SER B O 1
ATOM 2281 N N . THR B 1 122 ? 68.525 152.359 36.256 1.00 75.50 181 THR B N 1
ATOM 2282 C CA . THR B 1 122 ? 69.277 151.271 35.642 1.00 80.28 181 THR B CA 1
ATOM 2283 C C . THR B 1 122 ? 70.731 151.238 36.097 1.00 79.71 181 THR B C 1
ATOM 2284 O O . THR B 1 122 ? 71.517 150.417 35.622 1.00 79.88 181 THR B O 1
ATOM 2288 N N . LYS B 1 123 ? 71.088 152.118 37.026 1.00 78.76 182 LYS B N 1
ATOM 2289 C CA . LYS B 1 123 ? 72.465 152.186 37.487 1.00 88.17 182 LYS B CA 1
ATOM 2290 C C . LYS B 1 123 ? 72.635 151.265 38.685 1.00 89.95 182 LYS B C 1
ATOM 2291 O O . LYS B 1 123 ? 72.003 151.456 39.722 1.00 88.34 182 LYS B O 1
ATOM 2297 N N . THR B 1 124 ? 73.496 150.267 38.538 1.00 86.19 183 THR B N 1
ATOM 2298 C CA . THR B 1 124 ? 73.781 149.347 39.628 1.00 78.82 183 THR B CA 1
ATOM 2299 C C . THR B 1 124 ? 74.932 149.869 40.480 1.00 73.87 183 THR B C 1
ATOM 2300 O O . THR B 1 124 ? 75.787 150.606 39.990 1.00 74.93 183 THR B O 1
ATOM 2304 N N . GLY B 1 125 ? 74.939 149.499 41.758 1.00 73.44 184 GLY B N 1
ATOM 2305 C CA . GLY B 1 125 ? 76.033 149.852 42.644 1.00 72.70 184 GLY B CA 1
ATOM 2306 C C . GLY B 1 125 ? 75.587 150.461 43.959 1.00 75.04 184 GLY B C 1
ATOM 2307 O O . GLY B 1 125 ? 74.432 150.853 44.100 1.00 72.49 184 GLY B O 1
ATOM 2308 N N . ASP B 1 126 ? 76.497 150.527 44.927 1.00 82.98 185 ASP B N 1
ATOM 2309 C CA . ASP B 1 126 ? 76.209 151.156 46.213 1.00 87.55 185 ASP B CA 1
ATOM 2310 C C . ASP B 1 126 ? 75.968 152.660 46.063 1.00 93.43 185 ASP B C 1
ATOM 2311 O O . ASP B 1 126 ? 76.731 153.354 45.395 1.00 93.92 185 ASP B O 1
ATOM 2316 N N . GLY B 1 127 ? 74.916 153.160 46.704 1.00 92.63 186 GLY B N 1
ATOM 2317 C CA . GLY B 1 127 ? 74.662 154.590 46.759 1.00 87.39 186 GLY B CA 1
ATOM 2318 C C . GLY B 1 127 ? 73.918 155.188 45.579 1.00 82.42 186 GLY B C 1
ATOM 2319 O O . GLY B 1 127 ? 73.616 156.380 45.571 1.00 78.51 186 GLY B O 1
ATOM 2320 N N . LYS B 1 128 ? 73.624 154.373 44.574 1.00 81.84 187 LYS B N 1
ATOM 2321 C CA . LYS B 1 128 ? 72.913 154.865 43.401 1.00 85.20 187 LYS B CA 1
ATOM 2322 C C . LYS B 1 128 ? 71.408 154.758 43.637 1.00 78.39 187 LYS B C 1
ATOM 2323 O O . LYS B 1 128 ? 70.670 154.252 42.793 1.00 79.78 187 LYS B O 1
ATOM 2329 N N . ASP B 1 129 ? 70.962 155.237 44.794 1.00 76.19 188 ASP B N 1
ATOM 2330 C CA . ASP B 1 129 ? 69.545 155.215 45.140 1.00 80.23 188 ASP B CA 1
ATOM 2331 C C . ASP B 1 129 ? 68.825 156.395 44.499 1.00 74.32 188 ASP B C 1
ATOM 2332 O O . ASP B 1 129 ? 69.416 157.456 44.312 1.00 70.24 188 ASP B O 1
ATOM 2337 N N . ILE B 1 130 ? 67.549 156.210 44.171 1.00 71.65 189 ILE B N 1
ATOM 2338 C CA . ILE B 1 130 ? 66.746 157.290 43.611 1.00 73.50 189 ILE B CA 1
ATOM 2339 C C . ILE B 1 130 ? 66.235 158.191 44.734 1.00 79.67 189 ILE B C 1
ATOM 2340 O O . ILE B 1 130 ? 65.668 157.706 45.711 1.00 83.93 189 ILE B O 1
ATOM 2345 N N . LYS B 1 131 ? 66.438 159.498 44.593 1.00 77.85 190 LYS B N 1
ATOM 2346 C CA . LYS B 1 131 ? 65.986 160.455 45.600 1.00 72.74 190 LYS B CA 1
ATOM 2347 C C . LYS B 1 131 ? 65.052 161.492 44.985 1.00 72.46 190 LYS B C 1
ATOM 2348 O O . LYS B 1 131 ? 65.270 161.952 43.863 1.00 68.97 190 LYS B O 1
ATOM 2354 N N . VAL B 1 132 ? 64.011 161.852 45.732 1.00 72.93 191 VAL B N 1
ATOM 2355 C CA . VAL B 1 132 ? 63.033 162.835 45.288 1.00 71.86 191 VAL B CA 1
ATOM 2356 C C . VAL B 1 132 ? 62.892 163.961 46.309 1.00 72.54 191 VAL B C 1
ATOM 2357 O O . VAL B 1 132 ? 62.468 163.730 47.444 1.00 64.37 191 VAL B O 1
ATOM 2361 N N . GLU B 1 133 ? 63.270 165.171 45.904 1.00 79.92 192 GLU B N 1
ATOM 2362 C CA . GLU B 1 133 ? 63.117 166.362 46.738 1.00 80.32 192 GLU B CA 1
ATOM 2363 C C . GLU B 1 133 ? 61.962 167.231 46.231 1.00 83.84 192 GLU B C 1
ATOM 2364 O O . GLU B 1 133 ? 61.823 167.439 45.026 1.00 87.95 192 GLU B O 1
ATOM 2370 N N . VAL B 1 134 ? 61.137 167.740 47.145 1.00 83.71 193 VAL B N 1
ATOM 2371 C CA . VAL B 1 134 ? 59.928 168.463 46.753 1.00 83.36 193 VAL B CA 1
ATOM 2372 C C . VAL B 1 134 ? 59.807 169.837 47.412 1.00 96.18 193 VAL B C 1
ATOM 2373 O O . VAL B 1 134 ? 59.825 169.950 48.637 1.00 102.53 193 VAL B O 1
ATOM 2377 N N . SER B 1 135 ? 59.678 170.875 46.591 1.00 101.59 194 SER B N 1
ATOM 2378 C CA . SER B 1 135 ? 59.305 172.203 47.069 1.00 103.55 194 SER B CA 1
ATOM 2379 C C . SER B 1 135 ? 57.846 172.463 46.705 1.00 106.28 194 SER B C 1
ATOM 2380 O O . SER B 1 135 ? 57.506 172.572 45.530 1.00 101.19 194 SER B O 1
ATOM 2383 N N . ASP B 1 136 ? 56.987 172.574 47.712 1.00 114.65 195 ASP B N 1
ATOM 2384 C CA . ASP B 1 136 ? 55.548 172.668 47.478 1.00 115.61 195 ASP B CA 1
ATOM 2385 C C . ASP B 1 136 ? 55.011 174.078 47.705 1.00 110.56 195 ASP B C 1
ATOM 2386 O O . ASP B 1 136 ? 55.175 174.646 48.783 1.00 112.33 195 ASP B O 1
ATOM 2391 N N . ASP B 1 137 ? 54.371 174.643 46.685 1.00 110.84 196 ASP B N 1
ATOM 2392 C CA . ASP B 1 137 ? 53.822 175.993 46.791 1.00 114.42 196 ASP B CA 1
ATOM 2393 C C . ASP B 1 137 ? 52.632 176.026 47.748 1.00 117.44 196 ASP B C 1
ATOM 2394 O O . ASP B 1 137 ? 52.218 177.093 48.197 1.00 122.44 196 ASP B O 1
ATOM 2399 N N . GLY B 1 138 ? 52.079 174.853 48.044 1.00 115.06 197 GLY B N 1
ATOM 2400 C CA . GLY B 1 138 ? 50.983 174.733 48.989 1.00 117.31 197 GLY B CA 1
ATOM 2401 C C . GLY B 1 138 ? 49.627 175.024 48.381 1.00 120.62 197 GLY B C 1
ATOM 2402 O O . GLY B 1 138 ? 48.609 175.021 49.071 1.00 124.77 197 GLY B O 1
ATOM 2403 N N . SER B 1 139 ? 49.617 175.269 47.077 1.00 117.80 198 SER B N 1
ATOM 2404 C CA . SER B 1 139 ? 48.387 175.581 46.366 1.00 115.79 198 SER B CA 1
ATOM 2405 C C . SER B 1 139 ? 48.543 175.267 44.884 1.00 112.75 198 SER B C 1
ATOM 2406 O O . SER B 1 139 ? 49.641 175.345 44.335 1.00 116.48 198 SER B O 1
ATOM 2409 N N . GLY B 1 140 ? 47.436 174.901 44.249 1.00 105.36 199 GLY B N 1
ATOM 2410 C CA . GLY B 1 140 ? 47.428 174.583 42.835 1.00 103.77 199 GLY B CA 1
ATOM 2411 C C . GLY B 1 140 ? 46.502 173.423 42.530 1.00 118.95 199 GLY B C 1
ATOM 2412 O O . GLY B 1 140 ? 46.088 173.230 41.387 1.00 116.71 199 GLY B O 1
ATOM 2413 N N . GLY B 1 141 ? 46.159 172.664 43.567 1.00 110.48 200 GLY B N 1
ATOM 2414 C CA . GLY B 1 141 ? 45.321 171.490 43.413 1.00 107.07 200 GLY B CA 1
ATOM 2415 C C . GLY B 1 141 ? 44.738 171.003 44.726 1.00 107.74 200 GLY B C 1
ATOM 2416 O O . GLY B 1 141 ? 44.681 171.745 45.704 1.00 107.95 200 GLY B O 1
ATOM 2417 N N . ASN B 1 142 ? 44.311 169.745 44.746 1.00 115.30 201 ASN B N 1
ATOM 2418 C CA . ASN B 1 142 ? 43.642 169.169 45.910 1.00 124.23 201 ASN B CA 1
ATOM 2419 C C . ASN B 1 142 ? 44.525 168.251 46.755 1.00 121.25 201 ASN B C 1
ATOM 2420 O O . ASN B 1 142 ? 44.158 167.887 47.872 1.00 122.74 201 ASN B O 1
ATOM 2425 N N . THR B 1 143 ? 45.685 167.875 46.228 1.00 114.91 202 THR B N 1
ATOM 2426 C CA . THR B 1 143 ? 46.608 167.040 46.988 1.00 107.26 202 THR B CA 1
ATOM 2427 C C . THR B 1 143 ? 47.972 167.697 47.127 1.00 96.77 202 THR B C 1
ATOM 2428 O O . THR B 1 143 ? 48.416 168.428 46.245 1.00 93.73 202 THR B O 1
ATOM 2432 N N . SER B 1 144 ? 48.628 167.434 48.251 1.00 96.53 203 SER B N 1
ATOM 2433 C CA . SER B 1 144 ? 49.931 168.013 48.533 1.00 100.34 203 SER B CA 1
ATOM 2434 C C . SER B 1 144 ? 50.966 167.490 47.543 1.00 96.05 203 SER B C 1
ATOM 2435 O O . SER B 1 144 ? 50.912 166.331 47.142 1.00 84.95 203 SER B O 1
ATOM 2438 N N . LEU B 1 145 ? 51.905 168.342 47.147 1.00 101.63 204 LEU B N 1
ATOM 2439 C CA . LEU B 1 145 ? 52.988 167.909 46.274 1.00 100.88 204 LEU B CA 1
ATOM 2440 C C . LEU B 1 145 ? 54.094 167.303 47.127 1.00 105.43 204 LEU B C 1
ATOM 2441 O O . LEU B 1 145 ? 54.910 166.518 46.646 1.00 109.79 204 LEU B O 1
ATOM 2446 N N . SER B 1 146 ? 54.107 167.679 48.401 1.00 103.55 205 SER B N 1
ATOM 2447 C CA . SER B 1 146 ? 55.155 167.262 49.328 1.00 96.85 205 SER B CA 1
ATOM 2448 C C . SER B 1 146 ? 55.155 165.760 49.633 1.00 93.66 205 SER B C 1
ATOM 2449 O O . SER B 1 146 ? 56.176 165.213 50.054 1.00 97.18 205 SER B O 1
ATOM 2452 N N . GLN B 1 147 ? 54.026 165.089 49.422 1.00 90.89 206 GLN B N 1
ATOM 2453 C CA . GLN B 1 147 ? 53.938 163.670 49.760 1.00 92.79 206 GLN B CA 1
ATOM 2454 C C . GLN B 1 147 ? 54.582 162.795 48.684 1.00 96.97 206 GLN B C 1
ATOM 2455 O O . GLN B 1 147 ? 54.533 161.567 48.764 1.00 99.13 206 GLN B O 1
ATOM 2461 N N . LEU B 1 148 ? 55.191 163.428 47.685 1.00 94.97 207 LEU B N 1
ATOM 2462 C CA . LEU B 1 148 ? 55.938 162.695 46.668 1.00 87.77 207 LEU B CA 1
ATOM 2463 C C . LEU B 1 148 ? 57.427 162.684 46.992 1.00 87.86 207 LEU B C 1
ATOM 2464 O O . LEU B 1 148 ? 58.237 162.203 46.201 1.00 88.76 207 LEU B O 1
ATOM 2469 N N . ALA B 1 149 ? 57.783 163.202 48.163 1.00 83.07 208 ALA B N 1
ATOM 2470 C CA . ALA B 1 149 ? 59.182 163.256 48.562 1.00 74.65 208 ALA B CA 1
ATOM 2471 C C . ALA B 1 149 ? 59.651 161.864 48.967 1.00 78.92 208 ALA B C 1
ATOM 2472 O O . ALA B 1 149 ? 58.870 161.053 49.462 1.00 84.07 208 ALA B O 1
ATOM 2474 N N . PHE B 1 150 ? 60.930 161.590 48.743 1.00 81.00 209 PHE B N 1
ATOM 2475 C CA . PHE B 1 150 ? 61.502 160.289 49.059 1.00 76.21 209 PHE B CA 1
ATOM 2476 C C . PHE B 1 150 ? 62.966 160.452 49.448 1.00 77.23 209 PHE B C 1
ATOM 2477 O O . PHE B 1 150 ? 63.793 160.890 48.647 1.00 80.02 209 PHE B O 1
ATOM 2485 N N . ASP B 1 151 ? 63.283 160.094 50.684 1.00 79.18 210 ASP B N 1
ATOM 2486 C CA . ASP B 1 151 ? 64.657 160.156 51.153 1.00 81.28 210 ASP B CA 1
ATOM 2487 C C . ASP B 1 151 ? 65.130 158.739 51.471 1.00 83.88 210 ASP B C 1
ATOM 2488 O O . ASP B 1 151 ? 64.707 158.146 52.463 1.00 88.55 210 ASP B O 1
ATOM 2493 N N . PRO B 1 152 ? 66.009 158.192 50.615 1.00 79.54 211 PRO B N 1
ATOM 2494 C CA . PRO B 1 152 ? 66.566 156.833 50.708 1.00 70.64 211 PRO B CA 1
ATOM 2495 C C . PRO B 1 152 ? 67.253 156.544 52.043 1.00 73.48 211 PRO B C 1
ATOM 2496 O O . PRO B 1 152 ? 67.404 155.383 52.420 1.00 82.15 211 PRO B O 1
ATOM 2500 N N . ALA B 1 153 ? 67.658 157.593 52.749 1.00 74.87 212 ALA B N 1
ATOM 2501 C CA . ALA B 1 153 ? 68.307 157.437 54.044 1.00 76.64 212 ALA B CA 1
ATOM 2502 C C . ALA B 1 153 ? 67.303 157.041 55.122 1.00 76.24 212 ALA B C 1
ATOM 2503 O O . ALA B 1 153 ? 67.668 156.424 56.122 1.00 75.94 212 ALA B O 1
ATOM 2505 N N . THR B 1 154 ? 66.041 157.402 54.917 1.00 86.62 213 THR B N 1
ATOM 2506 C CA . THR B 1 154 ? 65.010 157.138 55.913 1.00 84.29 213 THR B CA 1
ATOM 2507 C C . THR B 1 154 ? 63.954 156.136 55.442 1.00 77.38 213 THR B C 1
ATOM 2508 O O . THR B 1 154 ? 63.248 155.543 56.258 1.00 74.83 213 THR B O 1
ATOM 2512 N N . ALA B 1 155 ? 63.845 155.949 54.131 1.00 74.46 214 ALA B N 1
ATOM 2513 C CA . ALA B 1 155 ? 62.765 155.143 53.572 1.00 77.42 214 ALA B CA 1
ATOM 2514 C C . ALA B 1 155 ? 62.907 153.656 53.895 1.00 76.97 214 ALA B C 1
ATOM 2515 O O . ALA B 1 155 ? 63.990 153.086 53.768 1.00 71.93 214 ALA B O 1
ATOM 2517 N N . PRO B 1 156 ? 61.801 153.017 54.298 1.00 76.97 215 PRO B N 1
ATOM 2518 C CA . PRO B 1 156 ? 61.790 151.591 54.631 1.00 75.71 215 PRO B CA 1
ATOM 2519 C C . PRO B 1 156 ? 61.650 150.742 53.375 1.00 77.03 215 PRO B C 1
ATOM 2520 O O . PRO B 1 156 ? 61.386 151.297 52.315 1.00 80.75 215 PRO B O 1
ATOM 2524 N N . LYS B 1 157 ? 61.811 149.427 53.478 1.00 74.22 216 LYS B N 1
ATOM 2525 C CA . LYS B 1 157 ? 61.474 148.578 52.346 1.00 74.60 216 LYS B CA 1
ATOM 2526 C C . LYS B 1 157 ? 59.961 148.611 52.192 1.00 72.24 216 LYS B C 1
ATOM 2527 O O . LYS B 1 157 ? 59.234 148.571 53.180 1.00 72.09 216 LYS B O 1
ATOM 2533 N N . LEU B 1 158 ? 59.495 148.701 50.952 1.00 65.86 217 LEU B N 1
ATOM 2534 C CA . LEU B 1 158 ? 58.072 148.859 50.676 1.00 77.68 217 LEU B CA 1
ATOM 2535 C C . LEU B 1 158 ? 57.260 147.705 51.252 1.00 80.18 217 LEU B C 1
ATOM 2536 O O . LEU B 1 158 ? 57.617 146.539 51.097 1.00 80.96 217 LEU B O 1
ATOM 2541 N N . SER B 1 159 ? 56.176 148.048 51.935 1.00 67.46 218 SER B N 1
ATOM 2542 C CA . SER B 1 159 ? 55.201 147.065 52.378 1.00 68.10 218 SER B CA 1
ATOM 2543 C C . SER B 1 159 ? 53.822 147.592 52.016 1.00 69.11 218 SER B C 1
ATOM 2544 O O . SER B 1 159 ? 53.695 148.729 51.556 1.00 69.28 218 SER B O 1
ATOM 2547 N N . ASP B 1 160 ? 52.797 146.765 52.202 1.00 70.07 219 ASP B N 1
ATOM 2548 C CA . ASP B 1 160 ? 51.436 147.151 51.832 1.00 73.34 219 ASP B CA 1
ATOM 2549 C C . ASP B 1 160 ? 50.971 148.375 52.621 1.00 71.49 219 ASP B C 1
ATOM 2550 O O . ASP B 1 160 ? 51.323 148.540 53.784 1.00 85.63 219 ASP B O 1
ATOM 2555 N N . GLY B 1 161 ? 50.185 149.232 51.982 1.00 78.92 220 GLY B N 1
ATOM 2556 C CA . GLY B 1 161 ? 49.757 150.474 52.599 1.00 80.45 220 GLY B CA 1
ATOM 2557 C C . GLY B 1 161 ? 50.096 151.653 51.710 1.00 79.77 220 GLY B C 1
ATOM 2558 O O . GLY B 1 161 ? 50.837 151.513 50.736 1.00 72.27 220 GLY B O 1
ATOM 2559 N N . ALA B 1 162 ? 49.568 152.822 52.051 1.00 73.66 221 ALA B N 1
ATOM 2560 C CA . ALA B 1 162 ? 49.755 154.009 51.226 1.00 77.33 221 ALA B CA 1
ATOM 2561 C C . ALA B 1 162 ? 51.159 154.587 51.368 1.00 79.12 221 ALA B C 1
ATOM 2562 O O . ALA B 1 162 ? 51.601 155.365 50.522 1.00 77.76 221 ALA B O 1
ATOM 2564 N N . ALA B 1 163 ? 51.853 154.210 52.439 1.00 76.20 222 ALA B N 1
ATOM 2565 C CA . ALA B 1 163 ? 53.181 154.747 52.711 1.00 73.22 222 ALA B CA 1
ATOM 2566 C C . ALA B 1 163 ? 54.181 154.378 51.629 1.00 72.38 222 ALA B C 1
ATOM 2567 O O . ALA B 1 163 ? 54.050 153.352 50.963 1.00 71.51 222 ALA B O 1
ATOM 2569 N N . ALA B 1 164 ? 55.185 155.232 51.466 1.00 73.31 223 ALA B N 1
ATOM 2570 C CA . ALA B 1 164 ? 56.226 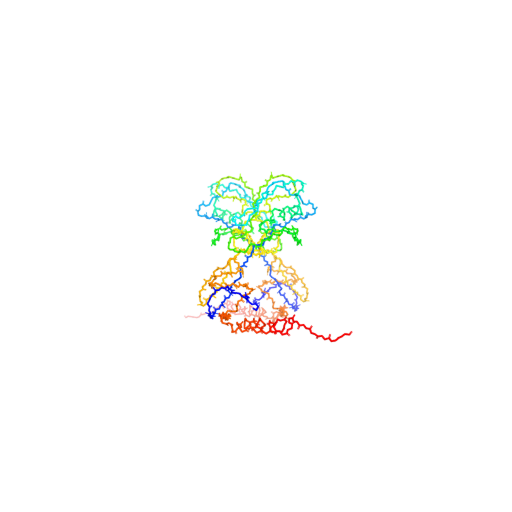155.011 50.476 1.00 76.08 223 ALA B CA 1
ATOM 2571 C C . ALA B 1 164 ? 57.263 154.031 50.998 1.00 76.95 223 ALA B C 1
ATOM 2572 O O . ALA B 1 164 ? 57.294 153.719 52.188 1.00 80.66 223 ALA B O 1
ATOM 2574 N N . GLY B 1 165 ? 58.103 153.539 50.095 1.00 78.86 224 GLY B N 1
ATOM 2575 C CA . GLY B 1 165 ? 59.134 152.583 50.449 1.00 83.53 224 GLY B CA 1
ATOM 2576 C C . GLY B 1 165 ? 59.885 152.100 49.226 1.00 83.73 224 GLY B C 1
ATOM 2577 O O . GLY B 1 165 ? 59.373 152.180 48.111 1.00 82.34 224 GLY B O 1
ATOM 2578 N N . TYR B 1 166 ? 61.096 151.588 49.422 1.00 85.44 225 TYR B N 1
ATOM 2579 C CA . TYR B 1 166 ? 61.879 151.099 48.293 1.00 79.28 225 TYR B CA 1
ATOM 2580 C C . TYR B 1 166 ? 61.490 149.659 47.970 1.00 66.66 225 TYR B C 1
ATOM 2581 O O . TYR B 1 166 ? 61.082 148.905 48.850 1.00 65.85 225 TYR B O 1
ATOM 2590 N N . VAL B 1 167 ? 61.618 149.288 46.700 1.00 72.42 226 VAL B N 1
ATOM 2591 C CA . VAL B 1 167 ? 61.376 147.917 46.267 1.00 75.55 226 VAL B CA 1
ATOM 2592 C C . VAL B 1 167 ? 62.701 147.159 46.215 1.00 80.80 226 VAL B C 1
ATOM 2593 O O . VAL B 1 167 ? 62.807 146.032 46.695 1.00 86.35 226 VAL B O 1
ATOM 2597 N N . THR B 1 168 ? 63.711 147.789 45.627 1.00 78.54 227 THR B N 1
ATOM 2598 C CA . THR B 1 168 ? 65.064 147.248 45.638 1.00 73.60 227 THR B CA 1
ATOM 2599 C C . THR B 1 168 ? 66.051 148.328 46.051 1.00 75.45 227 THR B C 1
ATOM 2600 O O . THR B 1 168 ? 65.886 149.496 45.693 1.00 78.88 227 THR B O 1
ATOM 2604 N N . LYS B 1 169 ? 67.080 147.939 46.796 1.00 73.24 228 LYS B N 1
ATOM 2605 C CA . LYS B 1 169 ? 68.145 148.871 47.145 1.00 74.99 228 LYS B CA 1
ATOM 2606 C C . LYS B 1 169 ? 69.250 148.781 46.117 1.00 70.72 228 LYS B C 1
ATOM 2607 O O . LYS B 1 169 ? 69.652 147.683 45.742 1.00 74.22 228 LYS B O 1
ATOM 2613 N N . ALA B 1 170 ? 69.752 149.925 45.667 1.00 67.54 229 ALA B N 1
ATOM 2614 C CA . ALA B 1 170 ? 70.931 149.918 44.817 1.00 76.83 229 ALA B CA 1
ATOM 2615 C C . ALA B 1 170 ? 72.114 149.482 45.673 1.00 76.79 229 ALA B C 1
ATOM 2616 O O . ALA B 1 170 ? 72.295 149.966 46.789 1.00 69.57 229 ALA B O 1
ATOM 2618 N N . ALA B 1 171 ? 72.918 148.565 45.154 1.00 74.26 230 ALA B N 1
ATOM 2619 C CA . ALA B 1 171 ? 74.007 148.007 45.941 1.00 75.00 230 ALA B CA 1
ATOM 2620 C C . ALA B 1 171 ? 75.042 147.320 45.063 1.00 80.72 230 ALA B C 1
ATOM 2621 O O . ALA B 1 171 ? 74.753 146.931 43.930 1.00 82.95 230 ALA B O 1
ATOM 2623 N N . ASN B 1 172 ? 76.246 147.152 45.599 1.00 68.67 231 ASN B N 1
ATOM 2624 C CA . ASN B 1 172 ? 77.264 146.393 44.893 1.00 69.31 231 ASN B CA 1
ATOM 2625 C C . ASN B 1 172 ? 77.029 144.910 45.110 1.00 71.68 231 ASN B C 1
ATOM 2626 O O . ASN B 1 172 ? 76.439 144.509 46.113 1.00 70.02 231 ASN B O 1
ATOM 2631 N N . GLY B 1 173 ? 77.505 144.096 44.177 1.00 78.84 232 GLY B N 1
ATOM 2632 C CA . GLY B 1 173 ? 77.470 142.658 44.350 1.00 78.05 232 GLY B CA 1
ATOM 2633 C C . GLY B 1 173 ? 78.785 142.202 44.949 1.00 75.58 232 GLY B C 1
ATOM 2634 O O . GLY B 1 173 ? 79.655 143.022 45.251 1.00 66.91 232 GLY B O 1
ATOM 2635 N N . GLU B 1 174 ? 78.936 140.896 45.131 1.00 76.39 233 GLU B N 1
ATOM 2636 C CA . GLU B 1 174 ? 80.178 140.355 45.663 1.00 78.34 233 GLU B CA 1
ATOM 2637 C C . GLU B 1 174 ? 80.497 139.006 45.046 1.00 81.52 233 GLU B C 1
ATOM 2638 O O . GLU B 1 174 ? 79.631 138.140 44.931 1.00 77.66 233 GLU B O 1
ATOM 2644 N N . ILE B 1 175 ? 81.752 138.840 44.650 1.00 82.19 234 ILE B N 1
ATOM 2645 C CA . ILE B 1 175 ? 82.254 137.551 44.209 1.00 80.49 234 ILE B CA 1
ATOM 2646 C C . ILE B 1 175 ? 83.529 137.237 44.973 1.00 77.48 234 ILE B C 1
ATOM 2647 O O . ILE B 1 175 ? 84.101 138.104 45.631 1.00 71.69 234 ILE B O 1
ATOM 2652 N N . THR B 1 176 ? 83.958 135.985 44.905 1.00 79.65 235 THR B N 1
ATOM 2653 C CA . THR B 1 176 ? 85.250 135.598 45.444 1.00 75.07 235 THR B CA 1
ATOM 2654 C C . THR B 1 176 ? 85.996 134.815 44.375 1.00 75.03 235 THR B C 1
ATOM 2655 O O . THR B 1 176 ? 85.415 133.980 43.690 1.00 72.88 235 THR B O 1
ATOM 2659 N N . VAL B 1 177 ? 87.282 135.099 44.223 1.00 84.16 236 VAL B N 1
ATOM 2660 C CA . VAL B 1 177 ? 88.112 134.369 43.277 1.00 83.36 236 VAL B CA 1
ATOM 2661 C C . VAL B 1 177 ? 89.271 133.751 44.038 1.00 83.85 236 VAL B C 1
ATOM 2662 O O . VAL B 1 177 ? 90.171 134.455 44.496 1.00 92.69 236 VAL B O 1
ATOM 2666 N N . ASP B 1 178 ? 89.236 132.428 44.166 1.00 76.34 237 ASP B N 1
ATOM 2667 C CA . ASP B 1 178 ? 90.222 131.682 44.938 1.00 74.42 237 ASP B CA 1
ATOM 2668 C C . ASP B 1 178 ? 90.321 132.177 46.378 1.00 73.08 237 ASP B C 1
ATOM 2669 O O . ASP B 1 178 ? 91.387 132.135 46.983 1.00 75.08 237 ASP B O 1
ATOM 2674 N N . GLY B 1 179 ? 89.202 132.654 46.914 1.00 71.61 238 GLY B N 1
ATOM 2675 C CA . GLY B 1 179 ? 89.143 133.111 48.291 1.00 74.34 238 GLY B CA 1
ATOM 2676 C C . GLY B 1 179 ? 89.139 134.623 48.438 1.00 79.62 238 GLY B C 1
ATOM 2677 O O . GLY B 1 179 ? 88.768 135.151 49.488 1.00 86.50 238 GLY B O 1
ATOM 2678 N N . LEU B 1 180 ? 89.548 135.326 47.385 1.00 71.71 239 LEU B N 1
ATOM 2679 C CA . LEU B 1 180 ? 89.659 136.778 47.454 1.00 71.08 239 LEU B CA 1
ATOM 2680 C C . LEU B 1 180 ? 88.360 137.453 47.040 1.00 73.89 239 LEU B C 1
ATOM 2681 O O . LEU B 1 180 ? 87.846 137.214 45.952 1.00 74.01 239 LEU B O 1
ATOM 2686 N N . LYS B 1 181 ? 87.847 138.314 47.912 1.00 76.23 240 LYS B N 1
ATOM 2687 C CA . LYS B 1 181 ? 86.584 139.007 47.676 1.00 75.45 240 LYS B CA 1
ATOM 2688 C C . LYS B 1 181 ? 86.730 140.244 46.803 1.00 62.51 240 LYS B C 1
ATOM 2689 O O . LYS B 1 181 ? 87.665 141.025 46.963 1.00 62.08 240 LYS B O 1
ATOM 2695 N N . ARG B 1 182 ? 85.776 140.420 45.896 1.00 64.00 241 ARG B N 1
ATOM 2696 C CA . ARG B 1 182 ? 85.699 141.604 45.054 1.00 73.13 241 ARG B CA 1
ATOM 2697 C C . ARG B 1 182 ? 84.274 142.139 45.045 1.00 78.28 241 ARG B C 1
ATOM 2698 O O . ARG B 1 182 ? 83.348 141.472 44.583 1.00 78.40 241 ARG B O 1
ATOM 2706 N N . SER B 1 183 ? 84.101 143.342 45.575 1.00 81.34 242 SER B N 1
ATOM 2707 C CA . SER B 1 183 ? 82.816 144.016 45.507 1.00 84.40 242 SER B CA 1
ATOM 2708 C C . SER B 1 183 ? 82.634 144.547 44.094 1.00 78.05 242 SER B C 1
ATOM 2709 O O . SER B 1 183 ? 83.523 145.206 43.561 1.00 87.22 242 SER B O 1
ATOM 2712 N N . ILE B 1 184 ? 81.488 144.270 43.484 1.00 66.75 243 ILE B N 1
ATOM 2713 C CA . ILE B 1 184 ? 81.285 144.671 42.098 1.00 75.27 243 ILE B CA 1
ATOM 2714 C C . ILE B 1 184 ? 80.096 145.621 41.969 1.00 76.44 243 ILE B C 1
ATOM 2715 O O . ILE B 1 184 ? 79.034 145.388 42.541 1.00 75.60 243 ILE B O 1
ATOM 2720 N N . ALA B 1 185 ? 80.275 146.689 41.199 1.00 71.63 244 ALA B N 1
ATOM 2721 C CA . ALA B 1 185 ? 79.257 147.733 41.098 1.00 80.64 244 ALA B CA 1
ATOM 2722 C C . ALA B 1 185 ? 78.304 147.457 39.949 1.00 79.86 244 ALA B C 1
ATOM 2723 O O . ALA B 1 185 ? 77.340 148.188 39.730 1.00 75.38 244 ALA B O 1
ATOM 2725 N N . SER B 1 186 ? 78.604 146.402 39.206 1.00 79.14 245 SER B N 1
ATOM 2726 C CA . SER B 1 186 ? 77.782 145.974 38.090 1.00 82.94 245 SER B CA 1
ATOM 2727 C C . SER B 1 186 ? 77.954 144.473 37.913 1.00 90.43 245 SER B C 1
ATOM 2728 O O . SER B 1 186 ? 78.958 143.907 38.342 1.00 95.31 245 SER B O 1
ATOM 2731 N N . ASN B 1 187 ? 76.980 143.824 37.288 1.00 92.69 246 ASN B N 1
ATOM 2732 C CA . ASN B 1 187 ? 77.050 142.380 37.106 1.00 85.44 246 ASN B CA 1
ATOM 2733 C C . ASN B 1 187 ? 77.823 142.040 35.842 1.00 87.95 246 ASN B C 1
ATOM 2734 O O . ASN B 1 187 ? 77.986 140.871 35.488 1.00 89.34 246 ASN B O 1
ATOM 2739 N N . SER B 1 188 ? 78.293 143.082 35.165 1.00 87.04 247 SER B N 1
ATOM 2740 C CA . SER B 1 188 ? 79.225 142.934 34.060 1.00 95.27 247 SER B CA 1
ATOM 2741 C C . SER B 1 188 ? 80.561 143.529 34.475 1.00 103.06 247 SER B C 1
ATOM 2742 O O . SER B 1 188 ? 80.743 144.743 34.426 1.00 111.64 247 SER B O 1
ATOM 2745 N N . VAL B 1 189 ? 81.498 142.680 34.878 1.00 106.91 248 VAL B N 1
ATOM 2746 C CA . VAL B 1 189 ? 82.774 143.167 35.381 1.00 107.06 248 VAL B CA 1
ATOM 2747 C C . VAL B 1 189 ? 83.935 142.709 34.517 1.00 105.72 248 VAL B C 1
ATOM 2748 O O . VAL B 1 189 ? 83.850 141.687 33.838 1.00 109.10 248 VAL B O 1
ATOM 2752 N N . SER B 1 190 ? 85.022 143.470 34.555 1.00 99.11 249 SER B N 1
ATOM 2753 C CA . SER B 1 190 ? 86.183 143.178 33.730 1.00 94.43 249 SER B CA 1
ATOM 2754 C C . SER B 1 190 ? 87.491 143.400 34.474 1.00 90.59 249 SER B C 1
ATOM 2755 O O . SER B 1 190 ? 87.582 144.249 35.359 1.00 87.51 249 SER B O 1
ATOM 2758 N N . ASP B 1 191 ? 88.498 142.623 34.090 1.00 97.85 250 ASP B N 1
ATOM 2759 C CA . ASP B 1 191 ? 89.847 142.715 34.639 1.00 105.81 250 ASP B CA 1
ATOM 2760 C C . ASP B 1 191 ? 89.924 142.534 36.164 1.00 103.82 250 ASP B C 1
ATOM 2761 O O . ASP B 1 191 ? 90.848 143.035 36.806 1.00 102.62 250 ASP B O 1
ATOM 2766 N N . VAL B 1 192 ? 88.959 141.820 36.739 1.00 98.46 251 VAL B N 1
ATOM 2767 C CA . VAL B 1 192 ? 89.104 141.336 38.108 1.00 95.32 251 VAL B CA 1
ATOM 2768 C C . VAL B 1 192 ? 90.200 140.284 38.050 1.00 92.56 251 VAL B C 1
ATOM 2769 O O . VAL B 1 192 ? 91.094 140.237 38.894 1.00 86.42 251 VAL B O 1
ATOM 2773 N N . ILE B 1 193 ? 90.095 139.431 37.035 1.00 87.48 252 ILE B N 1
ATOM 2774 C CA . ILE B 1 193 ? 91.219 138.651 36.542 1.00 81.87 252 ILE B CA 1
ATOM 2775 C C . ILE B 1 193 ? 91.665 139.327 35.250 1.00 85.37 252 ILE B C 1
ATOM 2776 O O . ILE B 1 193 ? 90.846 139.552 34.360 1.00 81.73 252 ILE B O 1
ATOM 2781 N N . ASP B 1 194 ? 92.951 139.660 35.154 1.00 84.13 253 ASP B N 1
ATOM 2782 C CA . ASP B 1 194 ? 93.481 140.415 34.014 1.00 89.75 253 ASP B CA 1
ATOM 2783 C C . ASP B 1 194 ? 93.137 139.789 32.661 1.00 90.25 253 ASP B C 1
ATOM 2784 O O . ASP B 1 194 ? 93.428 138.621 32.411 1.00 87.80 253 ASP B O 1
ATOM 2789 N N . GLY B 1 195 ? 92.505 140.576 31.796 1.00 90.80 254 GLY B N 1
ATOM 2790 C CA . GLY B 1 195 ? 92.187 140.143 30.447 1.00 94.47 254 GLY B CA 1
ATOM 2791 C C . GLY B 1 195 ? 90.912 139.330 30.341 1.00 93.54 254 GLY B C 1
ATOM 2792 O O . GLY B 1 195 ? 90.537 138.887 29.255 1.00 96.79 254 GLY B O 1
ATOM 2793 N N . VAL B 1 196 ? 90.234 139.141 31.468 1.00 89.52 255 VAL B N 1
ATOM 2794 C CA . VAL B 1 196 ? 89.030 138.329 31.482 1.00 88.60 255 VAL B CA 1
ATOM 2795 C C . VAL B 1 196 ? 87.824 139.170 31.860 1.00 97.43 255 VAL B C 1
ATOM 2796 O O . VAL B 1 196 ? 87.852 139.923 32.830 1.00 95.89 255 VAL B O 1
ATOM 2800 N N . SER B 1 197 ? 86.758 139.026 31.085 1.00 102.64 256 SER B N 1
ATOM 2801 C CA . SER B 1 197 ? 85.495 139.670 31.395 1.00 103.34 256 SER B CA 1
ATOM 2802 C C . SER B 1 197 ? 84.440 138.592 31.545 1.00 108.15 256 SER B C 1
ATOM 2803 O O . SER B 1 197 ? 84.377 137.670 30.736 1.00 116.75 256 SER B O 1
ATOM 2806 N N . PHE B 1 198 ? 83.594 138.705 32.558 1.00 103.79 257 PHE B N 1
ATOM 2807 C CA . PHE B 1 198 ? 82.441 137.824 32.613 1.00 107.57 257 PHE B CA 1
ATOM 2808 C C . PHE B 1 198 ? 81.214 138.537 33.145 1.00 106.21 257 PHE B C 1
ATOM 2809 O O . PHE B 1 198 ? 81.306 139.433 33.981 1.00 102.75 257 PHE B O 1
ATOM 2817 N N . ASP B 1 199 ? 80.057 138.107 32.660 1.00 108.71 258 ASP B N 1
ATOM 2818 C CA . ASP B 1 199 ? 78.797 138.673 33.095 1.00 108.82 258 ASP B CA 1
ATOM 2819 C C . ASP B 1 199 ? 78.201 137.717 34.114 1.00 98.56 258 ASP B C 1
ATOM 2820 O O . ASP B 1 199 ? 77.784 136.613 33.773 1.00 98.67 258 ASP B O 1
ATOM 2825 N N . VAL B 1 200 ? 78.146 138.151 35.365 1.00 92.38 259 VAL B N 1
ATOM 2826 C CA . VAL B 1 200 ? 77.628 137.303 36.425 1.00 93.33 259 VAL B CA 1
ATOM 2827 C C . VAL B 1 200 ? 76.111 137.323 36.356 1.00 97.77 259 VAL B C 1
ATOM 2828 O O . VAL B 1 200 ? 75.494 138.387 36.336 1.00 98.33 259 VAL B O 1
ATOM 2832 N N . LYS B 1 201 ? 75.515 136.137 36.318 1.00 99.85 260 LYS B N 1
ATOM 2833 C CA . LYS B 1 201 ? 74.089 136.012 36.069 1.00 94.08 260 LYS B CA 1
ATOM 2834 C C . LYS B 1 201 ? 73.345 135.417 37.255 1.00 90.75 260 LYS B C 1
ATOM 2835 O O . LYS B 1 201 ? 72.137 135.606 37.389 1.00 91.46 260 LYS B O 1
ATOM 2841 N N . ALA B 1 202 ? 74.065 134.706 38.119 1.00 88.53 261 ALA B N 1
ATOM 2842 C CA . ALA B 1 202 ? 73.426 134.077 39.267 1.00 92.77 261 ALA B CA 1
ATOM 2843 C C . ALA B 1 202 ? 74.392 133.689 40.384 1.00 92.81 261 ALA B C 1
ATOM 2844 O O . ALA B 1 202 ? 75.592 133.516 40.171 1.00 87.75 261 ALA B O 1
ATOM 2846 N N . VAL B 1 203 ? 73.825 133.550 41.577 1.00 95.68 262 VAL B N 1
ATOM 2847 C CA . VAL B 1 203 ? 74.541 133.186 42.794 1.00 97.15 262 VAL B CA 1
ATOM 2848 C C . VAL B 1 203 ? 74.961 131.711 42.773 1.00 99.46 262 VAL B C 1
ATOM 2849 O O . VAL B 1 203 ? 74.213 130.862 42.293 1.00 103.22 262 VAL B O 1
ATOM 2853 N N . THR B 1 204 ? 76.155 131.402 43.273 1.00 98.09 263 THR B N 1
ATOM 2854 C CA . THR B 1 204 ? 76.555 130.006 43.426 1.00 98.69 263 THR B CA 1
ATOM 2855 C C . THR B 1 204 ? 76.020 129.480 44.755 1.00 100.04 263 THR B C 1
ATOM 2856 O O . THR B 1 204 ? 75.844 130.243 45.700 1.00 95.94 263 THR B O 1
ATOM 2860 N N . GLU B 1 205 ? 75.769 128.179 44.840 1.00 104.75 264 GLU B N 1
ATOM 2861 C CA . GLU B 1 205 ? 75.220 127.615 46.067 1.00 101.79 264 GLU B CA 1
ATOM 2862 C C . GLU B 1 205 ? 76.292 127.592 47.146 1.00 98.45 264 GLU B C 1
ATOM 2863 O O . GLU B 1 205 ? 77.482 127.536 46.838 1.00 94.31 264 GLU B O 1
ATOM 2865 N N . ALA B 1 206 ? 75.872 127.661 48.406 1.00 99.09 265 ALA B N 1
ATOM 2866 C CA . ALA B 1 206 ? 76.821 127.779 49.506 1.00 94.42 265 ALA B CA 1
ATOM 2867 C C . ALA B 1 206 ? 77.762 126.581 49.520 1.00 98.07 265 ALA B C 1
ATOM 2868 O O . ALA B 1 206 ? 77.349 125.456 49.789 1.00 108.97 265 ALA B O 1
ATOM 2870 N N . GLY B 1 207 ? 79.039 126.841 49.264 1.00 96.45 266 GLY B N 1
ATOM 2871 C CA . GLY B 1 207 ? 80.051 125.803 49.271 1.00 107.71 266 GLY B CA 1
ATOM 2872 C C . GLY B 1 207 ? 80.200 125.043 47.962 1.00 119.20 266 GLY B C 1
ATOM 2873 O O . GLY B 1 207 ? 80.962 124.078 47.890 1.00 124.42 266 GLY B O 1
ATOM 2874 N N . LYS B 1 208 ? 79.464 125.462 46.934 1.00 147.22 267 LYS B N 1
ATOM 2875 C CA . LYS B 1 208 ? 79.555 124.839 45.611 1.00 155.65 267 LYS B CA 1
ATOM 2876 C C . LYS B 1 208 ? 80.111 125.822 44.582 1.00 149.83 267 LYS B C 1
ATOM 2877 O O . LYS B 1 208 ? 79.347 126.468 43.865 1.00 154.44 267 LYS B O 1
ATOM 2883 N N . PRO B 1 209 ? 81.444 125.951 44.514 1.00 125.74 268 PRO B N 1
ATOM 2884 C CA . PRO B 1 209 ? 82.034 126.991 43.668 1.00 109.41 268 PRO B CA 1
ATOM 2885 C C . PRO B 1 209 ? 82.197 126.533 42.220 1.00 102.16 268 PRO B C 1
ATOM 2886 O O . PRO B 1 209 ? 82.295 125.335 41.951 1.00 101.21 268 PRO B O 1
ATOM 2890 N N . ILE B 1 210 ? 82.216 127.488 41.299 1.00 92.42 269 ILE B N 1
ATOM 2891 C CA . ILE B 1 210 ? 82.416 127.194 39.886 1.00 92.12 269 ILE B CA 1
ATOM 2892 C C . ILE B 1 210 ? 83.905 127.129 39.549 1.00 93.25 269 ILE B C 1
ATOM 2893 O O . ILE B 1 210 ? 84.687 127.950 40.026 1.00 100.21 269 ILE B O 1
ATOM 2898 N N . THR B 1 211 ? 84.299 126.155 38.734 1.00 92.83 270 THR B N 1
ATOM 2899 C CA . THR B 1 211 ? 85.657 126.132 38.202 1.00 95.09 270 THR B CA 1
ATOM 2900 C C . THR B 1 211 ? 85.698 126.869 36.869 1.00 99.31 270 THR B C 1
ATOM 2901 O O . THR B 1 211 ? 84.960 126.531 35.944 1.00 101.51 270 THR B O 1
ATOM 2905 N N . LEU B 1 212 ? 86.568 127.870 36.769 1.00 96.41 271 LEU B N 1
ATOM 2906 C CA . LEU B 1 212 ? 86.704 128.630 35.531 1.00 93.28 271 LEU B CA 1
ATOM 2907 C C . LEU B 1 212 ? 88.071 128.404 34.895 1.00 93.44 271 LEU B C 1
ATOM 2908 O O . LEU B 1 212 ? 89.103 128.696 35.498 1.00 90.00 271 LEU B O 1
ATOM 2913 N N . THR B 1 213 ? 88.070 127.900 33.667 1.00 105.79 272 THR B N 1
ATOM 2914 C CA . THR B 1 213 ? 89.305 127.526 32.990 1.00 112.65 272 THR B CA 1
ATOM 2915 C C . THR B 1 213 ? 89.598 128.423 31.792 1.00 121.88 272 THR B C 1
ATOM 2916 O O . THR B 1 213 ? 88.811 128.487 30.850 1.00 129.74 272 THR B O 1
ATOM 2920 N N . VAL B 1 214 ? 90.737 129.109 31.829 1.00 119.94 273 VAL B N 1
ATOM 2921 C CA . VAL B 1 214 ? 91.150 129.955 30.716 1.00 116.59 273 VAL B CA 1
ATOM 2922 C C . VAL B 1 214 ? 92.187 129.212 29.878 1.00 112.51 273 VAL B C 1
ATOM 2923 O O . VAL B 1 214 ? 93.311 128.972 30.322 1.00 110.57 273 VAL B O 1
ATOM 2927 N N . SER B 1 215 ? 91.781 128.839 28.668 1.00 170.51 274 SER B N 1
ATOM 2928 C CA . SER B 1 215 ? 92.623 128.087 27.743 1.00 161.43 274 SER B CA 1
ATOM 2929 C C . SER B 1 215 ? 93.161 128.954 26.611 1.00 179.05 274 SER B C 1
ATOM 2930 O O . SER B 1 215 ? 92.395 129.567 25.871 1.00 157.30 274 SER B O 1
ATOM 2933 N N . ARG B 1 216 ? 94.480 129.003 26.474 1.00 175.52 275 ARG B N 1
ATOM 2934 C CA . ARG B 1 216 ? 95.090 129.762 25.391 1.00 183.22 275 ARG B CA 1
ATOM 2935 C C . ARG B 1 216 ? 95.053 128.992 24.071 1.00 198.47 275 ARG B C 1
ATOM 2936 O O . ARG B 1 216 ? 94.128 129.157 23.278 1.00 195.12 275 ARG B O 1
ATOM 2938 N N . ASP B 1 217 ? 96.033 128.123 23.849 1.00 219.24 276 ASP B N 1
ATOM 2939 C CA . ASP B 1 217 ? 96.157 127.469 22.551 1.00 221.17 276 ASP B CA 1
ATOM 2940 C C . ASP B 1 217 ? 95.798 125.988 22.593 1.00 218.70 276 ASP B C 1
ATOM 2941 O O . ASP B 1 217 ? 96.493 125.175 23.202 1.00 222.79 276 ASP B O 1
ATOM 2943 N N . ASP B 1 218 ? 94.696 125.661 21.926 1.00 206.15 277 ASP B N 1
ATOM 2944 C CA . ASP B 1 218 ? 94.356 124.290 21.574 1.00 191.34 277 ASP B CA 1
ATOM 2945 C C . ASP B 1 218 ? 94.223 124.234 20.062 1.00 182.69 277 ASP B C 1
ATOM 2946 O O . ASP B 1 218 ? 93.581 125.101 19.468 1.00 179.17 277 ASP B O 1
ATOM 2948 N N . ALA B 1 219 ? 94.845 123.225 19.450 1.00 182.45 278 ALA B N 1
ATOM 2949 C CA . ALA B 1 219 ? 94.916 123.102 17.994 1.00 180.67 278 ALA B CA 1
ATOM 2950 C C . ALA B 1 219 ? 95.674 124.312 17.461 1.00 184.77 278 ALA B C 1
ATOM 2951 O O . ALA B 1 219 ? 95.499 124.726 16.316 1.00 182.37 278 ALA B O 1
ATOM 2953 N N . GLY B 1 220 ? 96.509 124.881 18.328 1.00 189.43 279 GLY B N 1
ATOM 2954 C CA . GLY B 1 220 ? 97.231 126.100 18.032 1.00 190.48 279 GLY B CA 1
ATOM 2955 C C . GLY B 1 220 ? 98.642 125.870 17.542 1.00 188.15 279 GLY B C 1
ATOM 2956 O O . GLY B 1 220 ? 99.417 125.146 18.169 1.00 188.32 279 GLY B O 1
ATOM 2957 N N . VAL B 1 221 ? 98.989 126.503 16.426 1.00 179.91 280 VAL B N 1
ATOM 2958 C CA . VAL B 1 221 ? 98.067 127.327 15.643 1.00 172.77 280 VAL B CA 1
ATOM 2959 C C . VAL B 1 221 ? 97.392 126.528 14.527 1.00 165.45 280 VAL B C 1
ATOM 2960 O O . VAL B 1 221 ? 96.837 127.102 13.590 1.00 169.85 280 VAL B O 1
ATOM 2962 N N . LYS B 1 222 ? 97.430 125.204 14.644 1.00 166.19 281 LYS B N 1
ATOM 2963 C CA . LYS B 1 222 ? 97.042 124.306 13.555 1.00 159.61 281 LYS B CA 1
ATOM 2964 C C . LYS B 1 222 ? 95.574 124.268 13.112 1.00 160.63 281 LYS B C 1
ATOM 2965 O O . LYS B 1 222 ? 95.280 123.709 12.055 1.00 135.74 281 LYS B O 1
ATOM 2967 N N . ASP B 1 223 ? 94.649 124.830 13.883 1.00 186.61 282 ASP B N 1
ATOM 2968 C CA . ASP B 1 223 ? 93.269 124.908 13.397 1.00 185.88 282 ASP B CA 1
ATOM 2969 C C . ASP B 1 223 ? 93.123 125.913 12.251 1.00 179.14 282 ASP B C 1
ATOM 2970 O O . ASP B 1 223 ? 92.633 125.572 11.174 1.00 178.77 282 ASP B O 1
ATOM 2972 N N . ASN B 1 224 ? 93.538 127.154 12.492 1.00 164.24 283 ASN B N 1
ATOM 2973 C CA . ASN B 1 224 ? 93.563 128.178 11.448 1.00 148.92 283 ASN B CA 1
ATOM 2974 C C . ASN B 1 224 ? 94.668 127.963 10.423 1.00 136.86 283 ASN B C 1
ATOM 2975 O O . ASN B 1 224 ? 94.645 128.553 9.343 1.00 122.79 283 ASN B O 1
ATOM 2977 N N . VAL B 1 225 ? 95.637 127.120 10.767 1.00 132.98 284 VAL B N 1
ATOM 2978 C CA . VAL B 1 225 ? 96.734 126.807 9.858 1.00 138.18 284 VAL B CA 1
ATOM 2979 C C . VAL B 1 225 ? 96.262 125.969 8.676 1.00 143.47 284 VAL B C 1
ATOM 2980 O O . VAL B 1 225 ? 96.897 125.961 7.621 1.00 140.38 284 VAL B O 1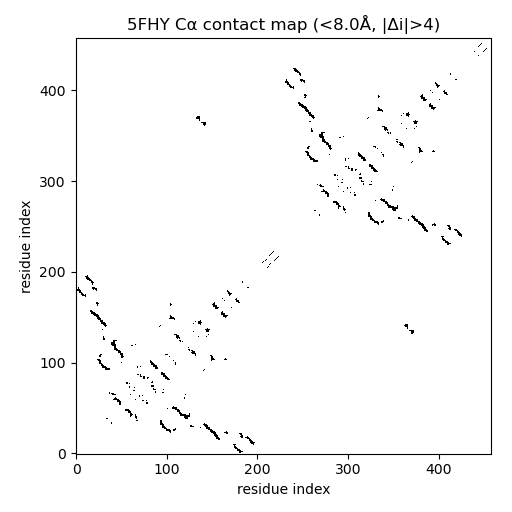
ATOM 2982 N N . LYS B 1 226 ? 95.151 125.259 8.858 1.00 150.49 285 LYS B N 1
ATOM 2983 C CA . LYS B 1 226 ? 94.588 124.437 7.791 1.00 152.97 285 LYS B CA 1
ATOM 2984 C C . LYS B 1 226 ? 94.092 125.301 6.631 1.00 156.27 285 LYS B C 1
ATOM 2985 O O . LYS B 1 226 ? 93.847 124.803 5.532 1.00 157.59 285 LYS B O 1
ATOM 2987 N N . LYS B 1 227 ? 93.936 126.596 6.891 1.00 157.73 286 LYS B N 1
ATOM 2988 C CA . LYS B 1 227 ? 93.563 127.570 5.869 1.00 152.83 286 LYS B CA 1
ATOM 2989 C C . LYS B 1 227 ? 94.665 127.708 4.826 1.00 149.47 286 LYS B C 1
ATOM 2990 O O . LYS B 1 227 ? 94.496 127.346 3.663 1.00 148.81 286 LYS B O 1
ATOM 2992 N N . PHE B 1 228 ? 95.792 128.265 5.259 1.00 150.62 287 PHE B N 1
ATOM 2993 C CA . PHE B 1 228 ? 96.926 128.536 4.381 1.00 150.99 287 PHE B CA 1
ATOM 2994 C C . PHE B 1 228 ? 97.570 127.272 3.799 1.00 159.69 287 PHE B C 1
ATOM 2995 O O . PHE B 1 228 ? 98.530 127.358 3.036 1.00 157.45 287 PHE B O 1
ATOM 3003 N N . VAL B 1 229 ? 97.072 126.104 4.191 1.00 169.42 288 VAL B N 1
ATOM 3004 C CA . VAL B 1 229 ? 97.421 124.861 3.513 1.00 174.15 288 VAL B CA 1
ATOM 3005 C C . VAL B 1 229 ? 96.582 124.772 2.248 1.00 174.87 288 VAL B C 1
ATOM 3006 O O . VAL B 1 229 ? 97.040 124.289 1.213 1.00 177.98 288 VAL B O 1
ATOM 3008 N N . GLU B 1 230 ? 95.337 125.230 2.361 1.00 169.96 289 GLU B N 1
ATOM 3009 C CA . GLU B 1 230 ? 94.392 125.248 1.248 1.00 159.61 289 GLU B CA 1
ATOM 3010 C C . GLU B 1 230 ? 94.596 126.480 0.372 1.00 151.10 289 GLU B C 1
ATOM 3011 O O . GLU B 1 230 ? 94.762 126.348 -0.836 1.00 149.21 289 GLU B O 1
ATOM 3013 N N . ALA B 1 231 ? 94.554 127.669 0.979 1.00 146.24 290 ALA B N 1
ATOM 3014 C CA . ALA B 1 231 ? 94.733 128.936 0.258 1.00 138.60 290 ALA B CA 1
ATOM 3015 C C . ALA B 1 231 ? 95.951 128.827 -0.656 1.00 141.95 290 ALA B C 1
ATOM 3016 O O . ALA B 1 231 ? 95.966 129.347 -1.772 1.00 140.23 290 ALA B O 1
ATOM 3018 N N . TYR B 1 232 ? 96.975 128.151 -0.145 1.00 151.07 291 TYR B N 1
ATOM 3019 C CA . TYR B 1 232 ? 98.122 127.723 -0.933 1.00 159.58 291 TYR B CA 1
ATOM 3020 C C . TYR B 1 232 ? 97.697 126.712 -1.997 1.00 161.55 291 TYR B C 1
ATOM 3021 O O . TYR B 1 232 ? 97.850 126.959 -3.194 1.00 153.34 291 TYR B O 1
ATOM 3030 N N . ASN B 1 233 ? 97.176 125.570 -1.552 1.00 167.44 292 ASN B N 1
ATOM 3031 C CA . ASN B 1 233 ? 96.820 124.468 -2.444 1.00 167.09 292 ASN B CA 1
ATOM 3032 C C . ASN B 1 233 ? 95.726 124.862 -3.432 1.00 162.81 292 ASN B C 1
ATOM 3033 O O . ASN B 1 233 ? 95.665 124.338 -4.542 1.00 167.57 292 ASN B O 1
ATOM 3035 N N . THR B 1 234 ? 94.852 125.773 -3.013 1.00 154.16 293 THR B N 1
ATOM 3036 C CA . THR B 1 234 ? 93.793 126.282 -3.880 1.00 145.27 293 THR B CA 1
ATOM 3037 C C . THR B 1 234 ? 94.373 127.125 -5.006 1.00 141.55 293 THR B C 1
ATOM 3038 O O . THR B 1 234 ? 93.769 127.249 -6.071 1.00 139.53 293 THR B O 1
ATOM 3040 N N . LEU B 1 235 ? 95.535 127.722 -4.760 1.00 135.93 294 LEU B N 1
ATOM 3041 C CA . LEU B 1 235 ? 96.200 128.516 -5.785 1.00 133.19 294 LEU B CA 1
ATOM 3042 C C . LEU B 1 235 ? 97.178 127.637 -6.561 1.00 137.45 294 LEU B C 1
ATOM 3043 O O . LEU B 1 235 ? 98.316 128.026 -6.829 1.00 137.80 294 LEU B O 1
ATOM 3048 N N . THR B 1 236 ? 96.723 126.432 -6.890 1.00 137.08 295 THR B N 1
ATOM 3049 C CA . THR B 1 236 ? 97.457 125.527 -7.764 1.00 135.70 295 THR B CA 1
ATOM 3050 C C . THR B 1 236 ? 96.633 125.268 -9.017 1.00 136.31 295 THR B C 1
ATOM 3051 O O . THR B 1 236 ? 97.167 125.208 -10.122 1.00 136.13 295 THR B O 1
ATOM 3053 N N . LYS B 1 237 ? 95.328 125.100 -8.826 1.00 151.66 296 LYS B N 1
ATOM 3054 C CA . LYS B 1 237 ? 94.403 124.845 -9.927 1.00 159.30 296 LYS B CA 1
ATOM 3055 C C . LYS B 1 237 ? 93.994 126.121 -10.663 1.00 162.76 296 LYS B C 1
ATOM 3056 O O . LYS B 1 237 ? 94.490 126.405 -11.754 1.00 172.60 296 LYS B O 1
ATOM 3058 N N . PHE B 1 238 ? 93.087 126.887 -10.060 1.00 150.44 297 PHE B N 1
ATOM 3059 C CA . PHE B 1 238 ? 92.482 128.043 -10.724 1.00 136.24 297 PHE B CA 1
ATOM 3060 C C . PHE B 1 238 ? 93.512 129.123 -11.052 1.00 130.02 297 PHE B C 1
ATOM 3061 O O . PHE B 1 238 ? 93.239 130.051 -11.816 1.00 123.11 297 PHE B O 1
ATOM 3063 N N . ILE B 1 239 ? 94.689 128.995 -10.450 1.00 126.64 298 ILE B N 1
ATOM 3064 C CA . ILE B 1 239 ? 95.848 129.791 -10.820 1.00 118.83 298 ILE B CA 1
ATOM 3065 C C . ILE B 1 239 ? 97.007 128.838 -11.096 1.00 125.03 298 ILE B C 1
ATOM 3066 O O . ILE B 1 239 ? 97.332 127.999 -10.256 1.00 130.42 298 ILE B O 1
ATOM 3068 N N . ASN B 1 240 ? 97.593 128.973 -12.287 1.00 124.16 299 ASN B N 1
ATOM 3069 C CA . ASN B 1 240 ? 98.748 128.196 -12.762 1.00 122.99 299 ASN B CA 1
ATOM 3070 C C . ASN B 1 240 ? 98.382 126.785 -13.238 1.00 123.86 299 ASN B C 1
ATOM 3071 O O . ASN B 1 240 ? 99.262 125.964 -13.502 1.00 127.76 299 ASN B O 1
ATOM 3073 N N . GLU B 1 241 ? 97.085 126.507 -13.343 1.00 120.46 300 GLU B N 1
ATOM 3074 C CA . GLU B 1 241 ? 96.605 125.278 -13.974 1.00 114.41 300 GLU B CA 1
ATOM 3075 C C . GLU B 1 241 ? 95.300 125.559 -14.712 1.00 114.64 300 GLU B C 1
ATOM 3076 O O . GLU B 1 241 ? 94.909 124.823 -15.618 1.00 109.33 300 GLU B O 1
ATOM 3078 N N . GLN B 1 242 ? 94.631 126.634 -14.309 1.00 123.69 301 GLN B N 1
ATOM 3079 C CA . GLN B 1 242 ? 93.411 127.080 -14.970 1.00 130.36 301 GLN B CA 1
ATOM 3080 C C . GLN B 1 242 ? 93.574 128.538 -15.385 1.00 135.86 301 GLN B C 1
ATOM 3081 O O . GLN B 1 242 ? 92.589 129.236 -15.625 1.00 139.73 301 GLN B O 1
ATOM 3087 N N . THR B 1 243 ? 94.821 128.998 -15.452 1.00 138.10 302 THR B N 1
ATOM 3088 C CA . THR B 1 243 ? 95.105 130.353 -15.912 1.00 131.15 302 THR B CA 1
ATOM 3089 C C . THR B 1 243 ? 94.710 130.471 -17.374 1.00 122.72 302 THR B C 1
ATOM 3090 O O . THR B 1 243 ? 94.125 131.467 -17.800 1.00 124.44 302 THR B O 1
ATOM 3092 N N . VAL B 1 244 ? 95.057 129.442 -18.140 1.00 113.33 303 VAL B N 1
ATOM 3093 C CA . VAL B 1 244 ? 94.663 129.343 -19.535 1.00 102.47 303 VAL B CA 1
ATOM 3094 C C . VAL B 1 244 ? 93.905 128.029 -19.713 1.00 98.34 303 VAL B C 1
ATOM 3095 O O . VAL B 1 244 ? 94.415 126.964 -19.369 1.00 102.55 303 VAL B O 1
ATOM 3099 N N . VAL B 1 245 ? 92.693 128.103 -20.252 1.00 95.78 304 VAL B N 1
ATOM 3100 C CA . VAL B 1 245 ? 91.816 126.939 -20.330 1.00 87.16 304 VAL B CA 1
ATOM 3101 C C . VAL B 1 245 ? 91.444 126.681 -21.786 1.00 86.72 304 VAL B C 1
ATOM 3102 O O . VAL B 1 245 ? 91.313 127.611 -22.582 1.00 91.41 304 VAL B O 1
ATOM 3106 N N . THR B 1 246 ? 91.293 125.408 -22.128 1.00 84.70 305 THR B N 1
ATOM 3107 C CA . THR B 1 246 ? 91.078 124.987 -23.502 1.00 84.75 305 THR B CA 1
ATOM 3108 C C . THR B 1 246 ? 89.704 124.343 -23.621 1.00 79.34 305 THR B C 1
ATOM 3109 O O . THR B 1 246 ? 89.160 123.851 -22.637 1.00 87.03 305 THR B O 1
ATOM 3113 N N . LYS B 1 247 ? 89.141 124.359 -24.822 1.00 78.07 306 LYS B N 1
ATOM 3114 C CA . LYS B 1 247 ? 87.892 123.654 -25.077 1.00 70.09 306 LYS B CA 1
ATOM 3115 C C . LYS B 1 247 ? 87.636 123.468 -26.566 1.00 76.33 306 LYS B C 1
ATOM 3116 O O . LYS B 1 247 ? 88.060 124.273 -27.390 1.00 83.83 306 LYS B O 1
ATOM 3118 N N . VAL B 1 248 ? 86.942 122.386 -26.900 1.00 80.28 307 VAL B N 1
ATOM 3119 C CA . VAL B 1 248 ? 86.677 122.031 -28.288 1.00 91.41 307 VAL B CA 1
ATOM 3120 C C . VAL B 1 248 ? 85.181 122.072 -28.585 1.00 98.19 307 VAL B C 1
ATOM 3121 O O . VAL B 1 248 ? 84.360 122.029 -27.674 1.00 97.84 307 VAL B O 1
ATOM 3125 N N . GLY B 1 249 ? 84.830 122.161 -29.864 1.00 106.63 308 GLY B N 1
ATOM 3126 C CA . GLY B 1 249 ? 83.435 122.217 -30.265 1.00 112.32 308 GLY B CA 1
ATOM 3127 C C . GLY B 1 249 ? 83.153 121.568 -31.608 1.00 113.96 308 GLY B C 1
ATOM 3128 O O . GLY B 1 249 ? 82.956 122.253 -32.616 1.00 111.47 308 GLY B O 1
#

Foldseek 3Di:
DQFKDKDFAQADWDKKWKFWAWAFDWWKKWFFADAPLVAWFEAWWWKWKAFAPGTWPIDTDAPCQRGQVSVQVVQQVRCPPQAKHWDWDQDPQHIIIMITHPFAAPRRYMFIDITGPVGHTDDYPRSRGGDPVPADDDDDDRHIHIPDHRHWTWMDINRRIDTHRHQWDAPPPDRMTMGGRDGDDVPHTDMDTGDPDDVCVVVVVVCCVCVVVVCVPVHVPVVDDDDDD/DQFKDKDFDDADWDKKWKFWAWFFDWWKKWFFADPPLVAWFEFWWWKWKAFAPGTFPIGTRAPVQRHQVSVQVCQCVSCPPQAKHWDWDQDPQHITIMITGDFAAPRRYMFIDIDGPPGHTDDYPRRRGDDPVPADDDDDDRHMHIPDHRHWTWMDINRRIDTHRHQWDPPPPHRMTMRGNHGDPVPGTDMDTDDDDDCVPVVCVVVCVCVVVVCVPVPVNVVDDDDDD

Nearest PDB structures (foldseek):
  5fhy-assembly1_B  TM=9.948E-01  e=9.304E-40  Pseudomonas aeruginosa PAO1
  5xlj-assembly1_A  TM=8.089E-01  e=7.669E-14  Serratia marcescens
  5h5v-assembly1_F  TM=7.984E-01  e=1.724E-13  Escherichia coli
  5xlk-assembly1_A  TM=7.785E-01  e=2.258E-13  Serratia marcescens
  5xlk-assembly2_C  TM=7.955E-01  e=3.184E-12  Serratia marcescens

Secondary structure (DSSP, 8-state):
--SEEEEESS---EEEEEEEEE--BEEEEE-PPBSSTTS--BPSEEEEEEETTEEPPPEEE-TTT-SHHHHHHHHHHHSTTTTEEEEEEEETTEEEEEEEEEEESTT--EEEEEEE-S-SSSB-SGGG-B-TTTPPBP-SSSS-EEEE--B-EEEEETTEEEEESSSEEESSSTTEEEEE-SPPPTT-PEEEEE-S---TTSSTHHHHHHHHHHHHHTTTTSSS-----/--SEEEEESS---EEEEEEEEE--B--EEE-PPBSSTTS--BPSEEEEEEETTEEPPPEEE-TTT-SHHHHHHHHHHHSTTTTEEEEEEEETTEEEEEEEE---STT--EEEEEEE-S-SSSB-SGGG-B-TTTPPBP-SSSS-EEEE--B-EEEEETTEEEEESSSEEESSSTTEEEEE-SPPPTT-PEEEEE---SSTTHHHHTHHHHHHHHTTTTTTTSSS-----

GO terms:
  GO:0009421 bacterial-type flagellum filament cap (C, IDA)
  GO:0007155 cell adhesion (P, IDA)

Radius of gyration: 38.07 Å; Cα contacts (8 Å, |Δi|>4): 1052; chains: 2; bounding box: 77×61×172 Å